Protein 4KH7 (pdb70)

Sequence (417 aa):
SMITLWGRNNSTNVKKVLWTLEELELPYDQILAGGKFGVNQDADYLAMNPNGLVPLLKDDETDLLLWESNAIVRYLAAQYGQNRLWVDNPARRAEGEKWMDWANQTLSPAHRVILMGLVRTRDQAAIEAGIEKCDSSLFALLDDALAHQPWFSGDNFGTGDIAIAPFVYNLLNVGLKWTPRPNLQRWYQQQLTERPAFRRKVVMIPVTYFQSMITLWGRNNSTNVKKVLWTLEELELPYDQILAGGKFGVNQDADYLAMNPNGLVPLLKDDETDLLLWESNAIVRYLAAQYGQNRRLWVDNPARRAEGEKWMDWANQTLSPAHRVIILMGLVRTPPEKRDQAAIEAGIEKCDSLFALLDDALAHQPWFSGDNFGTGDIAIAPFVYNLLNVGLKWTPRPNLQRWYQQQLTERPAFRRKVVMIPVT

Solvent-accessible surface area: 18886 Å² total; per-residue (Å²): 76,112,6,19,0,23,0,52,68,41,13,15,42,0,5,0,0,10,0,0,0,40,34,5,146,28,95,51,64,66,71,82,0,3,57,207,105,30,49,19,153,80,82,122,2,70,91,51,3,59,36,6,113,22,6,0,0,82,0,63,113,23,125,3,64,0,11,27,4,0,0,0,0,10,4,0,0,5,53,54,0,107,151,126,14,38,56,111,69,24,0,89,26,3,56,4,11,23,9,0,0,1,0,15,48,40,0,27,69,8,9,152,60,2,16,71,14,32,42,92,98,184,82,156,69,43,16,106,57,5,42,123,106,0,29,59,9,2,30,24,0,15,107,28,10,48,179,69,62,33,1,17,20,126,106,18,3,18,0,0,0,0,0,0,0,1,0,16,10,1,56,64,29,80,50,201,37,67,116,48,72,30,7,99,143,2,20,87,60,0,24,110,66,95,12,0,112,133,12,0,70,46,105,36,91,229,204,145,33,88,6,20,0,22,0,53,66,40,11,14,39,0,7,0,0,10,0,0,0,38,27,8,142,31,96,52,41,65,70,79,0,2,60,214,105,30,48,20,147,80,82,121,3,68,92,50,3,58,36,6,114,21,6,0,0,85,0,66,115,22,125,3,63,0,11,27,5,1,0,0,0,10,4,0,0,5,56,62,0,99,138,131,13,37,55,96,72,24,1,90,25,3,55,4,12,23,9,0,1,1,0,16,50,38,0,23,73,9,6,139,55,1,16,56,10,41,44,90,34,67,93,136,160,75,86,130,77,42,13,105,56,5,45,127,105,0,29,60,9,2,32,24,0,15,108,28,10,47,178,69,63,31,1,15,20,128,107,15,2,18,0,0,0,0,0,0,0,2,0,16,10,1,56,68,30,74,48,197,38,69,114,49,72,31,7,99,142,2,19,88,58,0,25,109,66,94,13,0,115,132,12,0,72,45,103,35,90

Radius of gyration: 20.96 Å; Cα contacts (8 Å, |Δi|>4): 660; chains: 2; bounding box: 53×49×53 Å

Organism: Salmonella typhi (NCBI:txid90370)

B-factor: mean 23.86, std 11.76, range [7.52, 92.84]

CATH classification: 3.40.30.10 (+1 more: 1.20.1050.10)

Secondary structure (DSSP, 8-state):
--EEEE--TT-HHHHHHHHHHHHTT---EEE--SGGG--TTSHHHHTT-TT--S-EEEETTTTEEEE-HHHHHHHHHHHH-BTTTB--SHHHHHHHHHHHHHIIIIIHHHHHHHIIIII----HHHHHHHHHHHHHHHHHHHHHTSS-SBTTBSS--HHHHHHHHHHHHHTSSS------HHHHHHHHHHHT-HHHHHHTSS---/----SEEEE--TT-HHHHHHHHHHHHTT---EEE--SGGG--TTSHHHHTT-TT--S-EEEETTTTEEEE-HHHHHHHHHHHH-BTTTB--SHHHHHHHHHHHHHIIIIIHHHHHHHIIIIISS-GGG--HHHHHHHHHHHHHHHHHHHHHTSS-SBTTBSS--HHHHHHHHHHHHHTSSS------HHHHHHHHHHHT-HHHHHHTSS---

Foldseek 3Di:
DQKEWEEDQQDLLSLLLLLLCVQLVHDYHYDYDDDPSHPLVDPVNCVLPVVSDDTWMGGNVVRDIDDDSLVSSQVCCVPRNVVHADDPDVVLQCQLSVLLVCLVVPVVVLLCQQCVDQPVDHDVCSNVVSQVSNLVVLVVVLVCQPPALESSGPDHYSSRSNNPLSVLLVVARPDDHDDRVSVVSNNVVLCVDPSCCVRRVDDND/DPAFQKEKEEDQQDLLSLLLLLLCVVLVHDYHYDYDDDPSHPLVDPVNCVLPVVSDDTWMGGNVVRDIDDDSLVSSQVCCVPRNVVHAQDPDVVLQCQLSVLLVCLVVPLVVLLCQQLCQQPVDDPVPHPVVSNVVSQVSNLVVLVVVLVCQPPALESSGPDHYSSRSRNPLSVLLVVQRPDDHDDRVSVVSSNVVLCVDPSCCVRRVDDND

InterPro domains:
  IPR004045 Glutathione S-transferase, N-terminal [PF02798] (2-76)
  IPR004045 Glutathione S-transferase, N-terminal [PS50404] (1-83)
  IPR010987 Glutathione S-transferase, C-terminal-like [PS50405] (88-208)
  IPR036249 Thioredoxin-like superfamily [SSF52833] (1-85)
  IPR036282 Glutathione S-transferase, C-terminal domain superfamily [SSF47616] (74-202)
  IPR040079 Glutathione transferase family [SFLDS00019] (1-205)

Structure (mmCIF, N/CA/C/O backbone):
data_4KH7
#
_entry.id   4KH7
#
_cell.length_a   53.078
_cell.length_b   72.692
_cell.length_c   82.896
_cell.angle_alpha   90.000
_cell.angle_beta   96.150
_cell.angle_gamma   90.000
#
_symmetry.space_group_name_H-M   'P 1 21 1'
#
loop_
_entity.id
_entity.type
_entity.pdbx_description
1 polymer 'Glutathione s-transferase family protein'
2 non-polymer GLUTATHIONE
3 water water
#
loop_
_atom_site.group_PDB
_atom_site.id
_atom_site.type_symbol
_atom_site.label_atom_id
_atom_site.label_alt_id
_atom_site.label_comp_id
_atom_site.label_asym_id
_atom_site.label_entity_id
_atom_site.label_seq_id
_atom_site.pdbx_PDB_ins_code
_atom_site.Cartn_x
_atom_site.Cartn_y
_atom_site.Cartn_z
_atom_site.occupancy
_atom_site.B_iso_or_equiv
_atom_site.auth_seq_id
_atom_site.auth_comp_id
_atom_site.auth_asym_id
_atom_site.auth_atom_id
_atom_site.pdbx_PDB_model_num
ATOM 1 N N . SER A 1 22 ? 27.681 17.800 80.083 1.00 35.44 0 SER A N 1
ATOM 2 C CA . SER A 1 22 ? 27.110 18.893 79.240 1.00 34.74 0 SER A CA 1
ATOM 3 C C . SER A 1 22 ? 27.259 18.557 77.759 1.00 26.07 0 SER A C 1
ATOM 4 O O . SER A 1 22 ? 28.109 17.758 77.387 1.00 35.12 0 SER A O 1
ATOM 12 N N . MET A 1 23 ? 26.423 19.179 76.934 1.00 30.39 1 MET A N 1
ATOM 13 C CA . MET A 1 23 ? 26.484 19.014 75.484 1.00 30.55 1 MET A CA 1
ATOM 14 C C . MET A 1 23 ? 27.727 19.661 74.879 1.00 30.22 1 MET A C 1
ATOM 15 O O . MET A 1 23 ? 28.173 19.254 73.811 1.00 27.61 1 MET A O 1
ATOM 29 N N . ILE A 1 24 ? 28.275 20.665 75.556 1.00 24.69 2 ILE A N 1
ATOM 30 C CA . ILE A 1 24 ? 29.477 21.334 75.067 1.00 21.32 2 ILE A CA 1
ATOM 31 C C . ILE A 1 24 ? 30.682 20.920 75.889 1.00 23.34 2 ILE A C 1
ATOM 32 O O . ILE A 1 24 ? 30.638 20.953 77.110 1.00 20.86 2 ILE A O 1
ATOM 48 N N . THR A 1 25 ? 31.740 20.494 75.207 1.00 17.93 3 THR A N 1
ATOM 49 C CA . THR A 1 25 ? 33.003 20.149 75.833 1.00 17.90 3 THR A CA 1
ATOM 50 C C . THR A 1 25 ? 34.073 21.074 75.294 1.00 17.33 3 THR A C 1
ATOM 51 O O . THR A 1 25 ? 34.188 21.244 74.055 1.00 17.49 3 THR A O 1
ATOM 62 N N . LEU A 1 26 ? 34.873 21.626 76.192 1.00 18.09 4 LEU A N 1
ATOM 63 C CA . LEU A 1 26 ? 35.997 22.491 75.825 1.00 15.69 4 LEU A CA 1
ATOM 64 C C . LEU A 1 26 ? 37.308 21.908 76.328 1.00 19.59 4 LEU A C 1
ATOM 65 O O . LEU A 1 26 ? 37.482 21.677 77.526 1.00 18.59 4 LEU A O 1
ATOM 81 N N . TRP A 1 27 ? 38.235 21.666 75.421 1.00 15.19 5 TRP A N 1
ATOM 82 C CA . TRP A 1 27 ? 39.593 21.310 75.783 1.00 14.96 5 TRP A CA 1
ATOM 83 C C . TRP A 1 27 ? 40.489 22.538 75.854 1.00 17.94 5 TRP A C 1
ATOM 84 O O . TRP A 1 27 ? 40.580 23.316 74.883 1.00 15.00 5 TRP A O 1
ATOM 105 N N . GLY A 1 28 ? 41.187 22.711 76.963 1.00 17.38 6 GLY A N 1
ATOM 106 C CA . GLY A 1 28 ? 42.201 23.741 77.075 1.00 13.20 6 GLY A CA 1
ATOM 107 C C . GLY A 1 28 ? 42.508 24.192 78.486 1.00 17.33 6 GLY A C 1
ATOM 108 O O . GLY A 1 28 ? 41.707 24.014 79.383 1.00 33.21 6 GLY A O 1
ATOM 112 N N . ARG A 1 29 ? 43.709 24.729 78.653 1.00 17.27 7 ARG A N 1
ATOM 113 C CA . ARG A 1 29 ? 44.165 25.285 79.925 1.00 11.76 7 ARG A CA 1
ATOM 114 C C . ARG A 1 29 ? 43.735 26.741 80.099 1.00 17.16 7 ARG A C 1
ATOM 115 O O . ARG A 1 29 ? 43.529 27.487 79.140 1.00 16.57 7 ARG A O 1
ATOM 136 N N . ASN A 1 30 ? 43.632 27.161 81.355 1.00 17.10 8 ASN A N 1
ATOM 137 C CA . ASN A 1 30 ? 43.063 28.459 81.704 1.00 17.36 8 ASN A CA 1
ATOM 138 C C . ASN A 1 30 ? 43.952 29.643 81.413 1.00 13.99 8 ASN A C 1
ATOM 139 O O . ASN A 1 30 ? 43.448 30.770 81.286 1.00 18.14 8 ASN A O 1
ATOM 150 N N . ASN A 1 31 ? 45.262 29.432 81.316 1.00 15.75 9 ASN A N 1
ATOM 151 C CA . ASN A 1 31 ? 46.198 30.531 81.122 1.00 20.23 9 ASN A CA 1
ATOM 152 C C . ASN A 1 31 ? 46.567 30.685 79.652 1.00 17.73 9 ASN A C 1
ATOM 153 O O . ASN A 1 31 ? 47.694 31.080 79.330 1.00 23.05 9 ASN A O 1
ATOM 164 N N . SER A 1 32 ? 45.651 30.282 78.780 1.00 17.86 10 SER A N 1
ATOM 165 C CA . SER A 1 32 ? 45.821 30.467 77.341 1.00 15.93 10 SER A CA 1
ATOM 166 C C . SER A 1 32 ? 44.907 31.571 76.849 1.00 13.19 10 SER A C 1
ATOM 167 O O . SER A 1 32 ? 43.696 31.504 77.054 1.00 15.48 10 SER A O 1
ATOM 175 N N . THR A 1 33 ? 45.475 32.544 76.125 1.00 13.79 11 THR A N 1
ATOM 176 C CA . THR A 1 33 ? 44.691 33.614 75.518 1.00 15.85 11 THR A CA 1
ATOM 177 C C . THR A 1 33 ? 43.553 33.073 74.669 1.00 10.79 11 THR A C 1
ATOM 178 O O . THR A 1 33 ? 42.425 33.529 74.739 1.00 13.59 11 THR A O 1
ATOM 189 N N . ASN A 1 34 ? 43.887 32.105 73.804 1.00 13.35 12 ASN A N 1
ATOM 190 C CA . ASN A 1 34 ? 42.931 31.588 72.846 1.00 15.58 12 ASN A CA 1
ATOM 191 C C . ASN A 1 34 ? 41.834 30.774 73.491 1.00 9.70 12 ASN A C 1
ATOM 192 O O . ASN A 1 34 ? 40.655 30.884 73.122 1.00 13.01 12 ASN A O 1
ATOM 203 N N . VAL A 1 35 ? 42.201 30.020 74.541 1.00 14.73 13 VAL A N 1
ATOM 204 C CA . VAL A 1 35 ? 41.215 29.306 75.332 1.00 15.59 13 VAL A CA 1
ATOM 205 C C . VAL A 1 35 ? 40.342 30.286 76.117 1.00 12.80 13 VAL A C 1
ATOM 206 O O . VAL A 1 35 ? 39.129 30.156 76.131 1.00 12.18 13 VAL A O 1
ATOM 219 N N . LYS A 1 36 ? 40.955 31.316 76.686 1.00 14.80 14 LYS A N 1
ATOM 220 C CA . LYS A 1 36 ? 40.209 32.338 77.410 1.00 14.06 14 LYS A CA 1
ATOM 221 C C . LYS A 1 36 ? 39.104 32.962 76.585 1.00 14.57 14 LYS A C 1
ATOM 222 O O . LYS A 1 36 ? 38.018 33.218 77.071 1.00 14.86 14 LYS A O 1
ATOM 241 N N 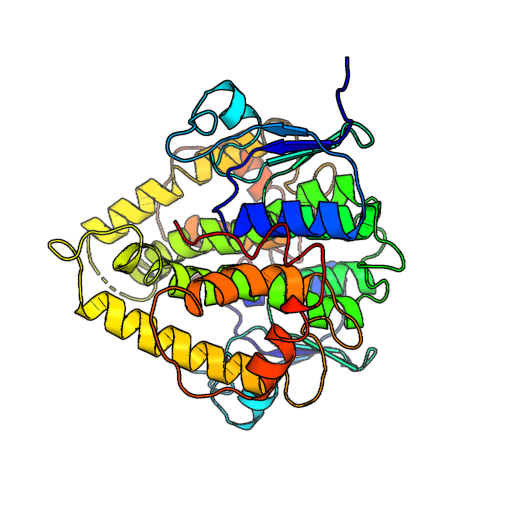. LYS A 1 37 ? 39.361 33.178 75.293 1.00 12.90 15 LYS A N 1
ATOM 242 C CA . LYS A 1 37 ? 38.335 33.730 74.447 1.00 14.35 15 LYS A CA 1
ATOM 243 C C . LYS A 1 37 ? 37.078 32.903 74.500 1.00 14.43 15 LYS A C 1
ATOM 244 O O . LYS A 1 37 ? 35.955 33.433 74.511 1.00 12.98 15 LYS A O 1
ATOM 263 N N . VAL A 1 38 ? 37.260 31.580 74.432 1.00 12.64 16 VAL A N 1
ATOM 264 C CA . VAL A 1 38 ? 36.134 30.664 74.382 1.00 13.61 16 VAL A CA 1
ATOM 265 C C . VAL A 1 38 ? 35.432 30.527 75.743 1.00 12.86 16 VAL A C 1
ATOM 266 O O . VAL A 1 38 ? 34.205 30.592 75.790 1.00 14.37 16 VAL A O 1
ATOM 279 N N . LEU A 1 39 ? 36.211 30.322 76.791 1.00 15.50 17 LEU A N 1
ATOM 280 C CA . LEU A 1 39 ? 35.679 30.276 78.170 1.00 16.23 17 LEU A CA 1
ATOM 281 C C . LEU A 1 39 ? 34.867 31.537 78.422 1.00 18.67 17 LEU A C 1
ATOM 282 O O . LEU A 1 39 ? 33.729 31.484 78.916 1.00 19.10 17 LEU A O 1
ATOM 298 N N . TRP A 1 40 ? 35.421 32.673 78.016 1.00 13.67 18 TRP A N 1
ATOM 299 C CA . TRP A 1 40 ? 34.752 33.956 78.229 1.00 16.29 18 TRP A CA 1
ATOM 300 C C . TRP A 1 40 ? 33.432 34.040 77.470 1.00 18.48 18 TRP A C 1
ATOM 301 O O . TRP A 1 40 ? 32.419 34.469 77.995 1.00 16.76 18 TRP A O 1
ATOM 322 N N . THR A 1 41 ? 33.426 33.621 76.205 1.00 13.27 19 THR A N 1
ATOM 323 C CA . THR A 1 41 ? 32.205 33.643 75.419 1.00 12.44 19 THR A CA 1
ATOM 324 C C . THR A 1 41 ? 31.135 32.732 76.020 1.00 16.82 19 THR A C 1
ATOM 325 O O . THR A 1 41 ? 29.957 33.081 76.049 1.00 17.06 19 THR A O 1
ATOM 336 N N . LEU A 1 42 ? 31.547 31.543 76.438 1.00 18.37 20 LEU A N 1
ATOM 337 C CA . LEU A 1 42 ? 30.630 30.582 77.054 1.00 18.03 20 LEU A CA 1
ATOM 338 C C . LEU A 1 42 ? 29.971 31.203 78.288 1.00 18.61 20 LEU A C 1
ATOM 339 O O . LEU A 1 42 ? 28.757 31.146 78.429 1.00 20.58 20 LEU A O 1
ATOM 355 N N . GLU A 1 43 ? 30.783 31.826 79.131 1.00 17.78 21 GLU A N 1
ATOM 356 C CA . GLU A 1 43 ? 30.296 32.498 80.344 1.00 16.89 21 GLU A CA 1
ATOM 357 C C . GLU A 1 43 ? 29.369 33.668 80.019 1.00 21.74 21 GLU A C 1
ATOM 358 O O . GLU A 1 43 ? 28.311 33.818 80.648 1.00 24.34 21 GLU A O 1
ATOM 370 N N . GLU A 1 44 ? 29.736 34.488 79.030 1.00 18.66 22 GLU A N 1
ATOM 371 C CA . GLU A 1 44 ? 28.899 35.621 78.626 1.00 17.43 22 GLU A CA 1
ATOM 372 C C . GLU A 1 44 ? 27.515 35.169 78.194 1.00 19.66 22 GLU A C 1
ATOM 373 O O . GLU A 1 44 ? 26.516 35.809 78.506 1.00 23.54 22 GLU A O 1
ATOM 385 N N . LEU A 1 45 ? 27.459 34.056 77.467 1.00 19.04 23 LEU A N 1
ATOM 386 C CA . LEU A 1 45 ? 26.205 33.539 76.959 1.00 20.77 23 LEU A CA 1
ATOM 387 C C . LEU A 1 45 ? 25.502 32.621 77.966 1.00 23.15 23 LEU A C 1
ATOM 388 O O . LEU A 1 45 ? 24.411 32.131 77.688 1.00 26.63 23 LEU A O 1
ATOM 404 N N . GLU A 1 46 ? 26.144 32.389 79.104 1.00 23.97 24 GLU A N 1
ATOM 405 C CA . GLU A 1 46 ? 25.578 31.573 80.179 1.00 28.71 24 GLU A CA 1
ATOM 406 C C . GLU A 1 46 ? 25.290 30.151 79.696 1.00 27.06 24 GLU A C 1
ATOM 407 O O . GLU A 1 46 ? 24.258 29.551 80.006 1.00 28.16 24 GLU A O 1
ATOM 419 N N . LEU A 1 47 ? 26.224 29.614 78.920 1.00 23.99 25 LEU A N 1
ATOM 420 C CA . LEU A 1 47 ? 26.133 28.242 78.447 1.00 22.03 25 LEU A CA 1
ATOM 421 C C . LEU A 1 47 ? 26.841 27.301 79.392 1.00 17.77 25 LEU A C 1
ATOM 422 O O . LEU A 1 47 ? 27.949 27.582 79.842 1.00 24.68 25 LEU A O 1
ATOM 438 N N . PRO A 1 48 ? 26.213 26.153 79.697 1.00 23.04 26 PRO A N 1
ATOM 439 C CA . PRO A 1 48 ? 26.895 25.086 80.426 1.00 23.88 26 PRO A CA 1
ATOM 440 C C . PRO A 1 48 ? 27.953 24.425 79.550 1.00 21.03 26 PRO A C 1
ATOM 441 O O . PRO A 1 48 ? 27.775 24.343 78.327 1.00 23.50 26 PRO A O 1
ATOM 452 N N . TYR A 1 49 ? 29.060 24.024 80.160 1.00 21.50 27 TYR A N 1
ATOM 453 C CA . TYR A 1 49 ? 30.121 23.321 79.458 1.00 25.63 27 TYR A CA 1
ATOM 454 C C . TYR A 1 49 ? 30.946 22.490 80.422 1.00 22.36 27 TYR A C 1
ATOM 455 O O . TYR A 1 49 ? 30.984 22.764 81.634 1.00 24.67 27 TYR A O 1
ATOM 473 N N . ASP A 1 50 ? 31.566 21.450 79.878 1.00 20.86 28 ASP A N 1
ATOM 474 C CA . ASP A 1 50 ? 32.568 20.675 80.576 1.00 22.76 28 ASP A CA 1
ATOM 475 C C . ASP A 1 50 ? 33.942 20.966 80.038 1.00 22.60 28 ASP A C 1
ATOM 476 O O . ASP A 1 50 ? 34.201 20.796 78.844 1.00 25.99 28 ASP A O 1
ATOM 485 N N . GLN A 1 51 ? 34.836 21.359 80.915 1.00 19.87 29 GLN A N 1
ATOM 486 C CA . GLN A 1 51 ? 36.219 21.613 80.549 1.00 18.03 29 GLN A CA 1
ATOM 487 C C . GLN A 1 51 ? 37.103 20.397 80.786 1.00 25.19 29 GLN A C 1
ATOM 488 O O . GLN A 1 51 ? 37.016 19.719 81.829 1.00 20.37 29 GLN A O 1
ATOM 502 N N . ILE A 1 52 ? 37.937 20.114 79.793 1.00 19.72 30 ILE A N 1
ATOM 503 C CA . ILE A 1 52 ? 39.005 19.136 79.891 1.00 15.77 30 ILE A CA 1
ATOM 504 C C . ILE A 1 52 ? 40.347 19.857 79.782 1.00 23.52 30 ILE A C 1
ATOM 505 O O . ILE A 1 52 ? 40.692 20.436 78.743 1.00 18.44 30 ILE A O 1
ATOM 521 N N . LEU A 1 53 ? 41.092 19.863 80.872 1.00 18.48 31 LEU A N 1
ATOM 522 C CA . LEU A 1 53 ? 42.412 20.445 80.883 1.00 17.90 31 LEU A CA 1
ATOM 523 C C . LEU A 1 53 ? 43.245 19.771 79.800 1.00 18.69 31 LEU A C 1
ATOM 524 O O . LEU A 1 53 ? 43.237 18.554 79.657 1.00 20.44 31 LEU A O 1
ATOM 540 N N . ALA A 1 54 ? 43.932 20.600 79.014 1.00 19.21 32 ALA A N 1
ATOM 541 C CA . ALA A 1 54 ? 44.771 20.121 77.927 1.00 20.92 32 ALA A CA 1
ATOM 542 C C . ALA A 1 54 ? 45.748 21.217 77.551 1.00 17.63 32 ALA A C 1
ATOM 543 O O . ALA A 1 54 ? 45.440 22.409 77.728 1.00 18.79 32 ALA A O 1
ATOM 550 N N . GLY A 1 55 ? 46.919 20.834 77.056 1.00 19.03 33 GLY A N 1
ATOM 551 C CA . GLY A 1 55 ? 47.967 21.784 76.732 1.00 20.41 33 GLY A CA 1
ATOM 552 C C . GLY A 1 55 ? 49.033 21.861 77.802 1.00 21.90 33 GLY A C 1
ATOM 553 O O . GLY A 1 55 ? 48.759 21.639 79.000 1.00 18.24 33 GLY A O 1
ATOM 557 N N . GLY A 1 56 ? 50.261 22.126 77.384 1.00 21.02 34 GLY A N 1
ATOM 558 C CA . GLY A 1 56 ? 51.377 22.232 78.312 1.00 27.83 34 GLY A CA 1
ATOM 559 C C . GLY A 1 56 ? 51.549 20.973 79.154 1.00 20.43 34 GLY A C 1
ATOM 560 O O . GLY A 1 56 ? 51.497 19.866 78.633 1.00 20.06 34 GLY A O 1
ATOM 564 N N . LYS A 1 57 ? 51.743 21.155 80.458 1.00 20.50 35 LYS A N 1
ATOM 565 C CA . LYS A 1 57 ? 52.051 20.026 81.336 1.00 21.79 35 LYS A CA 1
ATOM 566 C C . LYS A 1 57 ? 50.845 19.137 81.561 1.00 23.45 35 LYS A C 1
ATOM 567 O O . LYS A 1 57 ? 50.986 18.050 82.128 1.00 20.37 35 LYS A O 1
ATOM 586 N N . PHE A 1 58 ? 49.667 19.573 81.118 1.00 17.60 36 PHE A N 1
ATOM 587 C CA . PHE A 1 58 ? 48.462 18.754 81.198 1.00 16.57 36 PHE A CA 1
ATOM 588 C C . PHE A 1 58 ? 48.390 17.640 80.156 1.00 21.35 36 PHE A C 1
ATOM 589 O O . PHE A 1 58 ? 47.573 16.714 80.282 1.00 19.24 36 PHE A O 1
ATOM 606 N N . GLY A 1 59 ? 49.213 17.751 79.115 1.00 18.94 37 GLY A N 1
ATOM 607 C CA . GLY A 1 59 ? 49.137 16.834 77.993 1.00 17.34 37 GLY A CA 1
ATOM 608 C C . GLY A 1 59 ? 47.788 16.868 77.289 1.00 20.09 37 GLY A C 1
ATOM 609 O O . GLY A 1 59 ? 47.154 17.937 77.137 1.00 18.18 37 GLY A O 1
ATOM 613 N N . VAL A 1 60 ? 47.383 15.688 76.825 1.00 19.37 38 VAL A N 1
ATOM 614 C CA . VAL A 1 60 ? 46.168 15.453 76.057 1.00 17.54 38 VAL A CA 1
ATOM 615 C C . VAL A 1 60 ? 46.318 15.896 74.585 1.00 20.46 38 VAL A C 1
ATOM 616 O O . VAL A 1 60 ? 45.981 15.141 73.674 1.00 21.08 38 VAL A O 1
ATOM 629 N N . ASN A 1 61 ? 46.831 17.102 74.358 1.00 18.81 39 ASN A N 1
ATOM 630 C CA . ASN A 1 61 ? 46.771 17.710 73.017 1.00 18.33 39 ASN A CA 1
ATOM 631 C C . ASN A 1 61 ? 47.758 17.142 71.983 1.00 19.19 39 ASN A C 1
ATOM 632 O O . ASN A 1 61 ? 47.680 17.471 70.796 1.00 18.42 39 ASN A O 1
ATOM 643 N N . GLN A 1 62 ? 48.667 16.269 72.397 1.00 20.09 40 GLN A N 1
ATOM 644 C CA . GLN A 1 62 ? 49.572 15.624 71.434 1.00 21.97 40 GLN A CA 1
ATOM 645 C C . GLN A 1 62 ? 49.300 14.120 71.343 1.00 24.27 40 GLN A C 1
ATOM 646 O O . GLN A 1 62 ? 50.047 13.379 70.696 1.00 33.61 40 GLN A O 1
ATOM 660 N N . ASP A 1 63 ? 48.201 13.689 71.952 1.00 22.09 41 ASP A N 1
ATOM 661 C CA . ASP A 1 63 ? 47.813 12.274 71.927 1.00 28.21 41 ASP A CA 1
ATOM 662 C C . ASP A 1 63 ? 47.221 11.971 70.563 1.00 29.28 41 ASP A C 1
ATOM 663 O O . ASP A 1 63 ? 46.637 12.841 69.926 1.00 22.60 41 ASP A O 1
ATOM 672 N N . ALA A 1 64 ? 47.328 10.729 70.118 1.00 25.79 42 ALA A N 1
ATOM 673 C CA . ALA A 1 64 ? 46.822 10.379 68.805 1.00 21.45 42 ALA A CA 1
ATOM 674 C C . ALA A 1 64 ? 45.338 10.652 68.724 1.00 20.63 42 ALA A C 1
ATOM 675 O O . ALA A 1 64 ? 44.843 11.122 67.697 1.00 21.79 42 ALA A O 1
ATOM 682 N N . ASP A 1 65 ? 44.619 10.382 69.807 1.00 21.66 43 ASP A N 1
ATOM 683 C CA . ASP A 1 65 ? 43.170 10.548 69.807 1.00 19.91 43 ASP A CA 1
ATOM 684 C C . ASP A 1 65 ? 42.786 12.032 69.652 1.00 20.90 43 ASP A C 1
ATOM 685 O O . ASP A 1 65 ? 41.755 12.347 69.068 1.00 22.31 43 ASP A O 1
ATOM 694 N N . TYR A 1 66 ? 43.608 12.924 70.196 1.00 21.71 44 TYR A N 1
ATOM 695 C CA . TYR A 1 66 ? 43.306 14.356 70.125 1.00 15.99 44 TYR A CA 1
ATOM 696 C C . TYR A 1 66 ? 43.636 14.860 68.731 1.00 19.53 44 TYR A C 1
ATOM 697 O O . TYR A 1 66 ? 42.887 15.660 68.159 1.00 17.36 44 TYR A O 1
ATOM 715 N N . LEU A 1 67 ? 44.758 14.387 68.199 1.00 17.35 45 LEU A N 1
ATOM 716 C CA . LEU A 1 67 ? 45.200 14.794 66.855 1.00 17.29 45 LEU A CA 1
ATOM 717 C C . LEU A 1 67 ? 44.205 14.385 65.777 1.00 20.45 45 LEU A C 1
ATOM 718 O O . LEU A 1 67 ? 44.102 15.021 64.709 1.00 18.84 45 LEU A O 1
ATOM 734 N N . ALA A 1 68 ? 43.462 13.317 66.026 1.00 20.65 46 ALA A N 1
ATOM 735 C CA . ALA A 1 68 ? 42.405 12.950 65.116 1.00 16.85 46 ALA A CA 1
ATOM 736 C C . ALA A 1 68 ? 41.255 13.959 65.108 1.00 22.64 46 ALA A C 1
ATOM 737 O O . ALA A 1 68 ? 40.511 14.032 64.136 1.00 21.38 46 ALA A O 1
ATOM 744 N N . MET A 1 69 ? 41.118 14.742 66.192 1.00 15.46 47 MET A N 1
ATOM 745 C CA . MET A 1 69 ? 40.097 15.777 66.290 1.00 18.23 47 MET A CA 1
ATOM 746 C C . MET A 1 69 ? 40.658 17.121 65.836 1.00 13.31 47 MET A C 1
ATOM 747 O O . MET A 1 69 ? 39.964 17.869 65.199 1.00 16.69 47 MET A O 1
ATOM 761 N N . ASN A 1 70 ? 41.921 17.365 66.165 1.00 15.47 48 ASN A N 1
ATOM 762 C CA . ASN A 1 70 ? 42.608 18.592 65.754 1.00 15.02 48 ASN A CA 1
ATOM 763 C C . ASN A 1 70 ? 44.023 18.281 65.350 1.00 12.74 48 ASN A C 1
ATOM 764 O O . ASN A 1 70 ? 44.889 18.118 66.188 1.00 13.98 48 ASN A O 1
ATOM 775 N N . PRO A 1 71 ? 44.278 18.191 64.028 1.00 13.57 49 PRO A N 1
ATOM 776 C CA . PRO A 1 71 ? 45.599 17.766 63.584 1.00 14.38 49 PRO A CA 1
ATOM 777 C C . PRO A 1 71 ? 46.712 18.734 63.945 1.00 13.00 49 PRO A C 1
ATOM 778 O O . PRO A 1 71 ? 47.894 18.371 63.871 1.00 14.74 49 PRO A O 1
ATOM 789 N N . ASN A 1 72 ? 46.362 19.963 64.332 1.00 13.92 50 ASN A N 1
ATOM 790 C CA . ASN A 1 72 ? 47.367 20.918 64.782 1.00 13.24 50 ASN A CA 1
ATOM 791 C C . ASN A 1 72 ? 47.861 20.662 66.204 1.00 15.69 50 ASN A C 1
ATOM 792 O O . ASN A 1 72 ? 48.905 21.167 66.587 1.00 15.60 50 ASN A O 1
ATOM 803 N N . GLY A 1 73 ? 47.100 19.877 66.953 1.00 15.10 51 GLY A N 1
ATOM 804 C CA . GLY A 1 73 ? 47.467 19.544 68.322 1.00 16.17 51 GLY A CA 1
ATOM 805 C C . GLY A 1 73 ? 47.539 20.743 69.254 1.00 19.21 51 GLY A C 1
ATOM 806 O O . GLY A 1 73 ? 48.430 20.848 70.101 1.00 15.18 51 GLY A O 1
ATOM 810 N N . LEU A 1 74 ? 46.623 21.675 69.047 1.00 14.28 52 LEU A N 1
ATOM 811 C CA . LEU A 1 74 ? 46.553 22.894 69.853 1.00 13.21 52 LEU A CA 1
ATOM 812 C C . LEU A 1 74 ? 45.214 22.998 70.544 1.00 10.78 52 LEU A C 1
ATOM 813 O O . LEU A 1 74 ? 44.255 22.332 70.190 1.00 13.77 52 LEU A O 1
ATOM 829 N N . VAL A 1 75 ? 45.146 23.899 71.536 1.00 14.14 53 VAL A N 1
ATOM 830 C CA . VAL A 1 75 ? 43.915 24.204 72.238 1.00 12.32 53 VAL A CA 1
ATOM 831 C C . VAL A 1 75 ? 43.612 25.679 71.939 1.00 12.02 53 VAL A C 1
ATOM 832 O O . VAL A 1 75 ? 44.526 26.451 71.757 1.00 15.43 53 VAL A O 1
ATOM 845 N N . PRO A 1 76 ? 42.337 26.051 71.900 1.00 11.93 54 PRO A N 1
ATOM 846 C CA . PRO A 1 76 ? 41.151 25.262 72.246 1.00 13.87 54 PRO A CA 1
ATOM 847 C C . PRO A 1 76 ? 40.597 24.345 71.159 1.00 16.04 54 PRO A C 1
ATOM 848 O O . PRO A 1 76 ? 40.839 24.545 69.961 1.00 14.19 54 PRO A O 1
ATOM 859 N N . LEU A 1 77 ? 39.851 23.335 71.611 1.00 12.64 55 LEU A N 1
ATOM 860 C CA . LEU A 1 77 ? 38.991 22.493 70.804 1.00 14.98 55 LEU A CA 1
ATOM 861 C C . LEU A 1 77 ? 37.641 22.499 71.478 1.00 17.45 55 LEU A C 1
ATOM 862 O O . LEU A 1 77 ? 37.572 22.398 72.710 1.00 15.69 55 LEU A O 1
ATOM 878 N N . LEU A 1 78 ? 36.574 22.606 70.715 1.00 12.80 56 LEU A N 1
ATOM 879 C CA . LEU A 1 78 ? 35.216 22.610 71.232 1.00 15.97 56 LEU A CA 1
ATOM 880 C C . LEU A 1 78 ? 34.350 21.573 70.529 1.00 19.39 56 LEU A C 1
ATOM 881 O O . LEU A 1 78 ? 34.323 21.502 69.294 1.00 17.40 56 LEU A O 1
ATOM 897 N N . LYS A 1 79 ? 33.672 20.740 71.321 1.00 18.33 57 LYS A N 1
ATOM 898 C CA . LYS A 1 79 ? 32.717 19.801 70.774 1.00 18.72 57 LYS A CA 1
ATOM 899 C C . LYS A 1 79 ? 31.329 20.270 71.164 1.00 15.60 57 LYS A C 1
ATOM 900 O O . LYS A 1 79 ? 31.103 20.647 72.330 1.00 18.20 57 LYS A O 1
ATOM 919 N N . ASP A 1 80 ? 30.408 20.320 70.210 1.00 18.41 58 ASP A N 1
ATOM 920 C CA . ASP A 1 80 ? 29.014 20.632 70.518 1.00 19.01 58 ASP A CA 1
ATOM 921 C C . ASP A 1 80 ? 28.124 19.483 70.052 1.00 25.86 58 ASP A C 1
ATOM 922 O O . ASP A 1 80 ? 27.848 19.325 68.865 1.00 21.39 58 ASP A O 1
ATOM 931 N N . ASP A 1 81 ? 27.666 18.677 71.007 1.00 26.15 59 ASP A N 1
ATOM 932 C CA . ASP A 1 81 ? 26.881 17.499 70.664 1.00 26.64 59 ASP A CA 1
ATOM 933 C C . ASP A 1 81 ? 25.524 17.861 70.082 1.00 23.20 59 ASP A C 1
ATOM 934 O O . ASP A 1 81 ? 24.908 17.047 69.408 1.00 31.86 59 ASP A O 1
ATOM 943 N N . GLU A 1 82 ? 25.059 19.077 70.337 1.00 23.53 60 GLU A N 1
ATOM 944 C CA . GLU A 1 82 ? 23.763 19.505 69.828 1.00 27.13 60 GLU A CA 1
ATOM 945 C C . GLU A 1 82 ? 23.772 19.639 68.304 1.00 34.75 60 GLU A C 1
ATOM 946 O O . GLU A 1 82 ? 22.775 19.375 67.636 1.00 30.03 60 GLU A O 1
ATOM 958 N N . THR A 1 83 ? 24.909 20.056 67.763 1.00 25.10 61 THR A N 1
ATOM 959 C CA . THR A 1 83 ? 25.028 20.317 66.336 1.00 22.03 61 THR A CA 1
ATOM 960 C C . THR A 1 83 ? 26.039 19.408 65.642 1.00 24.60 61 THR A C 1
ATOM 961 O O . THR A 1 83 ? 26.400 19.655 64.490 1.00 26.17 61 THR A O 1
ATOM 972 N N . ASP A 1 84 ? 26.500 18.365 66.332 1.00 24.26 62 ASP A N 1
ATOM 973 C CA . ASP A 1 84 ? 27.446 17.422 65.747 1.00 22.84 62 ASP A CA 1
ATOM 974 C C . ASP A 1 84 ? 28.693 18.139 65.236 1.00 25.35 62 ASP A C 1
ATOM 975 O O . ASP A 1 84 ? 29.178 17.881 64.136 1.00 23.81 62 ASP A O 1
ATOM 984 N N . LEU A 1 85 ? 29.211 19.027 66.077 1.00 24.41 63 LEU A N 1
ATOM 985 C CA . LEU A 1 85 ? 30.330 19.888 65.718 1.00 22.87 63 LEU A CA 1
ATOM 986 C C . LEU A 1 85 ? 31.557 19.579 66.550 1.00 16.87 63 LEU A C 1
ATOM 987 O O . LEU A 1 85 ? 31.475 19.445 67.779 1.00 18.20 63 LEU A O 1
ATOM 1003 N N . LEU A 1 86 ? 32.701 19.510 65.886 1.00 17.30 64 LEU A N 1
ATOM 1004 C CA . LEU A 1 86 ? 33.996 19.404 66.532 1.00 15.22 64 LEU A CA 1
ATOM 1005 C C . LEU A 1 86 ? 34.879 20.463 65.862 1.00 19.13 64 LEU A C 1
ATOM 1006 O O . LEU A 1 86 ? 35.180 20.351 64.686 1.00 22.22 64 LEU A O 1
ATOM 1022 N N . LEU A 1 87 ? 35.262 21.500 66.602 1.00 15.85 65 LEU A N 1
ATOM 1023 C CA . LEU A 1 87 ? 35.752 22.744 65.982 1.00 12.55 65 LEU A CA 1
ATOM 1024 C C . LEU A 1 87 ? 37.022 23.220 66.661 1.00 15.28 65 LEU A C 1
ATOM 1025 O O . LEU A 1 87 ? 37.086 23.269 67.892 1.00 13.84 65 LEU A O 1
ATOM 1041 N N . TRP A 1 88 ? 38.050 23.532 65.880 1.00 13.07 66 TRP A N 1
ATOM 1042 C CA . TRP A 1 88 ? 39.253 24.190 66.386 1.00 12.27 66 TRP A CA 1
ATOM 1043 C C . TRP A 1 88 ? 39.376 25.550 65.636 1.00 12.66 66 TRP A C 1
ATOM 1044 O O . TRP A 1 88 ? 38.586 25.822 64.732 1.00 13.10 66 TRP A O 1
ATOM 1065 N N . GLU A 1 89 ? 40.343 26.360 66.065 1.00 11.38 67 GLU A N 1
ATOM 1066 C CA . GLU A 1 89 ? 40.472 27.814 65.785 1.00 11.77 67 GLU A CA 1
ATOM 1067 C C . GLU A 1 89 ? 39.580 28.635 66.721 1.00 8.96 67 GLU A C 1
ATOM 1068 O O . GLU A 1 89 ? 38.337 28.727 66.534 1.00 10.64 67 GLU A O 1
ATOM 1080 N N . SER A 1 90 ? 40.225 29.216 67.726 1.00 12.12 68 SER A N 1
ATOM 1081 C CA . SER A 1 90 ? 39.529 29.992 68.749 1.00 13.65 68 SER A CA 1
ATOM 1082 C C . SER A 1 90 ? 38.556 31.032 68.181 1.00 12.74 68 SER A C 1
ATOM 1083 O O . SER A 1 90 ? 37.401 31.124 68.616 1.00 12.54 68 SER A O 1
ATOM 1091 N N . ASN A 1 91 ? 38.958 31.767 67.148 1.00 10.73 69 ASN A N 1
ATOM 1092 C CA . ASN A 1 91 ? 38.068 32.790 66.634 1.00 11.67 69 ASN A CA 1
ATOM 1093 C C . ASN A 1 91 ? 36.846 32.222 65.943 1.00 10.75 69 ASN A C 1
ATOM 1094 O O . ASN A 1 91 ? 35.765 32.788 65.996 1.00 11.82 69 ASN A O 1
ATOM 1105 N N . ALA A 1 92 ? 37.014 31.110 65.214 1.00 9.75 70 ALA A N 1
ATOM 1106 C CA . ALA A 1 92 ? 35.881 30.403 64.632 1.00 10.88 70 ALA A CA 1
ATOM 1107 C C . ALA A 1 92 ? 34.932 29.867 65.688 1.00 11.38 70 ALA A C 1
ATOM 1108 O O . ALA A 1 92 ? 33.701 29.900 65.506 1.00 12.61 70 ALA A O 1
ATOM 1115 N N . ILE A 1 93 ? 35.497 29.371 66.775 1.00 13.92 71 ILE A N 1
ATOM 1116 C CA . ILE A 1 93 ? 34.692 28.892 67.893 1.00 14.54 71 ILE A CA 1
ATOM 1117 C C . ILE A 1 93 ? 33.849 30.037 68.473 1.00 13.32 71 ILE A C 1
ATOM 1118 O O . ILE A 1 93 ? 32.638 29.889 68.635 1.00 16.17 71 ILE A O 1
ATOM 1134 N N . VAL A 1 94 ? 34.471 31.186 68.729 1.00 13.16 72 VAL A N 1
ATOM 1135 C CA . VAL A 1 94 ? 33.753 32.348 69.258 1.00 14.22 72 VAL A CA 1
ATOM 1136 C C . VAL A 1 94 ? 32.631 32.785 68.314 1.00 14.03 72 VAL A C 1
ATOM 1137 O O . VAL A 1 94 ? 31.486 32.994 68.729 1.00 15.44 72 VAL A O 1
ATOM 1150 N N . ARG A 1 95 ? 32.930 32.899 67.014 1.00 12.34 73 ARG A N 1
ATOM 1151 C CA . ARG A 1 95 ? 31.898 33.292 66.081 1.00 12.35 73 ARG A CA 1
ATOM 1152 C C . ARG A 1 95 ? 30.773 32.271 65.961 1.00 12.15 73 ARG A C 1
ATOM 1153 O O . ARG A 1 95 ? 29.643 32.658 65.729 1.00 15.46 73 ARG A O 1
ATOM 1174 N N . TYR A 1 96 ? 31.091 30.983 66.077 1.00 16.41 74 TYR A N 1
ATOM 1175 C CA . TYR A 1 96 ? 30.076 29.925 66.081 1.00 16.60 74 TYR A CA 1
ATOM 1176 C C . TYR A 1 96 ? 29.143 30.079 67.295 1.00 15.75 74 TYR A C 1
ATOM 1177 O O . TYR A 1 96 ? 27.905 30.074 67.150 1.00 16.11 74 TYR A O 1
ATOM 1195 N N . LEU A 1 97 ? 29.737 30.227 68.466 1.00 15.73 75 LEU A N 1
ATOM 1196 C CA . LEU A 1 97 ? 28.951 30.326 69.693 1.00 17.62 75 LEU A CA 1
ATOM 1197 C C . LEU A 1 97 ? 28.062 31.560 69.612 1.00 19.55 75 LEU A C 1
ATOM 1198 O O . LEU A 1 97 ? 26.874 31.512 69.958 1.00 20.51 75 LEU A O 1
ATOM 1214 N N . ALA A 1 98 ? 28.608 32.664 69.106 1.00 14.21 76 ALA A N 1
ATOM 1215 C CA . ALA A 1 98 ? 27.807 33.867 68.932 1.00 16.33 76 ALA A CA 1
ATOM 1216 C C . ALA A 1 98 ? 26.619 33.669 67.983 1.00 21.45 76 ALA A C 1
ATOM 1217 O O . ALA A 1 98 ? 25.502 34.079 68.287 1.00 18.96 76 ALA A O 1
ATOM 1224 N N . ALA A 1 99 ? 26.849 33.068 66.815 1.00 16.99 77 ALA A N 1
ATOM 1225 C CA . ALA A 1 99 ? 25.775 32.895 65.852 1.00 17.06 77 ALA A CA 1
ATOM 1226 C C . ALA A 1 99 ? 24.731 31.884 66.303 1.00 18.40 77 ALA A C 1
ATOM 1227 O O . ALA A 1 99 ? 23.553 32.040 65.999 1.00 23.22 77 ALA A O 1
ATOM 1234 N N . GLN A 1 100 ? 25.176 30.844 66.999 1.00 19.95 78 GLN A N 1
ATOM 1235 C CA . GLN A 1 100 ? 24.293 29.730 67.367 1.00 19.35 78 GLN A CA 1
ATOM 1236 C C . GLN A 1 100 ? 23.512 30.037 68.644 1.00 23.81 78 GLN A C 1
ATOM 1237 O O . GLN A 1 100 ? 22.314 29.770 68.718 1.00 27.40 78 GLN A O 1
ATOM 1251 N N . TYR A 1 101 ? 24.190 30.620 69.622 1.00 20.26 79 TYR A N 1
ATOM 1252 C CA . TYR A 1 101 ? 23.639 30.796 70.977 1.00 22.38 79 TYR A CA 1
ATOM 1253 C C . TYR A 1 101 ? 23.551 32.255 71.420 1.00 27.16 79 TYR A C 1
ATOM 1254 O O . TYR A 1 101 ? 23.008 32.544 72.483 1.00 26.60 79 TYR A O 1
ATOM 1272 N N . GLY A 1 102 ? 24.079 33.170 70.612 1.00 23.00 80 GLY A N 1
ATOM 1273 C CA . GLY A 1 102 ? 24.196 34.562 71.003 1.00 22.67 80 GLY A CA 1
ATOM 1274 C C . GLY A 1 102 ? 23.434 35.525 70.119 1.00 23.82 80 GLY A C 1
ATOM 1275 O O . GLY A 1 102 ? 23.781 36.703 70.022 1.00 24.19 80 GLY A O 1
ATOM 1279 N N . GLN A 1 103 ? 22.387 35.040 69.464 1.00 25.71 81 GLN A N 1
ATOM 1280 C CA . GLN A 1 103 ? 21.572 35.921 68.642 1.00 24.30 81 GLN A CA 1
ATOM 1281 C C . GLN A 1 103 ? 21.014 37.041 69.511 1.00 30.99 81 GLN A C 1
ATOM 1282 O O . GLN A 1 103 ? 20.609 36.804 70.640 1.00 31.47 81 GLN A O 1
ATOM 1296 N N . ASN A 1 104 ? 21.045 38.259 68.986 1.00 29.74 82 ASN A N 1
ATOM 1297 C CA . ASN A 1 104 ? 20.639 39.453 69.728 1.00 42.75 82 ASN A CA 1
ATOM 1298 C C . ASN A 1 104 ? 21.400 39.693 71.030 1.00 42.94 82 ASN A C 1
ATOM 1299 O O . ASN A 1 104 ? 20.938 40.443 71.894 1.00 42.14 82 ASN A O 1
ATOM 1310 N N . ARG A 1 105 ? 22.569 39.076 71.170 1.00 35.46 83 ARG A N 1
ATOM 1311 C CA . ARG A 1 105 ? 23.444 39.363 72.302 1.00 33.98 83 ARG A CA 1
ATOM 1312 C C . ARG A 1 105 ? 24.863 39.653 71.824 1.00 36.37 83 ARG A C 1
ATOM 1313 O O . ARG A 1 105 ? 25.387 40.745 72.049 1.00 36.47 83 ARG A O 1
ATOM 1334 N N . LEU A 1 106 ? 25.481 38.677 71.162 1.00 24.24 84 LEU A N 1
ATOM 1335 C CA . LEU A 1 106 ? 26.851 38.821 70.692 1.00 23.43 84 LEU A CA 1
ATOM 1336 C C . LEU A 1 106 ? 26.956 38.730 69.177 1.00 27.89 84 LEU A C 1
ATOM 1337 O O . LEU A 1 106 ? 28.025 38.955 68.616 1.00 31.20 84 LEU A O 1
ATOM 1353 N N . TRP A 1 107 ? 25.876 38.346 68.513 1.00 21.13 85 TRP A N 1
ATOM 1354 C CA . TRP A 1 107 ? 25.910 38.218 67.053 1.00 21.62 85 TRP A CA 1
ATOM 1355 C C . TRP A 1 107 ? 25.262 39.426 66.414 1.00 24.63 85 TRP A C 1
ATOM 1356 O O . TRP A 1 107 ? 24.125 39.798 66.748 1.00 24.83 85 TRP A O 1
ATOM 1377 N N . VAL A 1 108 ? 26.000 40.051 65.499 1.00 20.98 86 VAL A N 1
ATOM 1378 C CA . VAL A 1 108 ? 25.506 41.179 64.731 1.00 21.20 86 VAL A CA 1
ATOM 1379 C C . VAL A 1 108 ? 25.014 40.641 63.404 1.00 21.55 86 VAL A C 1
ATOM 1380 O O . VAL A 1 108 ? 25.778 40.062 62.635 1.00 20.66 86 VAL A O 1
ATOM 1393 N N . ASP A 1 109 ? 23.724 40.819 63.140 1.00 24.77 87 ASP A N 1
ATOM 1394 C CA . ASP A 1 109 ? 23.088 40.204 61.985 1.00 23.96 87 ASP A CA 1
ATOM 1395 C C . ASP A 1 109 ? 23.492 40.833 60.667 1.00 19.46 87 ASP A C 1
ATOM 1396 O O . ASP A 1 109 ? 23.652 40.137 59.675 1.00 21.05 87 ASP A O 1
ATOM 1405 N N . ASN A 1 110 ? 23.604 42.155 60.652 1.00 20.83 88 ASN A N 1
ATOM 1406 C CA . ASN A 1 110 ? 23.942 42.887 59.433 1.00 23.66 88 ASN A CA 1
ATOM 1407 C C . ASN A 1 110 ? 25.370 42.587 59.003 1.00 17.36 88 ASN A C 1
ATOM 1408 O O . ASN A 1 110 ? 26.286 42.829 59.769 1.00 18.77 88 ASN A O 1
ATOM 1419 N N . PRO A 1 111 ? 25.555 42.096 57.763 1.00 17.62 89 PRO A N 1
ATOM 1420 C CA . PRO A 1 111 ? 26.930 41.727 57.379 1.00 15.22 89 PRO A CA 1
ATOM 1421 C C . PRO A 1 111 ? 27.970 42.839 57.464 1.00 15.62 89 PRO A C 1
ATOM 1422 O O . PRO A 1 111 ? 29.107 42.592 57.903 1.00 15.46 89 PRO A O 1
ATOM 1433 N N . ALA A 1 112 ? 27.635 44.043 57.010 1.00 18.07 90 ALA A N 1
ATOM 1434 C CA . ALA A 1 112 ? 28.596 45.141 57.025 1.00 16.43 90 ALA A CA 1
ATOM 1435 C C . ALA A 1 112 ? 28.957 45.548 58.454 1.00 16.87 90 ALA A C 1
ATOM 1436 O O . ALA A 1 112 ? 30.130 45.702 58.800 1.00 15.97 90 ALA A O 1
ATOM 1443 N N . ARG A 1 113 ? 27.956 45.704 59.305 1.00 18.37 91 ARG A N 1
ATOM 1444 C CA . ARG A 1 113 ? 28.246 46.115 60.670 1.00 18.52 91 ARG A CA 1
ATOM 1445 C C . ARG A 1 113 ? 28.975 44.979 61.398 1.00 17.19 91 ARG A C 1
ATOM 1446 O O . ARG A 1 113 ? 29.821 45.235 62.259 1.00 17.50 91 ARG A O 1
ATOM 1467 N N . ARG A 1 114 ? 28.675 43.732 61.030 1.00 17.48 92 ARG A N 1
ATOM 1468 C CA . ARG A 1 114 ? 29.369 42.590 61.628 1.00 15.41 92 ARG A CA 1
ATOM 1469 C C . ARG A 1 114 ? 30.856 42.606 61.232 1.00 15.07 92 ARG A C 1
ATOM 1470 O O . ARG A 1 114 ? 31.726 42.398 62.079 1.00 14.41 92 ARG A O 1
ATOM 1491 N N . ALA A 1 115 ? 31.120 42.861 59.946 1.00 14.13 93 ALA A N 1
ATOM 1492 C CA . ALA A 1 115 ? 32.485 42.887 59.417 1.00 15.32 93 ALA A CA 1
ATOM 1493 C C . ALA A 1 115 ? 33.369 43.904 60.114 1.00 11.52 93 ALA A C 1
ATOM 1494 O O . ALA A 1 115 ? 34.559 43.670 60.345 1.00 12.54 93 ALA A O 1
ATOM 1501 N N . GLU A 1 116 ? 32.791 45.052 60.436 1.00 15.76 94 GLU A N 1
ATOM 1502 C CA . GLU A 1 116 ? 33.537 46.137 61.045 1.00 18.83 94 GLU A CA 1
ATOM 1503 C C . GLU A 1 116 ? 34.111 45.691 62.394 1.00 15.35 94 GLU A C 1
ATOM 1504 O O . GLU A 1 116 ? 35.235 46.068 62.771 1.00 14.93 94 GLU A O 1
ATOM 1516 N N . GLY A 1 117 ? 33.371 44.840 63.095 1.00 16.70 95 GLY A N 1
ATOM 1517 C CA . GLY A 1 117 ? 33.869 44.256 64.328 1.00 16.68 95 GLY A CA 1
ATOM 1518 C C . GLY A 1 117 ? 34.747 43.029 64.139 1.00 15.03 95 GLY A C 1
ATOM 1519 O O . GLY A 1 117 ? 35.790 42.853 64.790 1.00 15.30 95 GLY A O 1
ATOM 1523 N N . GLU A 1 118 ? 34.357 42.185 63.194 1.00 14.94 96 GLU A N 1
ATOM 1524 C CA . GLU A 1 118 ? 35.031 40.919 62.963 1.00 15.04 96 GLU A CA 1
ATOM 1525 C C . GLU A 1 118 ? 36.464 41.077 62.449 1.00 13.96 96 GLU A C 1
ATOM 1526 O O . GLU A 1 118 ? 37.320 40.228 62.687 1.00 13.80 96 GLU A O 1
ATOM 1538 N N . LYS A 1 119 ? 36.735 42.163 61.722 1.00 13.07 97 LYS A N 1
ATOM 1539 C CA . LYS A 1 119 ? 38.105 42.415 61.298 1.00 10.02 97 LYS A CA 1
ATOM 1540 C C . LYS A 1 119 ? 39.101 42.399 62.452 1.00 13.28 97 LYS A C 1
ATOM 1541 O O . LYS A 1 119 ? 40.258 41.985 62.317 1.00 11.77 97 LYS A O 1
ATOM 1560 N N . TRP A 1 120 ? 38.652 42.827 63.634 1.00 12.31 98 TRP A N 1
ATOM 1561 C CA . TRP A 1 120 ? 39.530 42.868 64.786 1.00 12.09 98 TRP A CA 1
ATOM 1562 C C . TRP A 1 120 ? 39.862 41.484 65.342 1.00 11.32 98 TRP A C 1
ATOM 1563 O O . TRP A 1 120 ? 40.891 41.306 65.990 1.00 11.08 98 TRP A O 1
ATOM 1584 N N . MET A 1 121 ? 39.039 40.481 65.025 1.00 11.18 99 MET A N 1
ATOM 1585 C CA . MET A 1 121 ? 39.360 39.111 65.376 1.00 14.50 99 MET A CA 1
ATOM 1586 C C . MET A 1 121 ? 40.567 38.603 64.577 1.00 10.77 99 MET A C 1
ATOM 1587 O O . MET A 1 121 ? 41.520 38.054 65.122 1.00 11.46 99 MET A O 1
ATOM 1601 N N . ASP A 1 122 ? 40.532 38.838 63.272 1.00 11.23 100 ASP A N 1
ATOM 1602 C CA . ASP A 1 122 ? 41.638 38.441 62.420 1.00 11.74 100 ASP A CA 1
ATOM 1603 C C . ASP A 1 122 ? 42.903 39.179 62.866 1.00 9.44 100 ASP A C 1
ATOM 1604 O O . ASP A 1 122 ? 43.981 38.600 62.984 1.00 11.68 100 ASP A O 1
ATOM 1613 N N . TRP A 1 123 ? 42.756 40.478 63.101 1.00 12.19 101 TRP A N 1
ATOM 1614 C CA . TRP A 1 123 ? 43.875 41.336 63.504 1.00 11.04 101 TRP A CA 1
ATOM 1615 C C . TRP A 1 123 ? 44.465 40.902 64.858 1.00 10.30 101 TRP A C 1
ATOM 1616 O O . TRP A 1 123 ? 45.691 40.906 65.039 1.00 11.14 101 TRP A O 1
ATOM 1637 N N . ALA A 1 124 ? 43.615 40.503 65.784 1.00 12.72 102 ALA A N 1
ATOM 1638 C CA . ALA A 1 124 ? 44.086 40.045 67.092 1.00 12.65 102 ALA A CA 1
ATOM 1639 C C . ALA A 1 124 ? 45.056 38.876 66.940 1.00 11.61 102 ALA A C 1
ATOM 1640 O O . ALA A 1 124 ? 46.142 38.868 67.521 1.00 11.76 102 ALA A O 1
ATOM 1647 N N . ASN A 1 125 ? 44.705 37.915 66.086 1.00 14.15 103 ASN A N 1
ATOM 1648 C CA . ASN A 1 125 ? 45.537 36.731 65.952 1.00 15.67 103 ASN A CA 1
ATOM 1649 C C . ASN A 1 125 ? 46.683 36.879 64.943 1.00 14.73 103 ASN A C 1
ATOM 1650 O O . ASN A 1 125 ? 47.723 36.249 65.105 1.00 14.21 103 ASN A O 1
ATOM 1661 N N . GLN A 1 126 ? 46.510 37.741 63.944 1.00 13.46 104 GLN A N 1
ATOM 1662 C CA . GLN A 1 126 ? 47.527 37.897 62.893 1.00 14.56 104 GLN A CA 1
ATOM 1663 C C . GLN A 1 126 ? 48.556 38.968 63.213 1.00 15.10 104 GLN A C 1
ATOM 1664 O O . GLN A 1 126 ? 49.722 38.827 62.839 1.00 17.25 104 GLN A O 1
ATOM 1678 N N . THR A 1 127 ? 48.141 40.007 63.939 1.00 13.30 105 THR A N 1
ATOM 1679 C CA . THR A 1 127 ? 49.022 41.147 64.238 1.00 13.04 105 THR A CA 1
ATOM 1680 C C . THR A 1 127 ? 49.364 41.241 65.731 1.00 11.24 105 THR A C 1
ATOM 1681 O O . THR A 1 127 ? 50.548 41.306 66.078 1.00 15.34 105 THR A O 1
ATOM 1692 N N . LEU A 1 128 ? 48.363 41.253 66.595 1.00 14.80 106 LEU A N 1
ATOM 1693 C CA . LEU A 1 128 ? 48.649 41.414 68.023 1.00 15.11 106 LEU A CA 1
ATOM 1694 C C . LEU A 1 128 ? 49.320 40.167 68.612 1.00 15.45 106 LEU A C 1
ATOM 1695 O O . LEU A 1 128 ? 50.325 40.271 69.319 1.00 15.45 106 LEU A O 1
ATOM 1711 N N . SER A 1 129 ? 48.826 38.986 68.271 1.00 14.36 107 SER A N 1
ATOM 1712 C CA . SER A 1 129 ? 49.340 37.769 68.915 1.00 13.67 107 SER A CA 1
ATOM 1713 C C . SER A 1 129 ? 50.852 37.607 68.746 1.00 16.52 107 SER A C 1
ATOM 1714 O O . SER A 1 129 ? 51.552 37.348 69.706 1.00 18.42 107 SER A O 1
ATOM 1722 N N . PRO A 1 130 ? 51.369 37.734 67.520 1.00 15.91 108 PRO A N 1
ATOM 1723 C CA . PRO A 1 130 ? 52.821 37.529 67.409 1.00 18.19 108 PRO A CA 1
ATOM 1724 C C . PRO A 1 130 ? 53.653 38.532 68.212 1.00 21.29 108 PRO A C 1
ATOM 1725 O O . PRO A 1 130 ? 54.699 38.150 68.737 1.00 25.20 108 PRO A O 1
ATOM 1736 N N . ALA A 1 131 ? 53.203 39.776 68.320 1.00 19.97 109 ALA A N 1
ATOM 1737 C CA . ALA A 1 131 ? 53.914 40.764 69.132 1.00 17.93 109 ALA A CA 1
ATOM 1738 C C . ALA A 1 131 ? 53.804 40.431 70.625 1.00 21.28 109 ALA A C 1
ATOM 1739 O O . ALA A 1 131 ? 54.766 40.529 71.363 1.00 24.52 109 ALA A O 1
ATOM 1746 N N . HIS A 1 132 ? 52.606 40.065 71.048 1.00 18.14 110 HIS A N 1
ATOM 1747 C CA . HIS A 1 132 ? 52.355 39.584 72.412 1.00 16.84 110 HIS A CA 1
ATOM 1748 C C . HIS A 1 132 ? 53.210 38.355 72.774 1.00 22.70 110 HIS A C 1
ATOM 1749 O O . HIS A 1 132 ? 53.701 38.249 73.902 1.00 24.46 110 HIS A O 1
ATOM 1764 N N . ARG A 1 133 ? 53.386 37.427 71.837 1.00 19.82 111 ARG A N 1
ATOM 1765 C CA . ARG A 1 133 ? 54.144 36.204 72.105 1.00 22.71 111 ARG A CA 1
ATOM 1766 C C . ARG A 1 133 ? 55.577 36.521 72.524 1.00 27.73 111 ARG A C 1
ATOM 1767 O O . ARG A 1 133 ? 56.155 35.847 73.379 1.00 31.31 111 ARG A O 1
ATOM 1788 N N . VAL A 1 134 ? 56.148 37.538 71.899 1.00 28.75 112 VAL A N 1
ATOM 1789 C CA . VAL A 1 134 ? 57.509 37.942 72.202 1.00 32.16 112 VAL A CA 1
ATOM 1790 C C . VAL A 1 134 ? 57.617 38.288 73.688 1.00 34.09 112 VAL A C 1
ATOM 1791 O O . VAL A 1 134 ? 58.562 37.875 74.364 1.00 38.55 112 VAL A O 1
ATOM 1804 N N . ILE A 1 135 ? 56.633 39.026 74.195 1.00 30.99 113 ILE A N 1
ATOM 1805 C CA . ILE A 1 135 ? 56.644 39.468 75.589 1.00 30.78 113 ILE A CA 1
ATOM 1806 C C . ILE A 1 135 ? 56.358 38.319 76.547 1.00 33.63 113 ILE A C 1
ATOM 1807 O O . ILE A 1 135 ? 57.059 38.146 77.546 1.00 33.87 113 ILE A O 1
ATOM 1823 N N . LEU A 1 136 ? 55.327 37.529 76.259 1.00 30.32 114 LEU A N 1
ATOM 1824 C CA . LEU A 1 136 ? 54.964 36.449 77.147 1.00 31.94 114 LEU A CA 1
ATOM 1825 C C . LEU A 1 136 ? 56.077 35.409 77.235 1.00 41.20 114 LEU A C 1
ATOM 1826 O O . LEU A 1 136 ? 56.311 34.834 78.297 1.00 42.05 114 LEU A O 1
ATOM 1842 N N . MET A 1 137 ? 56.754 35.163 76.119 1.00 38.90 115 MET A N 1
ATOM 1843 C CA . MET A 1 137 ? 57.871 34.226 76.107 1.00 40.53 115 MET A CA 1
ATOM 1844 C C . MET A 1 137 ? 59.061 34.823 76.836 1.00 43.36 115 MET A C 1
ATOM 1845 O O . MET A 1 137 ? 59.618 34.213 77.748 1.00 51.59 115 MET A O 1
ATOM 1859 N N . GLY A 1 138 ? 59.444 36.024 76.422 1.00 45.30 116 GLY A N 1
ATOM 1860 C CA . GLY A 1 138 ? 60.648 36.664 76.912 1.00 44.11 116 GLY A CA 1
ATOM 1861 C C . GLY A 1 138 ? 60.629 36.952 78.399 1.00 46.22 116 GLY A C 1
ATOM 1862 O O . GLY A 1 138 ? 61.648 36.799 79.071 1.00 51.07 116 GLY A O 1
ATOM 1866 N N . LEU A 1 139 ? 59.480 37.371 78.918 1.00 39.11 117 LEU A N 1
ATOM 1867 C CA . LEU A 1 139 ? 59.405 37.816 80.307 1.00 46.41 117 LEU A CA 1
ATOM 1868 C C . LEU A 1 139 ? 58.782 36.798 81.240 1.00 44.43 117 LEU A C 1
ATOM 1869 O O . LEU A 1 139 ? 59.279 36.592 82.341 1.00 43.08 117 LEU A O 1
ATOM 1885 N N . VAL A 1 140 ? 57.693 36.168 80.816 1.00 38.32 118 VAL A N 1
ATOM 1886 C CA . VAL A 1 140 ? 56.911 35.346 81.735 1.00 40.68 118 VAL A CA 1
ATOM 1887 C C . VAL A 1 140 ? 57.393 33.907 81.816 1.00 43.02 118 VAL A C 1
ATOM 1888 O O . VAL A 1 140 ? 57.467 33.337 82.901 1.00 48.11 118 VAL A O 1
ATOM 1901 N N . ARG A 1 141 ? 57.707 33.318 80.668 1.00 43.38 119 ARG A N 1
ATOM 1902 C CA . ARG A 1 141 ? 58.010 31.895 80.604 1.00 47.92 119 ARG A CA 1
ATOM 1903 C C . ARG A 1 141 ? 59.501 31.662 80.321 1.00 50.98 119 ARG A C 1
ATOM 1904 O O . ARG A 1 141 ? 59.906 30.590 79.866 1.00 51.27 119 ARG A O 1
ATOM 1925 N N . THR A 1 142 ? 60.312 32.677 80.614 1.00 51.71 120 THR A N 1
ATOM 1926 C CA . THR A 1 142 ? 61.767 32.546 80.574 1.00 55.88 120 THR A CA 1
ATOM 1927 C C . THR A 1 142 ? 62.363 32.953 81.918 1.00 56.09 120 THR A C 1
ATOM 1928 O O . THR A 1 142 ? 62.028 34.009 82.463 1.00 58.28 120 THR A O 1
ATOM 1939 N N . ARG A 1 147 ? 67.181 35.806 79.061 1.00 64.74 125 ARG A N 1
ATOM 1940 C CA . ARG A 1 147 ? 66.399 36.815 78.353 1.00 57.94 125 ARG A CA 1
ATOM 1941 C C . ARG A 1 147 ? 67.278 37.637 77.412 1.00 61.75 125 ARG A C 1
ATOM 1942 O O . ARG A 1 147 ? 68.494 37.717 77.589 1.00 67.17 125 ARG A O 1
ATOM 1962 N N . ASP A 1 148 ? 66.642 38.270 76.431 1.00 63.98 126 ASP A N 1
ATOM 1963 C CA . ASP A 1 148 ? 67.341 38.939 75.339 1.00 56.47 126 ASP A CA 1
ATOM 1964 C C . ASP A 1 148 ? 66.947 40.415 75.274 1.00 60.37 126 ASP A C 1
ATOM 1965 O O . ASP A 1 148 ? 66.089 40.802 74.481 1.00 63.49 126 ASP A O 1
ATOM 1974 N N . GLN A 1 149 ? 67.581 41.232 76.111 1.00 65.15 127 GLN A N 1
ATOM 1975 C CA . GLN A 1 149 ? 67.268 42.659 76.190 1.00 64.39 127 GLN A CA 1
ATOM 1976 C C . GLN A 1 149 ? 66.703 43.192 74.881 1.00 59.46 127 GLN A C 1
ATOM 1977 O O . GLN A 1 149 ? 65.572 43.669 74.839 1.00 65.05 127 GLN A O 1
ATOM 1991 N N . ALA A 1 150 ? 67.490 43.110 73.814 1.00 59.19 128 ALA A N 1
ATOM 1992 C CA . ALA A 1 150 ? 67.042 43.563 72.504 1.00 61.55 128 ALA A CA 1
ATOM 1993 C C . ALA A 1 150 ? 65.643 43.030 72.200 1.00 60.10 128 ALA A C 1
ATOM 1994 O O . ALA A 1 150 ? 64.659 43.762 72.323 1.00 60.34 128 ALA A O 1
ATOM 2001 N N . ALA A 1 151 ? 65.570 41.762 71.800 1.00 60.36 129 ALA A N 1
ATOM 2002 C CA . ALA A 1 151 ? 64.302 41.072 71.544 1.00 60.52 129 ALA A CA 1
ATOM 2003 C C . ALA A 1 151 ? 63.121 41.704 72.280 1.00 57.18 129 ALA A C 1
ATOM 2004 O O . ALA A 1 151 ? 62.228 42.288 71.664 1.00 53.14 129 ALA A O 1
ATOM 2011 N N . ILE A 1 152 ? 63.130 41.577 73.602 1.00 49.76 130 ILE A N 1
ATOM 2012 C CA . ILE A 1 152 ? 62.039 42.053 74.440 1.00 52.34 130 ILE A CA 1
ATOM 2013 C C . ILE A 1 152 ? 61.783 43.548 74.257 1.00 50.36 130 ILE A C 1
ATOM 2014 O O . ILE A 1 152 ? 60.654 43.966 74.018 1.00 51.07 130 ILE A O 1
ATOM 2030 N N . GLU A 1 153 ? 62.835 44.348 74.378 1.00 51.61 131 GLU A N 1
ATOM 2031 C CA . GLU A 1 153 ? 62.728 45.789 74.204 1.00 51.57 131 GLU A CA 1
ATOM 2032 C C . GLU A 1 153 ? 62.123 46.119 72.840 1.00 48.96 131 GLU A C 1
ATOM 2033 O O . GLU A 1 153 ? 61.416 47.118 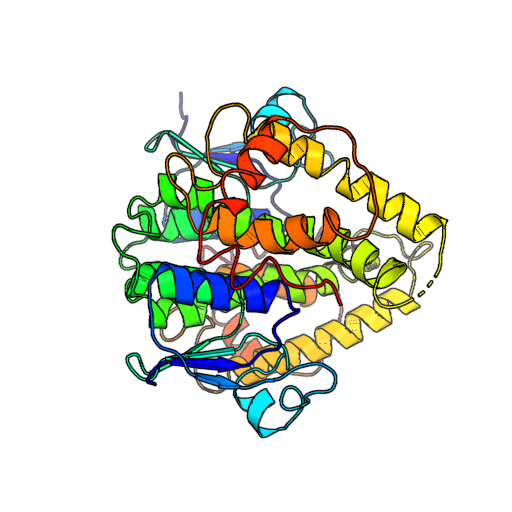72.690 1.00 45.29 131 GLU A O 1
ATOM 2045 N N . ALA A 1 154 ? 62.401 45.273 71.852 1.00 45.10 132 ALA A N 1
ATOM 2046 C CA . ALA A 1 154 ? 61.885 45.470 70.499 1.00 49.47 132 ALA A CA 1
ATOM 2047 C C . ALA A 1 154 ? 60.402 45.117 70.453 1.00 41.70 132 ALA A C 1
ATOM 2048 O O . ALA A 1 154 ? 59.612 45.807 69.807 1.00 36.87 132 ALA A O 1
ATOM 2055 N N . GLY A 1 155 ? 60.047 44.031 71.135 1.00 40.16 133 GLY A N 1
ATOM 2056 C CA . GLY A 1 155 ? 58.663 43.614 71.271 1.00 35.37 133 GLY A CA 1
ATOM 2057 C C . GLY A 1 155 ? 57.848 44.628 72.044 1.00 37.41 133 GLY A C 1
ATOM 2058 O O . GLY A 1 155 ? 56.673 44.849 71.745 1.00 30.68 133 GLY A O 1
ATOM 2062 N N . ILE A 1 156 ? 58.463 45.256 73.042 1.00 34.60 134 ILE A N 1
ATOM 2063 C CA . ILE A 1 156 ? 57.768 46.292 73.797 1.00 36.73 134 ILE A CA 1
ATOM 2064 C C . ILE A 1 156 ? 57.451 47.469 72.885 1.00 26.33 134 ILE A C 1
ATOM 2065 O O . ILE A 1 156 ? 56.338 47.994 72.907 1.00 29.50 134 ILE A O 1
ATOM 2081 N N . GLU A 1 157 ? 58.413 47.877 72.064 1.00 34.46 135 GLU A N 1
ATOM 2082 C CA . GLU A 1 157 ? 58.192 48.993 71.153 1.00 33.19 135 GLU A CA 1
ATOM 2083 C C . GLU A 1 157 ? 57.069 48.665 70.173 1.00 27.54 135 GLU A C 1
ATOM 2084 O O . GLU A 1 157 ? 56.223 49.501 69.873 1.00 27.74 135 GLU A O 1
ATOM 2096 N N . LYS A 1 158 ? 57.073 47.436 69.685 1.00 28.67 136 LYS A N 1
ATOM 2097 C CA . LYS A 1 158 ? 56.062 46.995 68.733 1.00 29.95 136 LYS A CA 1
ATOM 2098 C C . LYS A 1 158 ? 54.687 46.995 69.389 1.00 22.16 136 LYS A C 1
ATOM 2099 O O . LYS A 1 158 ? 53.723 47.521 68.829 1.00 23.23 136 LYS A O 1
ATOM 2118 N N . CYS A 1 159 ? 54.585 46.435 70.595 1.00 23.56 137 CYS A N 1
ATOM 2119 C CA . CYS A 1 159 ? 53.307 46.449 71.293 1.00 21.38 137 CYS A CA 1
ATOM 2120 C C . CYS A 1 159 ? 52.833 47.875 71.625 1.00 20.12 137 CYS A C 1
ATOM 2121 O O . CYS A 1 159 ? 51.629 48.179 71.548 1.00 19.85 137 CYS A O 1
ATOM 2129 N N . ASP A 1 160 ? 53.761 48.756 72.001 1.00 23.26 138 ASP A N 1
ATOM 2130 C CA . ASP A 1 160 ? 53.383 50.130 72.318 1.00 23.18 138 ASP A CA 1
ATOM 2131 C C . ASP A 1 160 ? 52.800 50.807 71.070 1.00 21.21 138 ASP A C 1
ATOM 2132 O O . ASP A 1 160 ? 51.832 51.566 71.156 1.00 23.17 138 ASP A O 1
ATOM 2141 N N A SER A 1 161 ? 53.384 50.506 69.909 0.44 22.90 139 SER A N 1
ATOM 2142 N N B SER A 1 161 ? 53.388 50.517 69.918 0.56 22.88 139 SER A N 1
ATOM 2143 C CA A SER A 1 161 ? 52.896 51.044 68.634 0.44 21.48 139 SER A CA 1
ATOM 2144 C CA B SER A 1 161 ? 52.898 51.036 68.647 0.56 21.47 139 SER A CA 1
ATOM 2145 C C A SER A 1 161 ? 51.543 50.440 68.249 0.44 17.35 139 SER A C 1
ATOM 2146 C C B SER A 1 161 ? 51.526 50.455 68.304 0.56 17.32 139 SER A C 1
ATOM 2147 O O A SER A 1 161 ? 50.692 51.122 67.690 0.44 19.18 139 SER A O 1
ATOM 2148 O O B SER A 1 161 ? 50.647 51.161 67.832 0.56 19.11 139 SER A O 1
ATOM 2163 N N . LEU A 1 162 ? 51.336 49.166 68.564 1.00 17.31 140 LEU A N 1
ATOM 2164 C CA . LEU A 1 162 ? 50.020 48.558 68.342 1.00 15.53 140 LEU A CA 1
ATOM 2165 C C . LEU A 1 162 ? 48.987 49.154 69.299 1.00 15.55 140 LEU A C 1
ATOM 2166 O O . LEU A 1 162 ? 47.816 49.317 68.945 1.00 14.34 140 LEU A O 1
ATOM 2183 N N . PHE A 1 163 ? 49.410 49.488 70.522 1.00 16.68 141 PHE A N 1
ATOM 2184 C CA . PHE A 1 163 ? 48.501 50.135 71.466 1.00 18.12 141 PHE A CA 1
ATOM 2185 C C . PHE A 1 163 ? 48.074 51.538 70.988 1.00 13.23 141 PHE A C 1
ATOM 2186 O O . PHE A 1 163 ? 46.939 51.959 71.216 1.00 14.37 141 PHE A O 1
ATOM 2203 N N . ALA A 1 164 ? 48.966 52.222 70.268 1.00 17.32 142 ALA A N 1
ATOM 2204 C CA . ALA A 1 164 ? 48.635 53.526 69.675 1.00 20.62 142 ALA A CA 1
ATOM 2205 C C . ALA A 1 164 ? 47.540 53.358 68.623 1.00 15.72 142 ALA A C 1
ATOM 2206 O O . ALA A 1 164 ? 46.571 54.111 68.566 1.00 15.93 142 ALA A O 1
ATOM 2213 N N . LEU A 1 165 ? 47.685 52.317 67.797 1.00 16.29 143 LEU A N 1
ATOM 2214 C CA . LEU A 1 165 ? 46.670 52.008 66.801 1.00 17.34 143 LEU A CA 1
ATOM 2215 C C . LEU A 1 165 ? 45.301 51.685 67.403 1.00 12.88 143 LEU A C 1
ATOM 2216 O O . LEU A 1 165 ? 44.271 52.180 66.948 1.00 14.25 143 LEU A O 1
ATOM 2232 N N . LEU A 1 166 ? 45.286 50.865 68.466 1.00 14.21 144 LEU A N 1
ATOM 2233 C CA . LEU A 1 166 ? 44.036 50.499 69.121 1.00 16.31 144 LEU A CA 1
ATOM 2234 C C . LEU A 1 166 ? 43.378 51.701 69.814 1.00 11.68 144 LEU A C 1
ATOM 2235 O O . LEU A 1 166 ? 42.152 51.846 69.785 1.00 14.69 144 LEU A O 1
ATOM 2251 N N . ASP A 1 167 ? 44.213 52.557 70.392 1.00 17.40 145 ASP A N 1
ATOM 2252 C CA . ASP A 1 167 ? 43.743 53.784 71.055 1.00 17.82 145 ASP A CA 1
ATOM 2253 C C . ASP A 1 167 ? 43.024 54.694 70.047 1.00 16.95 145 ASP A C 1
ATOM 2254 O O . ASP A 1 167 ? 41.908 55.184 70.295 1.00 17.44 145 ASP A O 1
ATOM 2263 N N . ASP A 1 168 ? 43.616 54.845 68.861 1.00 17.47 146 ASP A N 1
ATOM 2264 C CA . ASP A 1 168 ? 42.974 55.624 67.801 1.00 18.21 146 ASP A CA 1
ATOM 2265 C C . ASP A 1 168 ? 41.679 54.981 67.324 1.00 16.32 146 ASP A C 1
ATOM 2266 O O . ASP A 1 168 ? 40.682 55.653 67.084 1.00 19.70 146 ASP A O 1
ATOM 2275 N N . ALA A 1 169 ? 41.685 53.646 67.200 1.00 13.68 147 ALA A N 1
ATOM 2276 C CA . ALA A 1 169 ? 40.512 52.926 66.728 1.00 16.58 147 ALA A CA 1
ATOM 2277 C C . ALA A 1 169 ? 39.321 53.123 67.620 1.00 16.92 147 ALA A C 1
ATOM 2278 O O . ALA A 1 169 ? 38.169 53.023 67.181 1.00 18.81 147 ALA A O 1
ATOM 2285 N N . LEU A 1 170 ? 39.590 53.398 68.902 1.00 16.84 148 LEU A N 1
ATOM 2286 C CA . LEU A 1 170 ? 38.531 53.545 69.889 1.00 19.04 148 LEU A CA 1
ATOM 2287 C C . LEU A 1 170 ? 38.189 55.019 70.162 1.00 20.17 148 LEU A C 1
ATOM 2288 O O . LEU A 1 170 ? 37.417 55.314 71.080 1.00 23.43 148 LEU A O 1
ATOM 2304 N N . ALA A 1 171 ? 38.739 55.924 69.362 1.00 18.32 149 ALA A N 1
ATOM 2305 C CA . ALA A 1 171 ? 38.484 57.365 69.560 1.00 20.86 149 ALA A CA 1
ATOM 2306 C C . ALA A 1 171 ? 37.004 57.741 69.402 1.00 25.98 149 ALA A C 1
ATOM 2307 O O . ALA A 1 171 ? 36.518 58.648 70.092 1.00 30.51 149 ALA A O 1
ATOM 2314 N N . HIS A 1 172 ? 36.284 57.059 68.518 1.00 23.01 150 HIS A N 1
ATOM 2315 C CA . HIS A 1 172 ? 34.917 57.441 68.174 1.00 25.01 150 HIS A CA 1
ATOM 2316 C C . HIS A 1 172 ? 33.889 56.323 68.275 1.00 26.88 150 HIS A C 1
ATOM 2317 O O . HIS A 1 172 ? 32.779 56.429 67.738 1.00 29.17 150 HIS A O 1
ATOM 2332 N N . GLN A 1 173 ? 34.242 55.256 68.976 1.00 26.57 151 GLN A N 1
ATOM 2333 C CA . GLN A 1 173 ? 33.287 54.191 69.237 1.00 24.52 151 GLN A CA 1
ATOM 2334 C C . GLN A 1 173 ? 33.657 53.520 70.539 1.00 20.16 151 GLN A C 1
ATOM 2335 O O . GLN A 1 173 ? 34.822 53.520 70.937 1.00 20.97 151 GLN A O 1
ATOM 2349 N N . PRO A 1 174 ? 32.669 52.945 71.217 1.00 20.29 152 PRO A N 1
ATOM 2350 C CA . PRO A 1 174 ? 32.910 52.422 72.557 1.00 22.02 152 PRO A CA 1
ATOM 2351 C C . PRO A 1 174 ? 33.551 51.029 72.568 1.00 19.77 152 PRO A C 1
ATOM 2352 O O . PRO A 1 174 ? 34.214 50.684 73.542 1.00 20.73 152 PRO A O 1
ATOM 2363 N N . TRP A 1 175 ? 33.375 50.273 71.487 1.00 19.47 153 TRP A N 1
ATOM 2364 C CA . TRP A 1 175 ? 33.815 48.879 71.443 1.00 18.28 153 TRP A CA 1
ATOM 2365 C C . TRP A 1 175 ? 34.424 48.598 70.078 1.00 18.43 153 TRP A C 1
ATOM 2366 O O . TRP A 1 175 ? 34.088 49.258 69.097 1.00 17.32 153 TRP A O 1
ATOM 2387 N N . PHE A 1 176 ? 35.317 47.615 70.009 1.00 14.32 154 PHE A N 1
ATOM 2388 C CA . PHE A 1 176 ? 35.809 47.183 68.696 1.00 12.71 154 PHE A CA 1
ATOM 2389 C C . PHE A 1 176 ? 34.691 46.648 67.823 1.00 15.26 154 PHE A C 1
ATOM 2390 O O . PHE A 1 176 ? 34.747 46.784 66.587 1.00 16.41 154 PHE A O 1
ATOM 2407 N N . SER A 1 177 ? 33.675 46.055 68.436 1.00 16.52 155 SER A N 1
ATOM 2408 C CA . SER A 1 177 ? 32.522 45.557 67.701 1.00 16.56 155 SER A CA 1
ATOM 2409 C C . SER A 1 177 ? 31.496 46.623 67.342 1.00 17.17 155 SER A C 1
ATOM 2410 O O . SER A 1 177 ? 30.458 46.309 66.760 1.00 18.74 155 SER A O 1
ATOM 2418 N N . GLY A 1 178 ? 31.785 47.872 67.711 1.00 20.97 156 GLY A N 1
ATOM 2419 C CA . GLY A 1 178 ? 30.940 49.009 67.358 1.00 21.38 156 GLY A CA 1
ATOM 2420 C C . GLY A 1 178 ? 30.153 49.575 68.531 1.00 21.62 156 GLY A C 1
ATOM 2421 O O . GLY A 1 178 ? 30.723 49.914 69.562 1.00 20.52 156 GLY A O 1
ATOM 2425 N N . ASP A 1 179 ? 28.833 49.643 68.362 1.00 26.62 157 ASP A N 1
ATOM 2426 C CA . ASP A 1 179 ? 27.962 50.251 69.359 1.00 27.04 157 ASP A CA 1
ATOM 2427 C C . ASP A 1 179 ? 27.890 49.415 70.631 1.00 27.93 157 ASP A C 1
ATOM 2428 O O . ASP A 1 179 ? 27.636 49.941 71.722 1.00 28.08 157 ASP A O 1
ATOM 2437 N N . ASN A 1 180 ? 28.099 48.110 70.487 1.00 24.45 158 ASN A N 1
ATOM 2438 C CA . ASN A 1 180 ? 27.971 47.170 71.588 1.00 21.05 158 ASN A CA 1
ATOM 2439 C C . ASN A 1 180 ? 29.173 46.246 71.699 1.00 22.02 158 ASN A C 1
ATOM 2440 O O . ASN A 1 180 ? 29.847 45.958 70.700 1.00 18.31 158 ASN A O 1
ATOM 2451 N N . PHE A 1 181 ? 29.407 45.782 72.919 1.00 19.88 159 PHE A N 1
ATOM 2452 C CA . PHE A 1 181 ? 30.410 44.785 73.231 1.00 17.85 159 PHE A CA 1
ATOM 2453 C C . PHE A 1 181 ? 30.188 43.576 72.347 1.00 15.91 159 PHE A C 1
ATOM 2454 O O . PHE A 1 181 ? 29.049 43.158 72.138 1.00 18.14 159 PHE A O 1
ATOM 2471 N N . GLY A 1 182 ? 31.261 43.011 71.812 1.00 17.36 160 GLY A N 1
ATOM 2472 C CA . GLY A 1 182 ? 31.090 41.861 70.944 1.00 15.56 160 GLY A CA 1
ATOM 2473 C C . GLY A 1 182 ? 32.350 41.067 70.710 1.00 16.28 160 GLY A C 1
ATOM 2474 O O . GLY A 1 182 ? 33.338 41.190 71.433 1.00 14.38 160 GLY A O 1
ATOM 2478 N N . THR A 1 183 ? 32.320 40.245 69.658 1.00 13.64 161 THR A N 1
ATOM 2479 C CA . THR A 1 183 ? 33.371 39.269 69.444 1.00 14.30 161 THR A CA 1
ATOM 2480 C C . THR A 1 183 ? 34.725 39.835 69.004 1.00 11.11 161 THR A C 1
ATOM 2481 O O . THR A 1 183 ? 35.751 39.210 69.236 1.00 11.70 161 THR A O 1
ATOM 2492 N N . GLY A 1 184 ? 34.753 41.045 68.432 1.00 13.49 162 GLY A N 1
ATOM 2493 C CA . GLY A 1 184 ? 36.026 41.722 68.218 1.00 13.72 162 GLY A CA 1
ATOM 2494 C C . GLY A 1 184 ? 36.740 42.073 69.516 1.00 11.52 162 GLY A C 1
ATOM 2495 O O . GLY A 1 184 ? 37.969 41.940 69.657 1.00 13.53 162 GLY A O 1
ATOM 2499 N N . ASP A 1 185 ? 35.964 42.520 70.495 1.00 13.44 163 ASP A N 1
ATOM 2500 C CA . ASP A 1 185 ? 36.486 42.808 71.819 1.00 17.19 163 ASP A CA 1
ATOM 2501 C C . ASP A 1 185 ? 36.989 41.551 72.556 1.00 11.26 163 ASP A C 1
ATOM 2502 O O . ASP A 1 185 ? 38.085 41.544 73.131 1.00 12.74 163 ASP A O 1
ATOM 2511 N N . ILE A 1 186 ? 36.234 40.468 72.432 1.00 13.33 164 ILE A N 1
ATOM 2512 C CA . ILE A 1 186 ? 36.619 39.168 72.984 1.00 14.19 164 ILE A CA 1
ATOM 2513 C C . ILE A 1 186 ? 37.950 38.660 72.412 1.00 13.07 164 ILE A C 1
ATOM 2514 O O . ILE A 1 186 ? 38.801 38.123 73.126 1.00 13.27 164 ILE A O 1
ATOM 2530 N N . ALA A 1 187 ? 38.151 38.839 71.098 1.00 12.39 165 ALA A N 1
ATOM 2531 C CA . ALA A 1 187 ? 39.391 38.387 70.517 1.00 11.78 165 ALA A CA 1
ATOM 2532 C C . ALA A 1 187 ? 40.608 39.150 70.985 1.00 10.31 165 ALA A C 1
ATOM 2533 O O . ALA A 1 187 ? 41.670 38.562 71.130 1.00 11.89 165 ALA A O 1
ATOM 2540 N N . ILE A 1 188 ? 40.483 40.483 71.139 1.00 11.57 166 ILE A N 1
ATOM 2541 C CA . ILE A 1 188 ? 41.626 41.331 71.465 1.00 12.51 166 ILE A CA 1
ATOM 2542 C C . ILE A 1 188 ? 42.012 41.301 72.948 1.00 10.62 166 ILE A C 1
ATOM 2543 O O . ILE A 1 188 ? 43.202 41.249 73.289 1.00 12.90 166 ILE A O 1
ATOM 2559 N N . ALA A 1 189 ? 41.023 41.298 73.822 1.00 14.84 167 ALA A N 1
ATOM 2560 C CA . ALA A 1 189 ? 41.269 41.604 75.231 1.00 15.65 167 ALA A CA 1
ATOM 2561 C C . ALA A 1 189 ? 42.193 40.604 75.977 1.00 17.63 167 ALA A C 1
ATOM 2562 O O . ALA A 1 189 ? 42.998 41.024 76.807 1.00 15.54 167 ALA A O 1
ATOM 2569 N N . PRO A 1 190 ? 42.131 39.282 75.675 1.00 15.00 168 PRO A N 1
ATOM 2570 C CA . PRO A 1 190 ? 43.027 38.452 76.488 1.00 14.42 168 PRO A CA 1
ATOM 2571 C C . PRO A 1 190 ? 44.495 38.763 76.292 1.00 14.62 168 PRO A C 1
ATOM 2572 O O . PRO A 1 190 ? 45.288 38.596 77.218 1.00 18.03 168 PRO A O 1
ATOM 2583 N N . PHE A 1 191 ? 44.876 39.206 75.090 1.00 12.59 169 PHE A N 1
ATOM 2584 C CA . PHE A 1 191 ? 46.255 39.569 74.837 1.00 12.07 169 PHE A CA 1
ATOM 2585 C C . PHE A 1 191 ? 46.593 40.847 75.617 1.00 17.55 169 PHE A C 1
ATOM 2586 O O . PHE A 1 191 ? 47.662 40.948 76.205 1.00 17.51 169 PHE A O 1
ATOM 2603 N N . VAL A 1 192 ? 45.682 41.808 75.584 1.00 16.28 170 VAL A N 1
ATOM 2604 C CA . VAL A 1 192 ? 45.888 43.090 76.251 1.00 13.82 170 VAL A CA 1
ATOM 2605 C C . VAL A 1 192 ? 46.002 42.828 77.744 1.00 17.79 170 VAL A C 1
ATOM 2606 O O . VAL A 1 192 ? 46.862 43.398 78.385 1.00 19.20 170 VAL A O 1
ATOM 2619 N N . TYR A 1 193 ? 45.170 41.941 78.265 1.00 16.47 171 TYR A N 1
ATOM 2620 C CA . TYR A 1 193 ? 45.231 41.585 79.697 1.00 16.21 171 TYR A CA 1
ATOM 2621 C C . TYR A 1 193 ? 46.641 41.164 80.099 1.00 20.38 171 TYR A C 1
ATOM 2622 O O . TYR A 1 193 ? 47.195 41.703 81.051 1.00 20.35 171 TYR A O 1
ATOM 2640 N N . ASN A 1 194 ? 47.206 40.177 79.411 1.00 17.35 172 ASN A N 1
ATOM 2641 C CA . ASN A 1 194 ? 48.584 39.762 79.650 1.00 15.34 172 ASN A CA 1
ATOM 2642 C C . ASN A 1 194 ? 49.569 40.928 79.647 1.00 23.48 172 ASN A C 1
ATOM 2643 O O . ASN A 1 194 ? 50.349 41.089 80.582 1.00 22.66 172 ASN A O 1
ATOM 2654 N N . LEU A 1 195 ? 49.499 41.759 78.612 1.00 19.22 173 LEU A N 1
ATOM 2655 C CA . LEU A 1 195 ? 50.452 42.841 78.426 1.00 20.15 173 LEU A CA 1
ATOM 2656 C C . LEU A 1 195 ? 50.361 43.901 79.522 1.00 20.25 173 LEU A C 1
ATOM 2657 O O . LEU A 1 195 ? 51.340 44.578 79.812 1.00 23.47 173 LEU A O 1
ATOM 2673 N N . LEU A 1 196 ? 49.191 44.045 80.114 1.00 18.85 174 LEU A N 1
ATOM 2674 C CA . LEU A 1 196 ? 49.008 45.023 81.190 1.00 18.92 174 LEU A CA 1
ATOM 2675 C C . LEU A 1 196 ? 49.305 44.412 82.559 1.00 29.42 174 LEU A C 1
ATOM 2676 O O . LEU A 1 196 ? 49.170 45.097 83.570 1.00 28.70 174 LEU A O 1
ATOM 2692 N N . ASN A 1 197 ? 49.751 43.158 82.594 1.00 26.15 175 ASN A N 1
ATOM 2693 C CA . ASN A 1 197 ? 49.982 42.467 83.875 1.00 27.23 175 ASN A CA 1
ATOM 2694 C C . ASN A 1 197 ? 51.295 41.681 83.932 1.00 28.63 175 ASN A C 1
ATOM 2695 O O . ASN A 1 197 ? 51.342 40.585 84.509 1.00 31.86 175 ASN A O 1
ATOM 2706 N N . VAL A 1 198 ? 52.350 42.216 83.318 1.00 30.74 176 VAL A N 1
ATOM 2707 C CA . VAL A 1 198 ? 53.677 41.615 83.403 1.00 27.40 176 VAL A CA 1
ATOM 2708 C C . VAL A 1 198 ? 54.702 42.618 83.956 1.00 35.33 176 VAL A C 1
ATOM 2709 O O . VAL A 1 198 ? 55.897 42.519 83.676 1.00 38.04 176 VAL A O 1
ATOM 2722 N N . GLY A 1 199 ? 54.212 43.589 84.722 1.00 34.10 177 GLY A N 1
ATOM 2723 C CA . GLY A 1 199 ? 55.058 44.570 85.383 1.00 35.31 177 GLY A CA 1
ATOM 2724 C C . GLY A 1 199 ? 55.608 45.673 84.502 1.00 41.03 177 GLY A C 1
ATOM 2725 O O . GLY A 1 199 ? 56.552 46.363 84.887 1.00 42.39 177 GLY A O 1
ATOM 2729 N N . LEU A 1 200 ? 55.025 45.857 83.321 1.00 28.63 178 LEU A N 1
ATOM 2730 C CA . LEU A 1 200 ? 55.463 46.914 82.422 1.00 30.12 178 LEU A CA 1
ATOM 2731 C C . LEU A 1 200 ? 54.542 48.113 82.510 1.00 26.75 178 LEU A C 1
ATOM 2732 O O . LEU A 1 200 ? 53.349 47.981 82.778 1.00 30.48 178 LEU A O 1
ATOM 2748 N N . LYS A 1 201 ? 55.096 49.289 82.262 1.00 32.02 179 LYS A N 1
ATOM 2749 C CA . LYS A 1 201 ? 54.276 50.476 82.175 1.00 35.71 179 LYS A CA 1
ATOM 2750 C C . LYS A 1 201 ? 54.362 50.969 80.743 1.00 25.11 179 LYS A C 1
ATOM 2751 O O . LYS A 1 201 ? 55.415 50.949 80.118 1.00 36.33 179 LYS A O 1
ATOM 2770 N N . TRP A 1 202 ? 53.216 51.372 80.227 1.00 23.13 180 TRP A N 1
ATOM 2771 C CA . TRP A 1 202 ? 53.103 51.738 78.828 1.00 22.76 180 TRP A CA 1
ATOM 2772 C C . TRP A 1 202 ? 52.801 53.220 78.693 1.00 24.53 180 TRP A C 1
ATOM 2773 O O . TRP A 1 202 ? 52.347 53.862 79.652 1.00 22.93 180 TRP A O 1
ATOM 2794 N N . THR A 1 203 ? 53.045 53.753 77.498 1.00 25.61 181 THR A N 1
ATOM 2795 C CA . THR A 1 203 ? 52.518 55.059 77.124 1.00 23.90 181 THR A CA 1
ATOM 2796 C C . THR A 1 203 ? 51.027 55.074 77.392 1.00 23.94 181 THR A C 1
ATOM 2797 O O . THR A 1 203 ? 50.306 54.178 76.969 1.00 21.08 181 THR A O 1
ATOM 2808 N N . PRO A 1 204 ? 50.544 56.091 78.118 1.00 17.44 182 PRO A N 1
ATOM 2809 C CA . PRO A 1 204 ? 49.106 56.191 78.343 1.00 16.67 182 PRO A CA 1
ATOM 2810 C C . PRO A 1 204 ? 48.289 56.177 77.058 1.00 18.90 182 PRO A C 1
ATOM 2811 O O . PRO A 1 204 ? 48.657 56.860 76.092 1.00 18.96 182 PRO A O 1
ATOM 2822 N N . ARG A 1 205 ? 47.188 55.429 77.072 1.00 18.52 183 ARG A N 1
ATOM 2823 C CA . ARG A 1 205 ? 46.274 55.323 75.945 1.00 20.18 183 ARG A CA 1
ATOM 2824 C C . ARG A 1 205 ? 44.872 55.467 76.504 1.00 17.03 183 ARG A C 1
ATOM 2825 O O . ARG A 1 205 ? 44.267 54.493 76.955 1.00 16.30 183 ARG A O 1
ATOM 2846 N N . PRO A 1 206 ? 44.346 56.697 76.535 1.00 16.70 184 PRO A N 1
ATOM 2847 C CA . PRO A 1 206 ? 43.111 56.912 77.292 1.00 19.55 184 PRO A CA 1
ATOM 2848 C C . PRO A 1 206 ? 41.868 56.209 76.763 1.00 16.91 184 PRO A C 1
ATOM 2849 O O . PRO A 1 206 ? 41.018 55.803 77.529 1.00 18.60 184 PRO A O 1
ATOM 2860 N N . ASN A 1 207 ? 41.750 56.044 75.441 1.00 16.12 185 ASN A N 1
ATOM 2861 C CA . ASN A 1 207 ? 40.551 55.390 74.921 1.00 15.52 185 ASN A CA 1
ATOM 2862 C C . ASN A 1 207 ? 40.654 53.875 75.178 1.00 15.62 185 ASN A C 1
ATOM 2863 O O . ASN A 1 207 ? 39.661 53.231 75.510 1.00 17.30 185 ASN A O 1
ATOM 2874 N N . LEU A 1 208 ? 41.866 53.348 75.020 1.00 15.69 186 LEU A N 1
ATOM 2875 C CA . LEU A 1 208 ? 42.134 51.943 75.257 1.00 16.66 186 LEU A CA 1
ATOM 2876 C C . LEU A 1 208 ? 41.916 51.649 76.735 1.00 19.02 186 LEU A C 1
ATOM 2877 O O . LEU A 1 208 ? 41.326 50.633 77.083 1.00 15.44 186 LEU A O 1
ATOM 2893 N N . GLN A 1 209 ? 42.369 52.552 77.602 1.00 17.04 187 GLN A N 1
ATOM 2894 C CA . GLN A 1 209 ? 42.210 52.344 79.050 1.00 18.18 187 GLN A CA 1
ATOM 2895 C C . GLN A 1 209 ? 40.757 52.415 79.478 1.00 15.10 187 GLN A C 1
ATOM 2896 O O . GLN A 1 209 ? 40.316 51.601 80.286 1.00 15.43 187 GLN A O 1
ATOM 2910 N N . ARG A 1 210 ? 40.017 53.383 78.962 1.00 15.00 188 ARG A N 1
ATOM 2911 C CA . ARG A 1 210 ? 38.581 53.444 79.180 1.00 15.68 188 ARG A CA 1
ATOM 2912 C C . ARG A 1 210 ? 37.885 52.147 78.765 1.00 19.43 188 ARG A C 1
ATOM 2913 O O . ARG A 1 210 ? 37.034 51.636 79.468 1.00 18.94 188 ARG A O 1
ATOM 2934 N N . TRP A 1 211 ? 38.249 51.617 77.601 1.00 17.54 189 TRP A N 1
ATOM 2935 C CA . TRP A 1 211 ? 37.690 50.357 77.146 1.00 17.16 189 TRP A CA 1
ATOM 2936 C C . TRP A 1 211 ? 38.030 49.205 78.085 1.00 14.19 189 TRP A C 1
ATOM 2937 O O . TRP A 1 211 ? 37.176 48.434 78.444 1.00 15.57 189 TRP A O 1
ATOM 2958 N N . TYR A 1 212 ? 39.292 49.097 78.466 1.00 14.63 190 TYR A N 1
ATOM 2959 C CA . TYR A 1 212 ? 39.717 48.048 79.361 1.00 16.02 190 TYR A CA 1
ATOM 2960 C C . TYR A 1 212 ? 38.939 48.139 80.681 1.00 15.97 190 TYR A C 1
ATOM 2961 O O . TYR A 1 212 ? 38.467 47.145 81.204 1.00 16.55 190 TYR A O 1
ATOM 2979 N N . GLN A 1 213 ? 38.751 49.349 81.206 1.00 17.79 191 GLN A N 1
ATOM 2980 C CA . GLN A 1 213 ? 37.985 49.477 82.437 1.00 17.55 191 GLN A CA 1
ATOM 2981 C C . GLN A 1 213 ? 36.555 48.915 82.277 1.00 15.88 191 GLN A C 1
ATOM 2982 O O . GLN A 1 213 ? 36.036 48.245 83.172 1.00 18.10 191 GLN A O 1
ATOM 2996 N N A GLN A 1 214 ? 35.946 49.181 81.123 0.47 17.45 192 GLN A N 1
ATOM 2997 N N B GLN A 1 214 ? 35.913 49.149 81.141 0.53 17.42 192 GLN A N 1
ATOM 2998 C CA A GLN A 1 214 ? 34.620 48.658 80.797 0.47 17.22 192 GLN A CA 1
ATOM 2999 C CA B GLN A 1 214 ? 34.566 48.622 80.967 0.53 17.12 192 GLN A CA 1
ATOM 3000 C C A GLN A 1 214 ? 34.620 47.135 80.961 0.47 18.49 192 GLN A C 1
ATOM 3001 C C B GLN A 1 214 ? 34.578 47.090 80.948 0.53 18.47 192 GLN A C 1
ATOM 3002 O O A GLN A 1 214 ? 33.726 46.557 81.566 0.47 19.55 192 GLN A O 1
ATOM 3003 O O B GLN A 1 214 ? 33.640 46.458 81.426 0.53 19.60 192 GLN A O 1
ATOM 3030 N N . LEU A 1 215 ? 35.640 46.486 80.415 1.00 17.39 193 LEU A N 1
ATOM 3031 C CA . LEU A 1 215 ? 35.750 45.021 80.487 1.00 16.75 193 LEU A CA 1
ATOM 3032 C C . LEU A 1 215 ? 35.867 44.517 81.943 1.00 19.92 193 LEU A C 1
ATOM 3033 O O . LEU A 1 215 ? 35.301 43.467 82.299 1.00 18.47 193 LEU A O 1
ATOM 3050 N N . THR A 1 216 ? 36.628 45.234 82.767 1.00 18.71 194 THR A N 1
ATOM 3051 C CA . THR A 1 216 ? 36.810 44.809 84.173 1.00 19.75 194 THR A CA 1
ATOM 3052 C C . THR A 1 216 ? 35.509 44.832 84.948 1.00 20.85 194 THR A C 1
ATOM 3053 O O . THR A 1 216 ? 35.406 44.203 86.025 1.00 21.42 194 THR A O 1
ATOM 3064 N N . GLU A 1 217 ? 34.501 45.504 84.408 1.00 20.67 195 GLU A N 1
ATOM 3065 C CA . GLU A 1 217 ? 33.185 45.561 85.034 1.00 21.74 195 GLU A CA 1
ATOM 3066 C C . GLU A 1 217 ? 32.287 44.405 84.627 1.00 26.48 195 GLU A C 1
ATOM 3067 O O . GLU A 1 217 ? 31.160 44.284 85.109 1.00 26.41 195 GLU A O 1
ATOM 3079 N N . ARG A 1 218 ? 32.770 43.554 83.725 1.00 20.22 196 ARG A N 1
ATOM 3080 C CA . ARG A 1 218 ? 31.980 42.416 83.286 1.00 20.57 196 ARG A CA 1
ATOM 3081 C C . ARG A 1 218 ? 32.332 41.182 84.107 1.00 19.15 196 ARG A C 1
ATOM 3082 O O . ARG A 1 218 ? 33.498 40.778 84.174 1.00 19.96 196 ARG A O 1
ATOM 3103 N N . PRO A 1 219 ? 31.330 40.587 84.767 1.00 25.06 197 PRO A N 1
ATOM 3104 C CA . PRO A 1 219 ? 31.611 39.432 85.628 1.00 26.86 197 PRO A CA 1
ATOM 3105 C C . PRO A 1 219 ? 32.297 38.278 84.902 1.00 23.33 197 PRO A C 1
ATOM 3106 O O . PRO A 1 219 ? 33.188 37.659 85.480 1.00 21.59 197 PRO A O 1
ATOM 3117 N N . ALA A 1 220 ? 31.909 38.012 83.655 1.00 23.01 198 ALA A N 1
ATOM 3118 C CA . ALA A 1 220 ? 32.509 36.905 82.904 1.00 22.83 198 ALA A CA 1
ATOM 3119 C C . ALA A 1 220 ? 33.996 37.159 82.630 1.00 15.24 198 ALA A C 1
ATOM 3120 O O . ALA A 1 220 ? 34.815 36.248 82.658 1.00 19.37 198 ALA A O 1
ATOM 3127 N N . PHE A 1 221 ? 34.333 38.417 82.336 1.00 16.78 199 PHE A N 1
ATOM 3128 C CA . PHE A 1 221 ? 35.725 38.816 82.131 1.00 17.30 199 PHE A CA 1
ATOM 3129 C C . PHE A 1 221 ? 36.550 38.669 83.408 1.00 17.33 199 PHE A C 1
ATOM 3130 O O . PHE A 1 221 ? 37.694 38.193 83.392 1.00 17.02 199 PHE A O 1
ATOM 3147 N N A ARG A 1 222 ? 35.989 39.110 84.533 0.50 22.42 200 ARG A N 1
ATOM 3148 N N B ARG A 1 222 ? 35.982 39.109 84.530 0.50 22.42 200 ARG A N 1
ATOM 3149 C CA A ARG A 1 222 ? 36.680 38.985 85.808 0.50 23.00 200 ARG A CA 1
ATOM 3150 C CA B ARG A 1 222 ? 36.659 38.989 85.814 0.50 23.01 200 ARG A CA 1
ATOM 3151 C C A ARG A 1 222 ? 36.921 37.521 86.154 0.50 16.43 200 ARG A C 1
ATOM 3152 C C B ARG A 1 222 ? 36.916 37.526 86.153 0.50 16.43 200 ARG A C 1
ATOM 3153 O O A ARG A 1 222 ? 37.997 37.159 86.622 0.50 20.72 200 ARG A O 1
ATOM 3154 O O B ARG A 1 222 ? 37.998 37.170 86.615 0.50 20.72 200 ARG A O 1
ATOM 3195 N N . LYS A 1 223 ? 35.930 36.681 85.881 1.00 18.93 201 LYS A N 1
ATOM 3196 C CA . LYS A 1 223 ? 36.044 35.246 86.172 1.00 20.97 201 LYS A CA 1
ATOM 3197 C C . LYS A 1 223 ? 37.122 34.526 85.348 1.00 22.83 201 LYS A C 1
ATOM 3198 O O . LYS A 1 223 ? 38.015 33.857 85.896 1.00 22.37 201 LYS A O 1
ATOM 3218 N N . VAL A 1 224 ? 37.040 34.694 84.024 1.00 20.23 202 VAL A N 1
ATOM 3219 C CA . VAL A 1 224 ? 37.838 33.932 83.064 1.00 22.99 202 VAL A CA 1
ATOM 3220 C C . VAL A 1 224 ? 39.194 34.545 82.746 1.00 14.45 202 VAL A C 1
ATOM 3221 O O . VAL A 1 224 ? 40.210 33.866 82.692 1.00 20.45 202 VAL A O 1
ATOM 3234 N N . VAL A 1 225 ? 39.208 35.855 82.511 1.00 18.39 203 VAL A N 1
ATOM 3235 C CA . VAL A 1 225 ? 40.411 36.491 82.004 1.00 19.33 203 VAL A CA 1
ATOM 3236 C C . VAL A 1 225 ? 41.314 37.025 83.114 1.00 14.24 203 VAL A C 1
ATOM 3237 O O . VAL A 1 225 ? 42.548 36.935 83.020 1.00 15.91 203 VAL A O 1
ATOM 3250 N N . MET A 1 226 ? 40.705 37.612 84.146 1.00 22.13 204 MET A N 1
ATOM 3251 C CA . MET A 1 226 ? 41.460 38.260 85.217 1.00 22.69 204 MET A CA 1
ATOM 3252 C C . MET A 1 226 ? 41.947 37.244 86.260 1.00 20.74 204 MET A C 1
ATOM 3253 O O . MET A 1 226 ? 41.505 37.265 87.423 1.00 23.42 204 MET A O 1
ATOM 3267 N N . ILE A 1 227 ? 42.866 36.381 85.829 1.00 22.72 205 ILE A N 1
ATOM 3268 C CA . ILE A 1 227 ? 43.505 35.388 86.686 1.00 19.02 205 ILE A CA 1
ATOM 3269 C C . ILE A 1 227 ? 45.001 35.593 86.578 1.00 23.37 205 ILE A C 1
ATOM 3270 O O . ILE A 1 227 ? 45.469 36.381 85.756 1.00 22.19 205 ILE A O 1
ATOM 3286 N N . PRO A 1 228 ? 45.780 34.910 87.416 1.00 20.21 206 PRO A N 1
ATOM 3287 C CA . PRO A 1 228 ? 47.219 35.151 87.377 1.00 20.64 206 PRO A CA 1
ATOM 3288 C C . PRO A 1 228 ? 47.854 34.858 86.017 1.00 24.48 206 PRO A C 1
ATOM 3289 O O . PRO A 1 228 ? 47.480 33.892 85.344 1.00 22.99 206 PRO A O 1
ATOM 3300 N N . VAL A 1 229 ? 48.827 35.685 85.643 1.00 27.24 207 VAL A N 1
ATOM 3301 C CA . VAL A 1 229 ? 49.628 35.453 84.452 1.00 26.57 207 VAL A CA 1
ATOM 3302 C C . VAL A 1 229 ? 50.731 34.444 84.736 1.00 33.73 207 VAL A C 1
ATOM 3303 O O . VAL A 1 229 ? 51.679 34.728 85.479 1.00 32.71 207 VAL A O 1
ATOM 3316 N N . THR A 1 230 ? 50.609 33.259 84.144 1.00 24.75 208 THR A N 1
ATOM 3317 C CA . THR A 1 230 ? 51.612 32.222 84.320 1.00 29.03 208 THR A CA 1
ATOM 3318 C C . THR A 1 230 ? 51.929 31.532 83.004 1.00 38.14 208 THR A C 1
ATOM 3319 O O . THR A 1 230 ? 51.258 31.764 82.012 1.00 35.13 208 THR A O 1
ATOM 3331 N N . TYR B 1 19 ? 30.093 58.175 34.883 1.00 46.05 -3 TYR B N 1
ATOM 3332 C CA . TYR B 1 19 ? 31.538 58.267 34.515 1.00 41.28 -3 TYR B CA 1
ATOM 3333 C C . TYR B 1 19 ? 32.241 56.919 34.711 1.00 46.96 -3 TYR B C 1
ATOM 3334 O O . TYR B 1 19 ? 33.463 56.861 34.905 1.00 37.93 -3 TYR B O 1
ATOM 3352 N N . PHE B 1 20 ? 31.454 55.846 34.657 1.00 42.04 -2 PHE B N 1
ATOM 3353 C CA . PHE B 1 20 ? 31.983 54.483 34.629 1.00 44.16 -2 PHE B CA 1
ATOM 3354 C C . PHE B 1 20 ? 32.497 54.016 35.994 1.00 38.58 -2 PHE B C 1
ATOM 3355 O O . PHE B 1 20 ? 33.337 53.120 36.065 1.00 48.38 -2 PHE B O 1
ATOM 3372 N N . GLN B 1 21 ? 31.987 54.613 37.068 1.00 37.58 -1 GLN B N 1
ATOM 3373 C CA . GLN B 1 21 ? 32.438 54.285 38.427 1.00 39.98 -1 GLN B CA 1
ATOM 3374 C C . GLN B 1 21 ? 31.487 53.298 39.135 1.00 41.86 -1 GLN B C 1
ATOM 3375 O O . GLN B 1 21 ? 30.270 53.403 39.002 1.00 39.91 -1 GLN B O 1
ATOM 3389 N N . SER B 1 22 ? 32.052 52.357 39.897 1.00 28.30 0 SER B N 1
ATOM 3390 C CA . SER B 1 22 ? 31.280 51.310 40.569 1.00 25.08 0 SER B CA 1
ATOM 3391 C C . SER B 1 22 ? 31.120 51.593 42.058 1.00 30.37 0 SER B C 1
ATOM 3392 O O . SER B 1 22 ? 31.868 52.398 42.626 1.00 28.51 0 SER B O 1
ATOM 3400 N N . MET B 1 23 ? 30.179 50.875 42.675 1.00 26.42 1 MET B N 1
ATOM 3401 C CA . MET B 1 23 ? 29.866 51.001 44.097 1.00 27.86 1 MET B CA 1
ATOM 3402 C C . MET B 1 23 ? 30.894 50.306 44.996 1.00 22.86 1 MET B C 1
ATOM 3403 O O . MET B 1 23 ? 31.043 50.658 46.155 1.00 21.37 1 MET B O 1
ATOM 3417 N N . ILE B 1 24 ? 31.591 49.316 44.455 1.00 18.92 2 ILE B N 1
ATOM 3418 C CA . ILE B 1 24 ? 32.652 48.645 45.215 1.00 17.15 2 ILE B CA 1
ATOM 3419 C C . ILE B 1 24 ? 34.002 49.067 44.657 1.00 15.87 2 ILE B C 1
ATOM 3420 O O . ILE B 1 24 ? 34.217 49.044 43.439 1.00 16.74 2 ILE B O 1
ATOM 3436 N N . THR B 1 25 ? 34.881 49.505 45.555 1.00 13.46 3 THR B N 1
ATOM 3437 C CA . THR B 1 25 ? 36.244 49.869 45.251 1.00 13.28 3 THR B CA 1
ATOM 3438 C C . THR B 1 25 ? 37.149 48.907 46.012 1.00 13.31 3 THR B C 1
ATOM 3439 O O . THR B 1 25 ? 36.944 48.685 47.227 1.00 13.42 3 THR B O 1
ATOM 3450 N N . LEU B 1 26 ? 38.148 48.391 45.318 1.00 13.91 4 LEU B N 1
ATOM 3451 C CA . LEU B 1 26 ? 39.144 47.500 45.896 1.00 12.80 4 LEU B CA 1
ATOM 3452 C C . LEU B 1 26 ? 40.530 48.079 45.685 1.00 12.06 4 LEU B C 1
ATOM 3453 O O . LEU B 1 26 ? 40.936 48.311 44.550 1.00 13.29 4 LEU B O 1
ATOM 3469 N N . TRP B 1 27 ? 41.267 48.288 46.758 1.00 11.37 5 TRP B N 1
ATOM 3470 C CA . TRP B 1 27 ? 42.674 48.663 46.700 1.00 10.16 5 TRP B CA 1
ATOM 3471 C C . TRP B 1 27 ? 43.572 47.447 46.808 1.00 12.59 5 TRP B C 1
ATOM 3472 O O . TRP B 1 27 ? 43.421 46.651 47.749 1.00 11.94 5 TRP B O 1
ATOM 3493 N N . GLY B 1 28 ? 44.524 47.300 45.893 1.00 11.45 6 GLY B N 1
ATOM 3494 C CA . GLY B 1 28 ? 45.528 46.258 45.982 1.00 8.70 6 GLY B CA 1
ATOM 3495 C C . GLY B 1 28 ? 46.058 45.763 44.675 1.00 13.30 6 GLY B C 1
ATOM 3496 O O . GLY B 1 28 ? 45.409 45.842 43.659 1.00 24.73 6 GLY B O 1
ATOM 3500 N N . ARG B 1 29 ? 47.277 45.268 44.744 1.00 12.64 7 ARG B N 1
ATOM 3501 C CA . ARG B 1 29 ? 47.983 44.718 43.598 1.00 9.24 7 ARG B CA 1
ATOM 3502 C C . ARG B 1 29 ? 47.622 43.255 43.345 1.00 11.18 7 ARG B C 1
ATOM 3503 O O . ARG B 1 29 ? 47.238 42.506 44.241 1.00 12.96 7 ARG B O 1
ATOM 3524 N N . ASN B 1 30 ? 47.730 42.859 42.090 1.00 11.01 8 ASN B N 1
ATOM 3525 C CA . ASN B 1 30 ? 47.252 41.560 41.635 1.00 10.51 8 ASN B CA 1
ATOM 3526 C C . ASN B 1 30 ? 48.081 40.370 42.094 1.00 11.16 8 ASN B C 1
ATOM 3527 O O . ASN B 1 30 ? 47.559 39.244 42.108 1.00 13.87 8 ASN B O 1
ATOM 3538 N N . ASN B 1 31 ? 49.359 40.587 42.423 1.00 11.55 9 ASN B N 1
ATOM 3539 C CA . ASN B 1 31 ? 50.233 39.484 42.862 1.00 12.03 9 ASN B CA 1
ATOM 3540 C C . ASN B 1 31 ? 50.325 39.355 44.382 1.00 14.36 9 ASN B C 1
ATOM 3541 O O . ASN B 1 31 ? 51.377 38.963 44.903 1.00 18.40 9 ASN B O 1
ATOM 3552 N N . SER B 1 32 ? 49.258 39.720 45.067 1.00 10.26 10 SER B N 1
ATOM 3553 C CA . SER B 1 32 ? 49.142 39.518 46.496 1.00 10.62 10 SER B CA 1
ATOM 3554 C C . SER B 1 32 ? 48.140 38.409 46.787 1.00 11.29 10 SER B C 1
ATOM 3555 O O . SER B 1 32 ? 46.979 38.459 46.332 1.00 10.77 10 SER B O 1
ATOM 3563 N N . THR B 1 33 ? 48.545 37.454 47.632 1.00 10.54 11 THR B N 1
ATOM 3564 C CA . THR B 1 33 ? 47.654 36.389 48.034 1.00 10.15 11 THR B CA 1
ATOM 3565 C C . THR B 1 33 ? 46.372 36.914 48.655 1.00 8.42 11 THR B C 1
ATOM 3566 O O . THR B 1 33 ? 45.278 36.493 48.316 1.00 9.76 11 THR B O 1
ATOM 3577 N N . ASN B 1 34 ? 46.508 37.882 49.573 1.00 7.98 12 ASN B N 1
ATOM 3578 C CA . ASN B 1 34 ? 45.366 38.411 50.281 1.00 10.71 12 ASN B CA 1
ATOM 3579 C C . ASN B 1 34 ? 44.450 39.230 49.398 1.00 9.70 12 ASN B C 1
ATOM 3580 O O . ASN B 1 34 ? 43.220 39.139 49.559 1.00 9.94 12 ASN B O 1
ATOM 3591 N N . VAL B 1 35 ? 45.012 39.975 48.433 1.00 10.15 13 VAL B N 1
ATOM 3592 C CA . VAL B 1 35 ? 44.195 40.706 47.471 1.00 9.92 13 VAL B CA 1
ATOM 3593 C C . VAL B 1 35 ? 43.495 39.726 46.518 1.00 7.87 13 VAL B C 1
ATOM 3594 O O . VAL B 1 35 ? 42.282 39.875 46.229 1.00 8.10 13 VAL B O 1
ATOM 3607 N N . LYS B 1 36 ? 44.208 38.692 46.080 1.00 9.86 14 LYS B N 1
ATOM 3608 C CA . LYS B 1 36 ? 43.617 37.682 45.219 1.00 9.95 14 LYS B CA 1
ATOM 3609 C C . LYS B 1 36 ? 42.372 37.074 45.807 1.00 10.24 14 LYS B C 1
ATOM 3610 O O . LYS B 1 36 ? 41.437 36.780 45.091 1.00 10.67 14 LYS B O 1
ATOM 3629 N N . LYS B 1 37 ? 42.341 36.849 47.122 1.00 8.54 15 LYS B N 1
ATOM 3630 C CA . LYS B 1 37 ? 41.157 36.262 47.732 1.00 9.92 15 LYS B CA 1
ATOM 3631 C C . LYS B 1 37 ? 39.948 37.099 47.392 1.00 10.25 15 LYS B C 1
ATOM 3632 O O . LYS B 1 37 ? 38.865 36.566 47.115 1.00 10.27 15 LYS B O 1
ATOM 3651 N N . VAL B 1 38 ? 40.106 38.421 47.531 1.00 10.05 16 VAL B N 1
ATOM 3652 C CA . VAL B 1 38 ? 38.999 39.357 47.329 1.00 9.44 16 VAL B CA 1
ATOM 3653 C C . VAL B 1 38 ? 38.632 39.504 45.849 1.00 9.87 16 VAL B C 1
ATOM 3654 O O . VAL B 1 38 ? 37.464 39.409 45.517 1.00 11.45 16 VAL B O 1
ATOM 3667 N N . LEU B 1 39 ? 39.604 39.698 44.980 1.00 10.63 17 LEU B N 1
ATOM 3668 C CA . LEU B 1 39 ? 39.352 39.711 43.540 1.00 10.97 17 LEU B CA 1
ATOM 3669 C C . LEU B 1 39 ? 38.595 38.440 43.119 1.00 11.69 17 LEU B C 1
ATOM 3670 O O . LEU B 1 39 ? 37.602 38.485 42.381 1.00 13.09 17 LEU B O 1
ATOM 3686 N N . TRP B 1 40 ? 39.054 37.304 43.613 1.00 10.28 18 TRP B N 1
ATOM 3687 C CA . TRP B 1 40 ? 38.467 36.028 43.236 1.00 11.97 18 TRP B CA 1
ATOM 3688 C C . TRP B 1 40 ? 37.019 35.955 43.695 1.00 13.28 18 TRP B C 1
ATOM 3689 O O . TRP B 1 40 ? 36.143 35.527 42.963 1.00 12.00 18 TRP B O 1
ATOM 3710 N N . THR B 1 41 ? 36.765 36.361 44.933 1.00 10.64 19 THR B N 1
ATOM 3711 C CA . THR B 1 41 ? 35.404 36.371 45.441 1.00 10.51 19 THR B CA 1
ATOM 3712 C C . THR B 1 41 ? 34.501 37.272 44.620 1.00 12.91 19 THR B C 1
ATOM 3713 O O . THR B 1 41 ? 33.382 36.876 44.309 1.00 13.84 19 THR B O 1
ATOM 3724 N N . LEU B 1 42 ? 34.960 38.480 44.312 1.00 12.29 20 LEU B N 1
ATOM 3725 C CA . LEU B 1 42 ? 34.193 39.432 43.500 1.00 13.31 20 LEU B CA 1
ATOM 3726 C C . LEU B 1 42 ? 33.837 38.817 42.157 1.00 15.63 20 LEU B C 1
ATOM 3727 O O . LEU B 1 42 ? 32.685 38.878 41.733 1.00 15.82 20 LEU B O 1
ATOM 3743 N N . GLU B 1 43 ? 34.804 38.163 41.533 1.00 13.75 21 GLU B N 1
ATOM 3744 C CA . GLU B 1 43 ? 34.575 37.505 40.253 1.00 14.30 21 GLU B CA 1
ATOM 3745 C C . GLU B 1 43 ? 33.609 36.311 40.376 1.00 15.32 21 GLU B C 1
ATOM 3746 O O . GLU B 1 43 ? 32.735 36.116 39.515 1.00 16.22 21 GLU B O 1
ATOM 3758 N N . GLU B 1 44 ? 33.751 35.492 41.410 1.00 13.28 22 GLU B N 1
ATOM 3759 C CA . GLU B 1 44 ? 32.836 34.361 41.600 1.00 13.27 22 GLU B CA 1
ATOM 3760 C C . GLU B 1 44 ? 31.397 34.835 41.723 1.00 17.27 22 GLU B C 1
ATOM 3761 O O . GLU B 1 44 ? 30.482 34.184 41.229 1.00 20.06 22 GLU B O 1
ATOM 3773 N N . LEU B 1 45 ? 31.203 35.965 42.400 1.00 16.35 23 LEU B N 1
ATOM 3774 C CA . LEU B 1 45 ? 29.865 36.492 42.649 1.00 15.66 23 LEU B CA 1
ATOM 3775 C C . LEU B 1 45 ? 29.404 37.417 41.516 1.00 19.52 23 LEU B C 1
ATOM 3776 O O . LEU B 1 45 ? 28.304 37.940 41.553 1.00 20.60 23 LEU B O 1
ATOM 3792 N N . GLU B 1 46 ? 30.244 37.588 40.510 1.00 17.90 24 GLU B N 1
ATOM 3793 C CA . GLU B 1 46 ? 29.937 38.439 39.360 1.00 19.62 24 GLU B CA 1
ATOM 3794 C C . GLU B 1 46 ? 29.569 39.853 39.777 1.00 23.07 24 GLU B C 1
ATOM 3795 O O . GLU B 1 46 ? 28.655 40.472 39.225 1.00 23.80 24 GLU B O 1
ATOM 3807 N N . LEU B 1 47 ? 30.306 40.383 40.743 1.00 18.31 25 LEU B N 1
ATOM 3808 C CA . LEU B 1 47 ? 30.086 41.745 41.210 1.00 18.63 25 LEU B CA 1
ATOM 3809 C C . LEU B 1 47 ? 30.956 42.711 40.433 1.00 19.71 25 LEU B C 1
ATOM 3810 O O . LEU B 1 47 ? 32.120 42.431 40.186 1.00 21.48 25 LEU B O 1
ATOM 3826 N N . PRO B 1 48 ? 30.398 43.866 40.04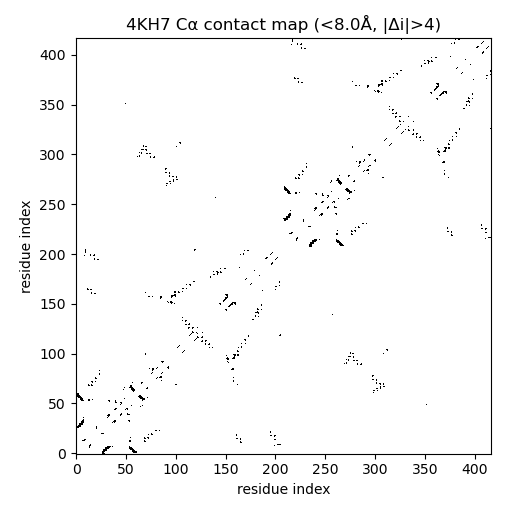0 1.00 17.05 26 PRO B N 1
ATOM 3827 C CA . PRO B 1 48 ? 31.221 44.926 39.459 1.00 19.50 26 PRO B CA 1
ATOM 3828 C C . PRO B 1 48 ? 32.094 45.580 40.529 1.00 17.96 26 PRO B C 1
ATOM 3829 O O . PRO B 1 48 ? 31.686 45.690 41.693 1.00 19.49 26 PRO B O 1
ATOM 3840 N N . TYR B 1 49 ? 33.296 45.986 40.139 1.00 17.33 27 TYR B N 1
ATOM 3841 C CA . TYR B 1 49 ? 34.179 46.694 41.052 1.00 18.48 27 TYR B CA 1
ATOM 3842 C C . TYR B 1 49 ? 35.186 47.526 40.296 1.00 17.02 27 TYR B C 1
ATOM 3843 O O . TYR B 1 49 ? 35.463 47.281 39.114 1.00 17.45 27 TYR B O 1
ATOM 3861 N N . ASP B 1 50 ? 35.685 48.552 40.973 1.00 16.45 28 ASP B N 1
ATOM 3862 C CA . ASP B 1 50 ? 36.798 49.331 40.486 1.00 17.19 28 ASP B CA 1
ATOM 3863 C C . ASP B 1 50 ? 38.029 49.004 41.313 1.00 16.70 28 ASP B C 1
ATOM 3864 O O . ASP B 1 50 ? 38.005 49.101 42.532 1.00 19.29 28 ASP B O 1
ATOM 3873 N N . GLN B 1 51 ? 39.104 48.639 40.661 1.00 14.84 29 GLN B N 1
ATOM 3874 C CA . GLN B 1 51 ? 40.372 48.409 41.328 1.00 12.15 29 GLN B CA 1
ATOM 3875 C C . GLN B 1 51 ? 41.287 49.621 41.278 1.00 13.97 29 GLN B C 1
ATOM 3876 O O . GLN B 1 51 ? 41.445 50.266 40.228 1.00 16.33 29 GLN B O 1
ATOM 3890 N N . ILE B 1 52 ? 41.875 49.936 42.423 1.00 14.07 30 ILE B N 1
ATOM 3891 C CA . ILE B 1 52 ? 42.941 50.912 42.543 1.00 12.07 30 ILE B CA 1
ATOM 3892 C C . ILE B 1 52 ? 44.221 50.180 42.922 1.00 14.90 30 ILE B C 1
ATOM 3893 O O . ILE B 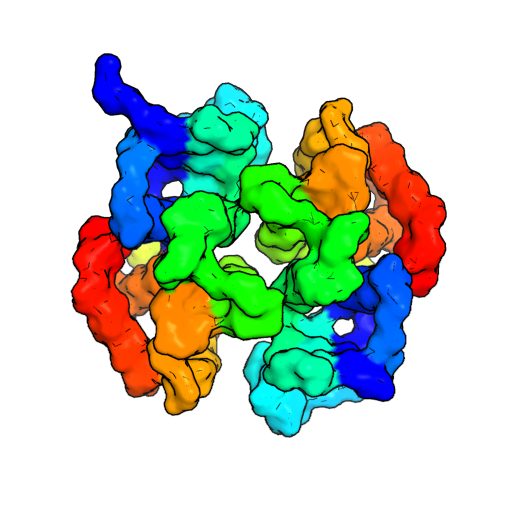1 52 ? 44.300 49.578 44.000 1.00 13.46 30 ILE B O 1
ATOM 3909 N N . LEU B 1 53 ? 45.209 50.178 42.042 1.00 16.45 31 LEU B N 1
ATOM 3910 C CA . LEU B 1 53 ? 46.478 49.555 42.348 1.00 12.96 31 LEU B CA 1
ATOM 3911 C C . LEU B 1 53 ? 47.115 50.213 43.571 1.00 16.02 31 LEU B C 1
ATOM 3912 O O . LEU B 1 53 ? 47.158 51.415 43.700 1.00 15.19 31 LEU B O 1
ATOM 3928 N N . ALA B 1 54 ? 47.621 49.384 44.472 1.00 15.09 32 ALA B N 1
ATOM 3929 C CA . ALA B 1 54 ? 48.200 49.856 45.723 1.00 16.63 32 ALA B CA 1
ATOM 3930 C C . ALA B 1 54 ? 49.075 48.764 46.306 1.00 13.11 32 ALA B C 1
ATOM 3931 O O . ALA B 1 54 ? 48.848 47.572 46.060 1.00 13.84 32 ALA B O 1
ATOM 3938 N N . GLY B 1 55 ? 50.099 49.159 47.051 1.00 14.80 33 GLY B N 1
ATOM 3939 C CA . GLY B 1 55 ? 51.077 48.215 47.565 1.00 15.72 33 GLY B CA 1
ATOM 3940 C C . GLY B 1 55 ? 52.341 48.149 46.739 1.00 13.37 33 GLY B C 1
ATOM 3941 O O . GLY B 1 55 ? 52.340 48.372 45.498 1.00 12.86 33 GLY B O 1
ATOM 3945 N N . GLY B 1 56 ? 53.449 47.828 47.398 1.00 18.73 34 GLY B N 1
ATOM 3946 C CA . GLY B 1 56 ? 54.739 47.772 46.743 1.00 22.37 34 GLY B CA 1
ATOM 3947 C C . GLY B 1 56 ? 55.058 49.052 45.981 1.00 14.55 34 GLY B C 1
ATOM 3948 O O . GLY B 1 56 ? 54.849 50.155 46.477 1.00 17.75 34 GLY B O 1
ATOM 3952 N N . LYS B 1 57 ? 55.525 48.860 44.756 1.00 18.73 35 LYS B N 1
ATOM 3953 C CA . LYS B 1 57 ? 55.993 49.971 43.939 1.00 19.25 35 LYS B CA 1
ATOM 3954 C C . LYS B 1 57 ? 54.860 50.838 43.449 1.00 17.86 35 LYS B C 1
ATOM 3955 O O . LYS B 1 57 ? 55.109 51.891 42.871 1.00 16.28 35 LYS B O 1
ATOM 3974 N N . PHE B 1 58 ? 53.623 50.413 43.646 1.00 13.70 36 PHE B N 1
ATOM 3975 C CA . PHE B 1 58 ? 52.479 51.237 43.290 1.00 11.72 36 PHE B CA 1
ATOM 3976 C C . PHE B 1 58 ? 52.204 52.363 44.282 1.00 14.87 36 PHE B C 1
ATOM 3977 O O . PHE B 1 58 ? 51.478 53.305 43.964 1.00 16.36 36 PHE B O 1
ATOM 3994 N N . GLY B 1 59 ? 52.760 52.237 45.475 1.00 14.34 37 GLY B N 1
ATOM 3995 C CA . GLY B 1 59 ? 52.477 53.156 46.568 1.00 13.59 37 GLY B CA 1
ATOM 3996 C C . GLY B 1 59 ? 51.012 53.148 46.979 1.00 16.00 37 GLY B C 1
ATOM 3997 O O . GLY B 1 59 ? 50.353 52.094 46.935 1.00 15.26 37 GLY B O 1
ATOM 4001 N N . VAL B 1 60 ? 50.519 54.314 47.399 1.00 14.69 38 VAL B N 1
ATOM 4002 C CA . VAL B 1 60 ? 49.153 54.534 47.875 1.00 15.09 38 VAL B CA 1
ATOM 4003 C C . VAL B 1 60 ? 48.988 54.074 49.335 1.00 17.03 38 VAL B C 1
ATOM 4004 O O . VAL B 1 60 ? 48.503 54.821 50.187 1.00 19.17 38 VAL B O 1
ATOM 4017 N N . ASN B 1 61 ? 49.416 52.860 49.644 1.00 14.34 39 ASN B N 1
ATOM 4018 C CA . ASN B 1 61 ? 49.103 52.287 50.949 1.00 14.49 39 ASN B CA 1
ATOM 4019 C C . ASN B 1 61 ? 49.843 52.870 52.142 1.00 16.13 39 ASN B C 1
ATOM 4020 O O . ASN B 1 61 ? 49.530 52.534 53.278 1.00 16.15 39 ASN B O 1
ATOM 4031 N N . GLN B 1 62 ? 50.812 53.759 51.931 1.00 18.55 40 GLN B N 1
ATOM 4032 C CA . GLN B 1 62 ? 51.453 54.398 53.080 1.00 18.33 40 GLN B CA 1
ATOM 4033 C C . GLN B 1 62 ? 51.190 55.891 53.087 1.00 21.52 40 GLN B C 1
ATOM 4034 O O . GLN B 1 62 ? 51.781 56.630 53.886 1.00 30.61 40 GLN B O 1
ATOM 4048 N N . ASP B 1 63 ? 50.270 56.324 52.234 1.00 20.29 41 ASP B N 1
ATOM 4049 C CA . ASP B 1 63 ? 49.875 57.738 52.179 1.00 24.36 41 ASP B CA 1
ATOM 4050 C C . ASP B 1 63 ? 49.021 58.021 53.410 1.00 23.22 41 ASP B C 1
ATOM 4051 O O . ASP B 1 63 ? 48.335 57.134 53.926 1.00 21.14 41 ASP B O 1
ATOM 4060 N N . ALA B 1 64 ? 49.011 59.267 53.865 1.00 23.34 42 ALA B N 1
ATOM 4061 C CA . ALA B 1 64 ? 48.241 59.609 55.042 1.00 19.63 42 ALA B CA 1
ATOM 4062 C C . ALA B 1 64 ? 46.766 59.338 54.831 1.00 17.32 42 ALA B C 1
ATOM 4063 O O . ALA B 1 64 ? 46.083 58.869 55.746 1.00 20.16 42 ALA B O 1
ATOM 4070 N N . ASP B 1 65 ? 46.280 59.619 53.629 1.00 18.30 43 ASP B N 1
ATOM 4071 C CA . ASP B 1 65 ? 44.868 59.454 53.302 1.00 19.11 43 ASP B CA 1
ATOM 4072 C C . ASP B 1 65 ? 44.480 57.975 53.376 1.00 20.81 43 ASP B C 1
ATOM 4073 O O . ASP B 1 65 ? 43.360 57.652 53.757 1.00 19.13 43 ASP B O 1
ATOM 4082 N N . TYR B 1 66 ? 45.406 57.098 53.008 1.00 20.27 44 TYR B N 1
ATOM 4083 C CA . TYR B 1 66 ? 45.121 55.667 53.049 1.00 16.28 44 TYR B CA 1
ATOM 4084 C C . TYR B 1 66 ? 45.188 55.152 54.473 1.00 16.91 44 TYR B C 1
ATOM 4085 O O . TYR B 1 66 ? 44.360 54.339 54.878 1.00 15.92 44 TYR B O 1
ATOM 4103 N N . LEU B 1 67 ? 46.166 55.633 55.236 1.00 15.93 45 LEU B N 1
ATOM 4104 C CA . LEU B 1 67 ? 46.312 55.215 56.632 1.00 16.56 45 LEU B CA 1
ATOM 4105 C C . LEU B 1 67 ? 45.101 55.606 57.473 1.00 17.28 45 LEU B C 1
ATOM 4106 O O . LEU B 1 67 ? 44.784 54.956 58.479 1.00 17.02 45 LEU B O 1
ATOM 4122 N N . ALA B 1 68 ? 44.422 56.681 57.081 1.00 16.87 46 ALA B N 1
ATOM 4123 C CA . ALA B 1 68 ? 43.177 57.056 57.732 1.00 18.45 46 ALA B CA 1
ATOM 4124 C C . ALA B 1 68 ? 42.048 56.052 57.472 1.00 20.39 46 ALA B C 1
ATOM 4125 O O . ALA B 1 68 ? 41.094 55.971 58.247 1.00 20.56 46 ALA B O 1
ATOM 4132 N N . MET B 1 69 ? 42.156 55.275 56.387 1.00 15.71 47 MET B N 1
ATOM 4133 C CA . MET B 1 69 ? 41.175 54.227 56.081 1.00 17.49 47 MET B CA 1
ATOM 4134 C C . MET B 1 69 ? 41.598 52.865 56.651 1.00 14.51 47 MET B C 1
ATOM 4135 O O . MET B 1 69 ? 40.761 52.102 57.108 1.00 16.29 47 MET B O 1
ATOM 4149 N N . ASN B 1 70 ? 42.901 52.609 56.632 1.00 14.14 48 ASN B N 1
ATOM 4150 C CA . ASN B 1 70 ? 43.483 51.374 57.174 1.00 13.20 48 ASN B CA 1
ATOM 4151 C C . ASN B 1 70 ? 44.795 51.710 57.855 1.00 13.42 48 ASN B C 1
ATOM 4152 O O . ASN B 1 70 ? 45.810 51.872 57.206 1.00 13.80 48 ASN B O 1
ATOM 4163 N N . PRO B 1 71 ? 44.771 51.805 59.195 1.00 13.50 49 PRO B N 1
ATOM 4164 C CA . PRO B 1 71 ? 45.985 52.233 59.892 1.00 14.89 49 PRO B CA 1
ATOM 4165 C C . PRO B 1 71 ? 47.138 51.266 59.777 1.00 14.18 49 PRO B C 1
ATOM 4166 O O . PRO B 1 71 ? 48.277 51.627 60.097 1.00 15.60 49 PRO B O 1
ATOM 4177 N N . ASN B 1 72 ? 46.881 50.031 59.326 1.00 13.49 50 ASN B N 1
ATOM 4178 C CA . ASN B 1 72 ? 47.956 49.085 59.100 1.00 14.25 50 ASN B CA 1
ATOM 4179 C C . ASN B 1 72 ? 48.753 49.316 57.814 1.00 14.32 50 ASN B C 1
ATOM 4180 O O . ASN B 1 72 ? 49.849 48.770 57.645 1.00 14.21 50 ASN B O 1
ATOM 4191 N N . GLY B 1 73 ? 48.189 50.128 56.919 1.00 13.52 51 GLY B N 1
ATOM 4192 C CA . GLY B 1 73 ? 48.840 50.464 55.659 1.00 14.78 51 GLY B CA 1
ATOM 4193 C C . GLY B 1 73 ? 49.105 49.242 54.776 1.00 16.25 51 GLY B C 1
ATOM 4194 O O . GLY B 1 73 ? 50.148 49.133 54.152 1.00 14.17 51 GLY B O 1
ATOM 4198 N N . LEU B 1 74 ? 48.172 48.292 54.787 1.00 13.14 52 LEU B N 1
ATOM 4199 C CA . LEU B 1 74 ? 48.282 47.092 53.978 1.00 10.54 52 LEU B CA 1
ATOM 4200 C C . LEU B 1 74 ? 47.125 46.980 52.999 1.00 11.42 52 LEU B C 1
ATOM 4201 O O . LEU B 1 74 ? 46.106 47.638 53.150 1.00 11.99 52 LEU B O 1
ATOM 4217 N N . VAL B 1 75 ? 47.279 46.090 52.011 1.00 11.07 53 VAL B N 1
ATOM 4218 C CA . VAL B 1 75 ? 46.202 45.773 51.083 1.00 10.13 53 VAL B CA 1
ATOM 4219 C C . VAL B 1 75 ? 45.809 44.324 51.293 1.00 9.83 53 VAL B C 1
ATOM 4220 O O . VAL B 1 75 ? 46.645 43.538 51.687 1.00 11.41 53 VAL B O 1
ATOM 4233 N N . PRO B 1 76 ? 44.535 43.965 51.047 1.00 9.20 54 PRO B N 1
ATOM 4234 C CA . PRO B 1 76 ? 43.445 44.736 50.457 1.00 10.75 54 PRO B CA 1
ATOM 4235 C C . PRO B 1 76 ? 42.706 45.658 51.411 1.00 9.45 54 PRO B C 1
ATOM 4236 O O . PRO B 1 76 ? 42.701 45.450 52.631 1.00 11.32 54 PRO B O 1
ATOM 4247 N N . LEU B 1 77 ? 42.065 46.670 50.829 1.00 10.34 55 LEU B N 1
ATOM 4248 C CA . LEU B 1 77 ? 41.061 47.499 51.464 1.00 12.63 55 LEU B CA 1
ATOM 4249 C C . LEU B 1 77 ? 39.879 47.488 50.523 1.00 9.88 55 LEU B C 1
ATOM 4250 O O . LEU B 1 77 ? 40.070 47.569 49.292 1.00 12.41 55 LEU B O 1
ATOM 4266 N N . LEU B 1 78 ? 38.665 47.386 51.034 1.00 10.92 56 LEU B N 1
ATOM 4267 C CA . LEU B 1 78 ? 37.451 47.381 50.223 1.00 12.54 56 LEU B CA 1
ATOM 4268 C C . LEU B 1 78 ? 36.435 48.405 50.738 1.00 13.52 56 LEU B C 1
ATOM 4269 O O . LEU B 1 78 ? 36.190 48.489 51.947 1.00 14.05 56 LEU B O 1
ATOM 4285 N N . LYS B 1 79 ? 35.902 49.209 49.814 1.00 13.27 57 LYS B N 1
ATOM 4286 C CA . LYS B 1 79 ? 34.829 50.156 50.117 1.00 15.60 57 LYS B CA 1
ATOM 4287 C C . LYS B 1 79 ? 33.576 49.674 49.418 1.00 14.26 57 LYS B C 1
ATOM 4288 O O . LYS B 1 79 ? 33.609 49.337 48.221 1.00 15.85 57 LYS B O 1
ATOM 4307 N N . ASP B 1 80 ? 32.473 49.625 50.150 1.00 15.45 58 ASP B N 1
ATOM 4308 C CA . ASP B 1 80 ? 31.170 49.289 49.567 1.00 15.52 58 ASP B CA 1
ATOM 4309 C C . ASP B 1 80 ? 30.206 50.452 49.865 1.00 16.49 58 ASP B C 1
ATOM 4310 O O . ASP B 1 80 ? 29.769 50.664 50.992 1.00 18.68 58 ASP B O 1
ATOM 4319 N N . ASP B 1 81 ? 29.927 51.228 48.837 1.00 20.60 59 ASP B N 1
ATOM 4320 C CA . ASP B 1 81 ? 29.102 52.413 49.005 1.00 23.62 59 ASP B CA 1
ATOM 4321 C C . ASP B 1 81 ? 27.652 52.059 49.273 1.00 25.98 59 ASP B C 1
ATOM 4322 O O . ASP B 1 81 ? 26.914 52.867 49.831 1.00 30.34 59 ASP B O 1
ATOM 4331 N N . GLU B 1 82 ? 27.240 50.862 48.876 1.00 24.55 60 GLU B N 1
ATOM 4332 C CA . GLU B 1 82 ? 25.869 50.415 49.120 1.00 26.23 60 GLU B CA 1
ATOM 4333 C C . GLU B 1 82 ? 25.598 50.283 50.618 1.00 26.41 60 GLU B C 1
ATOM 4334 O O . GLU B 1 82 ? 24.492 50.543 51.082 1.00 28.67 60 GLU B O 1
ATOM 4346 N N . THR B 1 83 ? 26.611 49.892 51.381 1.00 19.52 61 THR B N 1
ATOM 4347 C CA . THR B 1 83 ? 26.416 49.615 52.802 1.00 19.24 61 THR B CA 1
ATOM 4348 C C . THR B 1 83 ? 27.264 50.516 53.722 1.00 20.17 61 THR B C 1
ATOM 4349 O O . THR B 1 83 ? 27.367 50.251 54.920 1.00 23.26 61 THR B O 1
ATOM 4360 N N . ASP B 1 84 ? 27.856 51.572 53.162 1.00 22.45 62 ASP B N 1
ATOM 4361 C CA . ASP B 1 84 ? 28.653 52.534 53.932 1.00 24.65 62 ASP B CA 1
ATOM 4362 C C . ASP B 1 84 ? 29.761 51.829 54.699 1.00 20.47 62 ASP B C 1
ATOM 4363 O O . ASP B 1 84 ? 29.972 52.052 55.885 1.00 20.94 62 ASP B O 1
ATOM 4372 N N . LEU B 1 85 ? 30.466 50.963 53.985 1.00 20.14 63 LEU B N 1
ATOM 4373 C CA . LEU B 1 85 ? 31.475 50.108 54.571 1.00 17.18 63 LEU B CA 1
ATOM 4374 C C . LEU B 1 85 ? 32.850 50.416 54.017 1.00 14.38 63 LEU B C 1
ATOM 4375 O O . LEU B 1 85 ? 33.031 50.562 52.791 1.00 15.47 63 LEU B O 1
ATOM 4391 N N . LEU B 1 86 ? 33.822 50.479 54.918 1.00 16.74 64 LEU B N 1
ATOM 4392 C CA . LEU B 1 86 ? 35.224 50.586 54.552 1.00 14.58 64 LEU B CA 1
ATOM 4393 C C . LEU B 1 86 ? 35.943 49.540 55.393 1.00 16.13 64 LEU B C 1
ATOM 4394 O O . LEU B 1 86 ? 35.949 49.632 56.609 1.00 19.48 64 LEU B O 1
ATOM 4410 N N . LEU B 1 87 ? 36.531 48.540 54.741 1.00 12.67 65 LEU B N 1
ATOM 4411 C CA . LEU B 1 87 ? 36.878 47.283 55.437 1.00 12.19 65 LEU B CA 1
ATOM 4412 C C . LEU B 1 87 ? 38.263 46.795 55.035 1.00 12.50 65 LEU B C 1
ATOM 4413 O O . LEU B 1 87 ? 38.569 46.687 53.849 1.00 11.39 65 LEU B O 1
ATOM 4429 N N . TRP B 1 88 ? 39.092 46.483 56.011 1.00 10.78 66 TRP B N 1
ATOM 4430 C CA . TRP B 1 88 ? 40.358 45.798 55.792 1.00 10.41 66 TRP B CA 1
ATOM 4431 C C . TRP B 1 88 ? 40.309 44.446 56.562 1.00 12.67 66 TRP B C 1
ATOM 4432 O O . TRP B 1 88 ? 39.341 44.172 57.272 1.00 12.46 66 TRP B O 1
ATOM 4453 N N . GLU B 1 89 ? 41.347 43.630 56.362 1.00 10.38 67 GLU B N 1
ATOM 4454 C CA . GLU B 1 89 ? 41.417 42.184 56.665 1.00 10.28 67 GLU B CA 1
ATOM 4455 C C . GLU B 1 89 ? 40.761 41.367 55.553 1.00 9.34 67 GLU B C 1
ATOM 4456 O O . GLU B 1 89 ? 39.518 41.278 55.459 1.00 9.58 67 GLU B O 1
ATOM 4468 N N . SER B 1 90 ? 41.597 40.766 54.716 1.00 9.92 68 SER B N 1
ATOM 4469 C CA . SER B 1 90 ? 41.123 40.005 53.568 1.00 11.38 68 SER B CA 1
ATOM 4470 C C . SER B 1 90 ? 40.063 38.983 53.929 1.00 11.24 68 SER B C 1
ATOM 4471 O O . SER B 1 90 ? 39.074 38.850 53.220 1.00 11.09 68 SER B O 1
ATOM 4479 N N . ASN B 1 91 ? 40.246 38.231 55.020 1.00 9.84 69 ASN B N 1
ATOM 4480 C CA . ASN B 1 91 ? 39.277 37.198 55.317 1.00 11.02 69 ASN B CA 1
ATOM 4481 C C . ASN B 1 91 ? 37.944 37.773 55.733 1.00 10.42 69 ASN B C 1
ATOM 4482 O O . ASN B 1 91 ? 36.905 37.224 55.405 1.00 10.90 69 ASN B O 1
ATOM 4493 N N . ALA B 1 92 ? 37.965 38.890 56.458 1.00 9.40 70 ALA B N 1
ATOM 4494 C CA . ALA B 1 92 ? 36.723 39.581 56.804 1.00 10.49 70 ALA B CA 1
ATOM 4495 C C . ALA B 1 92 ? 36.025 40.126 55.571 1.00 11.17 70 ALA B C 1
ATOM 4496 O O . ALA B 1 92 ? 34.782 40.074 55.477 1.00 11.51 70 ALA B O 1
ATOM 4503 N N . ILE B 1 93 ? 36.798 40.634 54.620 1.00 12.41 71 ILE B N 1
ATOM 4504 C CA . ILE B 1 93 ? 36.237 41.115 53.361 1.00 12.01 71 ILE B CA 1
ATOM 4505 C C . ILE B 1 93 ? 35.545 39.960 52.608 1.00 10.47 71 ILE B C 1
ATOM 4506 O O . ILE B 1 93 ? 34.397 40.091 52.147 1.00 12.03 71 ILE B O 1
ATOM 4522 N N . VAL B 1 94 ? 36.215 38.812 52.520 1.00 11.42 72 VAL B N 1
ATOM 4523 C CA . VAL B 1 94 ? 35.627 37.659 51.855 1.00 11.11 72 VAL B CA 1
ATOM 4524 C C . VAL B 1 94 ? 34.325 37.222 52.540 1.00 11.62 72 VAL B C 1
ATOM 4525 O O . VAL B 1 94 ? 33.322 36.987 51.870 1.00 13.59 72 VAL B O 1
ATOM 4538 N N . ARG B 1 95 ? 34.330 37.113 53.864 1.00 10.02 73 ARG B N 1
ATOM 4539 C CA . ARG B 1 95 ? 33.109 36.711 54.579 1.00 10.21 73 ARG B CA 1
ATOM 4540 C C . ARG B 1 95 ? 31.985 37.722 54.439 1.00 12.39 73 ARG B C 1
ATOM 4541 O O . ARG B 1 95 ? 30.821 37.322 54.372 1.00 13.89 73 ARG B O 1
ATOM 4562 N N . TYR B 1 96 ? 32.330 39.010 54.386 1.00 12.49 74 TYR B N 1
ATOM 4563 C CA . TYR B 1 96 ? 31.356 40.057 54.118 1.00 14.44 74 TYR B CA 1
ATOM 4564 C C . TYR B 1 96 ? 30.722 39.889 52.750 1.00 14.93 74 TYR B C 1
ATOM 4565 O O . TYR B 1 96 ? 29.496 39.862 52.619 1.00 15.61 74 TYR B O 1
ATOM 4583 N N . LEU B 1 97 ? 31.537 39.772 51.720 1.00 14.43 75 LEU B N 1
ATOM 4584 C CA . LEU B 1 97 ? 31.005 39.614 50.377 1.00 15.52 75 LEU B CA 1
ATOM 4585 C C . LEU B 1 97 ? 30.117 38.377 50.268 1.00 15.24 75 LEU B C 1
ATOM 4586 O O . LEU B 1 97 ? 29.026 38.417 49.678 1.00 16.12 75 LEU B O 1
ATOM 4602 N N . ALA B 1 98 ? 30.554 37.278 50.860 1.00 12.39 76 ALA B N 1
ATOM 4603 C CA . ALA B 1 98 ? 29.758 36.051 50.864 1.00 14.17 76 ALA B CA 1
ATOM 4604 C C . ALA B 1 98 ? 28.379 36.236 51.520 1.00 15.82 76 ALA B C 1
ATOM 4605 O O . ALA B 1 98 ? 27.355 35.863 50.938 1.00 17.39 76 ALA B O 1
ATOM 4612 N N . ALA B 1 99 ? 28.350 36.825 52.715 1.00 14.59 77 ALA B N 1
ATOM 4613 C CA . ALA B 1 99 ? 27.090 36.998 53.446 1.00 14.67 77 ALA B CA 1
ATOM 4614 C C . ALA B 1 99 ? 26.176 38.033 52.786 1.00 22.83 77 ALA B C 1
ATOM 4615 O O . ALA B 1 99 ? 24.943 37.888 52.813 1.00 19.51 77 ALA B O 1
ATOM 4622 N N . GLN B 1 100 ? 26.761 39.081 52.215 1.00 16.04 78 GLN B N 1
ATOM 4623 C CA . GLN B 1 100 ? 25.968 40.173 51.660 1.00 16.42 78 GLN B CA 1
ATOM 4624 C C . GLN B 1 100 ? 25.494 39.888 50.237 1.00 21.83 78 GLN B C 1
ATOM 4625 O O . GLN B 1 100 ? 24.363 40.221 49.893 1.00 22.04 78 GLN B O 1
ATOM 4639 N N . TYR B 1 101 ? 26.352 39.288 49.421 1.00 18.12 79 TYR B N 1
ATOM 4640 C CA . TYR B 1 101 ? 26.098 39.144 47.983 1.00 15.34 79 TYR B CA 1
ATOM 4641 C C . TYR B 1 101 ? 26.089 37.704 47.513 1.00 17.21 79 TYR B C 1
ATOM 4642 O O . TYR B 1 101 ? 25.764 37.423 46.349 1.00 21.30 79 TYR B O 1
ATOM 4660 N N . GLY B 1 102 ? 26.480 36.794 48.390 1.00 17.36 80 GLY B N 1
ATOM 4661 C CA . GLY B 1 102 ? 26.602 35.395 48.034 1.00 18.49 80 GLY B CA 1
ATOM 4662 C C . GLY B 1 102 ? 25.720 34.443 48.818 1.00 18.51 80 GLY B C 1
ATOM 4663 O O . GLY B 1 102 ? 26.050 33.270 48.964 1.00 17.93 80 GLY B O 1
ATOM 4667 N N . GLN B 1 103 ? 24.574 34.920 49.294 1.00 21.26 81 GLN B N 1
ATOM 4668 C CA . GLN B 1 103 ? 23.620 34.010 49.909 1.00 21.51 81 GLN B CA 1
ATOM 4669 C C . GLN B 1 103 ? 23.214 32.987 48.869 1.00 19.50 81 GLN B C 1
ATOM 4670 O O . GLN B 1 103 ? 23.018 33.309 47.703 1.00 23.23 81 GLN B O 1
ATOM 4684 N N . ASN B 1 104 ? 23.142 31.743 49.301 1.00 20.89 82 ASN B N 1
ATOM 4685 C CA . ASN B 1 104 ? 22.823 30.622 48.433 1.00 24.29 82 ASN B CA 1
ATOM 4686 C C . ASN B 1 104 ? 23.859 30.346 47.321 1.00 28.46 82 ASN B C 1
ATOM 4687 O O . ASN B 1 104 ? 23.551 29.658 46.351 1.00 34.32 82 ASN B O 1
ATOM 4698 N N A ARG B 1 105 ? 25.068 30.899 47.463 0.68 26.22 83 ARG B N 1
ATOM 4699 N N B ARG B 1 105 ? 25.075 30.872 47.476 0.32 26.24 83 ARG B N 1
ATOM 4700 C CA A ARG B 1 105 ? 26.175 30.616 46.544 0.68 26.06 83 ARG B CA 1
ATOM 4701 C CA B ARG B 1 105 ? 26.188 30.505 46.604 0.32 26.22 83 ARG B CA 1
ATOM 4702 C C A ARG B 1 105 ? 27.482 30.312 47.293 0.68 27.34 83 ARG B C 1
ATOM 4703 C C B ARG B 1 105 ? 27.433 30.226 47.433 0.32 27.40 83 ARG B C 1
ATOM 4704 O O A ARG B 1 105 ? 28.081 29.259 47.101 0.68 27.66 83 ARG B O 1
ATOM 4705 O O B ARG B 1 105 ? 27.936 29.104 47.448 0.32 28.12 83 ARG B O 1
ATOM 4746 N N . LEU B 1 106 ? 27.924 31.247 48.131 1.00 20.54 84 LEU B N 1
ATOM 4747 C CA . LEU B 1 106 ? 29.161 31.102 48.907 1.00 23.98 84 LEU B CA 1
ATOM 4748 C C . LEU B 1 106 ? 28.985 31.206 50.417 1.00 28.77 84 LEU B C 1
ATOM 4749 O O . LEU B 1 106 ? 29.934 30.960 51.169 1.00 29.82 84 LEU B O 1
ATOM 4766 N N . TRP B 1 107 ? 27.815 31.636 50.873 1.00 20.32 85 TRP B N 1
ATOM 4767 C CA . TRP B 1 107 ? 27.583 31.762 52.300 1.00 21.32 85 TRP B CA 1
ATOM 4768 C C . TRP B 1 107 ? 26.862 30.515 52.791 1.00 20.40 85 TRP B C 1
ATOM 4769 O O . TRP B 1 107 ? 25.894 30.067 52.176 1.00 21.56 85 TRP B O 1
ATOM 4790 N N . VAL B 1 108 ? 27.370 29.920 53.858 1.00 18.26 86 VAL B N 1
ATOM 4791 C CA . VAL B 1 108 ? 26.721 28.765 54.481 1.00 19.05 86 VAL B CA 1
ATOM 4792 C C . VAL B 1 108 ? 25.951 29.297 55.676 1.00 22.72 86 VAL B C 1
ATOM 4793 O O . VAL B 1 108 ? 26.544 29.870 56.595 1.00 20.01 86 VAL B O 1
ATOM 4806 N N . ASP B 1 109 ? 24.628 29.124 55.654 1.00 21.39 87 ASP B N 1
ATOM 4807 C CA . ASP B 1 109 ? 23.758 29.727 56.657 1.00 24.61 87 ASP B CA 1
ATOM 4808 C C . ASP B 1 109 ? 23.850 29.077 58.025 1.00 21.19 87 ASP B C 1
ATOM 4809 O O . ASP B 1 109 ? 23.804 29.772 59.045 1.00 21.11 87 ASP B O 1
ATOM 4818 N N . ASN B 1 110 ? 23.964 27.755 58.055 1.00 17.91 88 ASN B N 1
ATOM 4819 C CA . ASN B 1 110 ? 23.996 27.033 59.315 1.00 18.84 88 ASN B CA 1
ATOM 4820 C C . ASN B 1 110 ? 25.290 27.351 60.065 1.00 23.39 88 ASN B C 1
ATOM 4821 O O . ASN B 1 110 ? 26.371 27.124 59.527 1.00 19.79 88 ASN B O 1
ATOM 4832 N N . PRO B 1 111 ? 25.190 27.859 61.308 1.00 20.43 89 PRO B N 1
ATOM 4833 C CA . PRO B 1 111 ? 26.439 28.218 62.006 1.00 17.79 89 PRO B CA 1
ATOM 4834 C C . PRO B 1 111 ? 27.483 27.112 62.147 1.00 16.40 89 PRO B C 1
ATOM 4835 O O . PRO B 1 111 ? 28.694 27.369 61.957 1.00 14.59 89 PRO B O 1
ATOM 4846 N N . ALA B 1 112 ? 27.078 25.886 62.494 1.00 18.33 90 ALA B N 1
ATOM 4847 C CA . ALA B 1 112 ? 28.057 24.814 62.686 1.00 17.05 90 ALA B CA 1
ATOM 4848 C C . ALA B 1 112 ? 28.724 24.420 61.364 1.00 16.03 90 ALA B C 1
ATOM 4849 O O . ALA B 1 112 ? 29.942 24.242 61.306 1.00 15.38 90 ALA B O 1
ATOM 4856 N N . ARG B 1 113 ? 27.927 24.249 60.324 1.00 17.71 91 ARG B N 1
ATOM 4857 C CA . ARG B 1 113 ? 28.479 23.839 59.038 1.00 19.41 91 ARG B CA 1
ATOM 4858 C C . ARG B 1 113 ? 29.335 24.982 58.485 1.00 17.73 91 ARG B C 1
ATOM 4859 O O . ARG B 1 113 ? 30.345 24.732 57.846 1.00 16.34 91 ARG B O 1
ATOM 4880 N N . ARG B 1 114 ? 28.958 26.229 58.774 1.00 16.28 92 ARG B N 1
ATOM 4881 C CA . ARG B 1 114 ? 29.775 27.372 58.349 1.00 14.80 92 ARG B CA 1
ATOM 4882 C C . ARG B 1 114 ? 31.126 27.355 59.070 1.00 14.95 92 ARG B C 1
ATOM 4883 O O . ARG B 1 114 ? 32.167 27.585 58.453 1.00 14.75 92 ARG B O 1
ATOM 4904 N N . ALA B 1 115 ? 31.103 27.087 60.375 1.00 12.20 93 ALA B N 1
ATOM 4905 C CA . ALA B 1 115 ? 32.323 27.096 61.181 1.00 13.12 93 ALA B CA 1
ATOM 4906 C C . ALA B 1 115 ? 33.337 26.074 60.691 1.00 13.69 93 ALA B C 1
ATOM 4907 O O . ALA B 1 115 ? 34.549 26.295 60.741 1.00 13.99 93 ALA B O 1
ATOM 4914 N N . GLU B 1 116 ? 32.857 24.909 60.259 1.00 15.31 94 GLU B N 1
ATOM 4915 C CA . GLU B 1 116 ? 33.740 23.849 59.809 1.00 15.33 94 GLU B CA 1
ATOM 4916 C C . GLU B 1 116 ? 34.571 24.295 58.607 1.00 14.19 94 GLU B C 1
ATOM 4917 O O . GLU B 1 116 ? 35.720 23.906 58.475 1.00 15.61 94 GLU B O 1
ATOM 4929 N N . GLY B 1 117 ? 34.002 25.155 57.780 1.00 15.31 95 GLY B N 1
ATOM 4930 C CA . GLY B 1 117 ? 34.733 25.738 56.672 1.00 16.07 95 GLY B CA 1
ATOM 4931 C C . GLY B 1 117 ? 35.562 26.967 57.049 1.00 14.66 95 GLY B C 1
ATOM 4932 O O . GLY B 1 117 ? 36.711 27.122 56.623 1.00 14.46 95 GLY B O 1
ATOM 4936 N N . GLU B 1 118 ? 34.998 27.815 57.900 1.00 14.72 96 GLU B N 1
ATOM 4937 C CA . GLU B 1 118 ? 35.599 29.089 58.246 1.00 15.06 96 GLU B CA 1
ATOM 4938 C C . GLU B 1 118 ? 36.882 28.932 59.070 1.00 14.67 96 GLU B C 1
ATOM 4939 O O . GLU B 1 118 ? 37.794 29.774 58.990 1.00 12.71 96 GLU B O 1
ATOM 4951 N N . LYS B 1 119 ? 36.978 27.866 59.857 1.00 10.26 97 LYS B N 1
ATOM 4952 C CA . LYS B 1 119 ? 38.230 27.611 60.561 1.00 12.12 97 LYS B CA 1
ATOM 4953 C C . LYS B 1 119 ? 39.435 27.617 59.627 1.00 12.09 97 LYS B C 1
ATOM 4954 O O . LYS B 1 119 ? 40.538 28.033 60.007 1.00 12.08 97 LYS B O 1
ATOM 4973 N N . TRP B 1 120 ? 39.241 27.196 58.374 1.00 10.60 98 TRP B N 1
ATOM 4974 C CA . TRP B 1 120 ? 40.346 27.139 57.432 1.00 11.55 98 TRP B CA 1
ATOM 4975 C C . TRP B 1 120 ? 40.786 28.522 56.958 1.00 9.67 98 TRP B C 1
ATOM 4976 O O . TRP B 1 120 ? 41.930 28.687 56.543 1.00 9.64 98 TRP B O 1
ATOM 4997 N N . MET B 1 121 ? 39.914 29.530 57.101 1.00 10.64 99 MET B N 1
ATOM 4998 C CA . MET B 1 121 ? 40.309 30.919 56.800 1.00 12.19 99 MET B CA 1
ATOM 4999 C C . MET B 1 121 ? 41.307 31.420 57.843 1.00 9.50 99 MET B C 1
ATOM 5000 O O . MET B 1 121 ? 42.372 31.920 57.519 1.00 10.95 99 MET B O 1
ATOM 5014 N N . ASP B 1 122 ? 40.979 31.200 59.114 1.00 11.53 100 ASP B N 1
ATOM 5015 C CA . ASP B 1 122 ? 41.891 31.571 60.180 1.00 11.59 100 ASP B CA 1
ATOM 5016 C C . ASP B 1 122 ? 43.215 30.824 59.992 1.00 9.37 100 ASP B C 1
ATOM 5017 O O . ASP B 1 122 ? 44.310 31.377 60.135 1.00 10.69 100 ASP B O 1
ATOM 5026 N N . TRP B 1 123 ? 43.125 29.513 59.712 1.00 10.29 101 TRP B N 1
ATOM 5027 C CA . TRP B 1 123 ? 44.325 28.691 59.604 1.00 10.93 101 TRP B CA 1
ATOM 5028 C C . TRP B 1 123 ? 45.194 29.142 58.414 1.00 9.40 101 TRP B C 1
ATOM 5029 O O . TRP B 1 123 ? 46.432 29.146 58.491 1.00 9.52 101 TRP B O 1
ATOM 5050 N N . ALA B 1 124 ? 44.560 29.504 57.306 1.00 9.97 102 ALA B N 1
ATOM 5051 C CA . ALA B 1 124 ? 45.302 29.965 56.135 1.00 11.18 102 ALA B CA 1
ATOM 5052 C C . ALA B 1 124 ? 46.230 31.124 56.484 1.00 10.54 102 ALA B 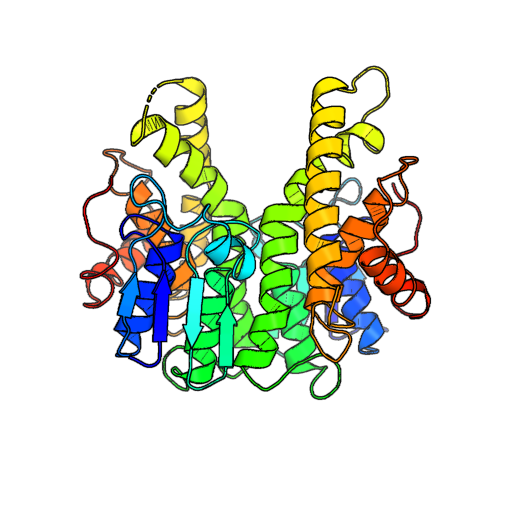C 1
ATOM 5053 O O . ALA B 1 124 ? 47.406 31.145 56.137 1.00 10.27 102 ALA B O 1
ATOM 5060 N N . ASN B 1 125 ? 45.709 32.073 57.232 1.00 11.20 103 ASN B N 1
ATOM 5061 C CA . ASN B 1 125 ? 46.506 33.249 57.509 1.00 12.93 103 ASN B CA 1
ATOM 5062 C C . ASN B 1 125 ? 47.405 33.123 58.751 1.00 12.41 103 ASN B C 1
ATOM 5063 O O . ASN B 1 125 ? 48.446 33.769 58.813 1.00 12.80 103 ASN B O 1
ATOM 5074 N N . GLN B 1 126 ? 47.040 32.260 59.690 1.00 12.52 104 GLN B N 1
ATOM 5075 C CA . GLN B 1 126 ? 47.796 32.116 60.940 1.00 13.74 104 GLN B CA 1
ATOM 5076 C C . GLN B 1 126 ? 48.857 31.030 60.872 1.00 13.60 104 GLN B C 1
ATOM 5077 O O . GLN B 1 126 ? 49.911 31.143 61.499 1.00 15.17 104 GLN B O 1
ATOM 5091 N N . THR B 1 127 ? 48.604 30.000 60.066 1.00 11.80 105 THR B N 1
ATOM 5092 C CA . THR B 1 127 ? 49.515 28.863 59.972 1.00 10.21 105 THR B CA 1
ATOM 5093 C C . THR B 1 127 ? 50.187 28.755 58.594 1.00 9.32 105 THR B C 1
ATOM 5094 O O . THR B 1 127 ? 51.426 28.668 58.505 1.00 11.93 105 THR B O 1
ATOM 5105 N N . LEU B 1 128 ? 49.405 28.748 57.524 1.00 11.18 106 LEU B N 1
ATOM 5106 C CA . LEU B 1 128 ? 49.977 28.566 56.192 1.00 10.16 106 LEU B CA 1
ATOM 5107 C C . LEU B 1 128 ? 50.764 29.802 55.724 1.00 9.93 106 LEU B C 1
ATOM 5108 O O . LEU B 1 128 ? 51.909 29.699 55.283 1.00 12.63 106 LEU B O 1
ATOM 5124 N N . SER B 1 129 ? 50.198 30.982 55.941 1.00 12.14 107 SER B N 1
ATOM 5125 C CA . SER B 1 129 ? 50.817 32.206 55.440 1.00 11.96 107 SER B CA 1
ATOM 5126 C C . SER B 1 129 ? 52.258 32.405 55.940 1.00 12.22 107 SER B C 1
ATOM 5127 O O . SER B 1 129 ? 53.135 32.672 55.151 1.00 11.93 107 SER B O 1
ATOM 5135 N N . PRO B 1 130 ? 52.500 32.263 57.257 1.00 11.61 108 PRO B N 1
ATOM 5136 C CA . PRO B 1 130 ? 53.893 32.486 57.671 1.00 14.32 108 PRO B CA 1
ATOM 5137 C C . PRO B 1 130 ? 54.883 31.526 57.051 1.00 15.51 108 PRO B C 1
ATOM 5138 O O . PRO B 1 130 ? 56.004 31.927 56.770 1.00 18.53 108 PRO B O 1
ATOM 5149 N N . ALA B 1 131 ? 54.495 30.276 56.826 1.00 16.40 109 ALA B N 1
ATOM 5150 C CA . ALA B 1 131 ? 55.386 29.326 56.170 1.00 17.58 109 ALA B CA 1
ATOM 5151 C C . ALA B 1 131 ? 55.594 29.647 54.670 1.00 16.62 109 ALA B C 1
ATOM 5152 O O . ALA B 1 131 ? 56.696 29.597 54.139 1.00 17.49 109 ALA B O 1
ATOM 5159 N N . HIS B 1 132 ? 54.500 29.969 53.997 1.00 14.57 110 HIS B N 1
ATOM 5160 C CA . HIS B 1 132 ? 54.525 30.431 52.607 1.00 11.02 110 HIS B CA 1
ATOM 5161 C C . HIS B 1 132 ? 55.435 31.657 52.444 1.00 13.81 110 HIS B C 1
ATOM 5162 O O . HIS B 1 132 ? 56.141 31.796 51.454 1.00 15.07 110 HIS B O 1
ATOM 5177 N N . ARG B 1 133 ? 55.374 32.562 53.407 1.00 13.45 111 ARG B N 1
ATOM 5178 C CA . ARG B 1 133 ? 56.105 33.824 53.332 1.00 15.07 111 ARG B CA 1
ATOM 5179 C C . ARG B 1 133 ? 57.615 33.562 53.209 1.00 16.12 111 ARG B C 1
ATOM 5180 O O . ARG B 1 133 ? 58.298 34.217 52.432 1.00 20.21 111 ARG B O 1
ATOM 5201 N N . VAL B 1 134 ? 58.116 32.579 53.950 1.00 18.60 112 VAL B N 1
ATOM 5202 C CA . VAL B 1 134 ? 59.538 32.240 53.867 1.00 18.53 112 VAL B CA 1
ATOM 5203 C C . VAL B 1 134 ? 59.948 31.908 52.433 1.00 20.16 112 VAL B C 1
ATOM 5204 O O . VAL B 1 134 ? 60.998 32.332 51.945 1.00 23.55 112 VAL B O 1
ATOM 5217 N N A ILE B 1 135 ? 59.093 31.146 51.762 0.38 18.42 113 ILE B N 1
ATOM 5218 N N B ILE B 1 135 ? 59.107 31.147 51.754 0.62 18.37 113 ILE B N 1
ATOM 5219 C CA A ILE B 1 135 ? 59.377 30.635 50.431 0.38 18.36 113 ILE B CA 1
ATOM 5220 C CA B ILE B 1 135 ? 59.427 30.659 50.428 0.62 18.34 113 ILE B CA 1
ATOM 5221 C C A ILE B 1 135 ? 59.214 31.734 49.384 0.38 20.05 113 ILE B C 1
ATOM 5222 C C B ILE B 1 135 ? 59.233 31.764 49.393 0.62 20.03 113 ILE B C 1
ATOM 5223 O O A ILE B 1 135 ? 60.051 31.893 48.501 0.38 20.39 113 ILE B O 1
ATOM 5224 O O B ILE B 1 135 ? 60.077 31.967 48.530 0.62 20.36 113 ILE B O 1
ATOM 5255 N N . LEU B 1 136 ? 58.130 32.492 49.481 1.00 17.51 114 LEU B N 1
ATOM 5256 C CA . LEU B 1 136 ? 57.884 33.564 48.526 1.00 18.74 114 LEU B CA 1
ATOM 5257 C C . LEU B 1 136 ? 58.987 34.618 48.632 1.00 22.74 114 LEU B C 1
ATOM 5258 O O . LEU B 1 136 ? 59.534 35.052 47.618 1.00 23.70 114 LEU B O 1
ATOM 5275 N N . MET B 1 137 ? 59.298 35.026 49.848 1.00 19.70 115 MET B N 1
ATOM 5276 C CA . MET B 1 137 ? 60.356 36.026 50.055 1.00 26.74 115 MET B CA 1
ATOM 5277 C C . MET B 1 137 ? 61.708 35.498 49.574 1.00 36.50 115 MET B C 1
ATOM 5278 O O . MET B 1 137 ? 62.474 36.214 48.914 1.00 31.83 115 MET B O 1
ATOM 5292 N N . GLY B 1 138 ? 61.978 34.234 49.877 1.00 28.09 116 GLY B N 1
ATOM 5293 C CA . GLY B 1 138 ? 63.277 33.632 49.601 1.00 23.83 116 GLY B CA 1
ATOM 5294 C C . GLY B 1 138 ? 63.583 33.301 48.161 1.00 30.83 116 GLY B C 1
ATOM 5295 O O . GLY B 1 138 ? 64.705 33.520 47.713 1.00 35.98 116 GLY B O 1
ATOM 5299 N N . LEU B 1 139 ? 62.615 32.758 47.433 1.00 22.19 117 LEU B N 1
ATOM 5300 C CA . LEU B 1 139 ? 62.846 32.301 46.068 1.00 23.48 117 LEU B CA 1
ATOM 5301 C C . LEU B 1 139 ? 62.397 33.295 45.033 1.00 28.30 117 LEU B C 1
ATOM 5302 O O . LEU B 1 139 ? 62.935 33.333 43.928 1.00 28.53 117 LEU B O 1
ATOM 5318 N N . VAL B 1 140 ? 61.365 34.061 45.353 1.00 23.19 118 VAL B N 1
ATOM 5319 C CA . VAL B 1 140 ? 60.803 34.946 44.354 1.00 24.73 118 VAL B CA 1
ATOM 5320 C C . VAL B 1 140 ? 61.332 36.358 44.523 1.00 24.25 118 VAL B C 1
ATOM 5321 O O . VAL B 1 140 ? 61.628 37.023 43.543 1.00 31.86 118 VAL B O 1
ATOM 5334 N N . ARG B 1 141 ? 61.457 36.832 45.751 1.00 23.06 119 ARG B N 1
ATOM 5335 C CA . ARG B 1 141 ? 61.751 38.246 45.929 1.00 25.94 119 ARG B CA 1
ATOM 5336 C C . ARG B 1 141 ? 63.167 38.496 46.473 1.00 26.96 119 ARG B C 1
ATOM 5337 O O . ARG B 1 141 ? 63.504 39.613 46.852 1.00 30.64 119 ARG B O 1
ATOM 5358 N N . THR B 1 142 ? 63.992 37.451 46.482 1.00 26.22 120 THR B N 1
ATOM 5359 C CA . THR B 1 142 ? 65.404 37.571 46.868 1.00 27.42 120 THR B CA 1
ATOM 5360 C C . THR B 1 142 ? 66.297 36.949 45.783 1.00 25.82 120 THR B C 1
ATOM 5361 O O . THR B 1 142 ? 66.059 35.824 45.355 1.00 27.73 120 THR B O 1
ATOM 5372 N N . PRO B 1 143 ? 67.331 37.677 45.332 1.00 27.13 121 PRO B N 1
ATOM 5373 C CA . PRO B 1 143 ? 68.203 37.074 44.314 1.00 36.57 121 PRO B CA 1
ATOM 5374 C C . PRO B 1 143 ? 69.057 35.952 44.905 1.00 26.88 121 PRO B C 1
ATOM 5375 O O . PRO B 1 143 ? 69.252 35.921 46.118 1.00 28.28 121 PRO B O 1
ATOM 5386 N N . PRO B 1 144 ? 69.560 35.038 44.065 1.00 29.76 122 PRO B N 1
ATOM 5387 C CA . PRO B 1 144 ? 70.312 33.892 44.592 1.00 33.35 122 PRO B CA 1
ATOM 5388 C C . PRO B 1 144 ? 71.468 34.284 45.526 1.00 30.75 122 PRO B C 1
ATOM 5389 O O . PRO B 1 144 ? 71.735 33.551 46.480 1.00 27.50 122 PRO B O 1
ATOM 5400 N N . GLU B 1 145 ? 72.114 35.419 45.271 1.00 33.24 123 GLU B N 1
ATOM 5401 C CA . GLU B 1 145 ? 73.290 35.836 46.041 1.00 31.74 123 GLU B CA 1
ATOM 5402 C C . GLU B 1 145 ? 72.951 36.295 47.458 1.00 34.50 123 GLU B C 1
ATOM 5403 O O . GLU B 1 145 ? 73.858 36.530 48.257 1.00 29.10 123 GLU B O 1
ATOM 5415 N N . LYS B 1 146 ? 71.665 36.450 47.778 1.00 22.83 124 LYS B N 1
ATOM 5416 C CA . LYS B 1 146 ? 71.281 36.919 49.101 1.00 23.25 124 LYS B CA 1
ATOM 5417 C C . LYS B 1 146 ? 70.346 35.929 49.810 1.00 20.68 124 LYS B C 1
ATOM 5418 O O . LYS B 1 146 ? 69.899 36.184 50.930 1.00 28.81 124 LYS B O 1
ATOM 5437 N N . ARG B 1 147 ? 70.094 34.790 49.180 1.00 25.15 125 ARG B N 1
ATOM 5438 C CA . ARG B 1 147 ? 69.165 33.808 49.752 1.00 26.91 125 ARG B CA 1
ATOM 5439 C C . ARG B 1 147 ? 69.750 33.111 50.965 1.00 27.96 125 ARG B C 1
ATOM 5440 O O . ARG B 1 147 ? 70.919 32.731 50.977 1.00 26.23 125 ARG B O 1
ATOM 5461 N N . ASP B 1 148 ? 68.925 32.958 51.992 1.00 25.07 126 ASP B N 1
ATOM 5462 C CA . ASP B 1 148 ? 69.291 32.167 53.152 1.00 28.85 126 ASP B CA 1
ATOM 5463 C C . ASP B 1 148 ? 68.818 30.740 52.900 1.00 27.91 126 ASP B C 1
ATOM 5464 O O . ASP B 1 148 ? 67.654 30.417 53.131 1.00 28.72 126 ASP B O 1
ATOM 5473 N N . GLN B 1 149 ? 69.704 29.891 52.396 1.00 26.95 127 GLN B N 1
ATOM 5474 C CA . GLN B 1 149 ? 69.303 28.576 51.929 1.00 25.82 127 GLN B CA 1
ATOM 5475 C C . GLN B 1 149 ? 68.782 27.717 53.081 1.00 25.87 127 GLN B C 1
ATOM 5476 O O . GLN B 1 149 ? 67.875 26.907 52.893 1.00 29.98 127 GLN B O 1
ATOM 5490 N N . ALA B 1 150 ? 69.349 27.901 54.264 1.00 28.19 128 ALA B N 1
ATOM 5491 C CA . ALA B 1 150 ? 68.912 27.140 55.435 1.00 30.83 128 ALA B CA 1
ATOM 5492 C C . ALA B 1 150 ? 67.467 27.471 55.778 1.00 27.28 128 ALA B C 1
ATOM 5493 O O . ALA B 1 150 ? 66.654 26.578 56.031 1.00 29.77 128 ALA B O 1
ATOM 5500 N N . ALA B 1 151 ? 67.157 28.755 55.786 1.00 24.40 129 ALA B N 1
ATOM 5501 C CA . ALA B 1 151 ? 65.819 29.204 56.122 1.00 24.89 129 ALA B CA 1
ATOM 5502 C C . ALA B 1 151 ? 64.815 28.681 55.090 1.00 25.38 129 ALA B C 1
ATOM 5503 O O . ALA B 1 151 ? 63.712 28.276 55.441 1.00 21.92 129 ALA B O 1
ATOM 5510 N N . ILE B 1 152 ? 65.191 28.706 53.818 1.00 22.63 130 ILE B N 1
ATOM 5511 C CA . ILE B 1 152 ? 64.292 28.261 52.765 1.00 22.78 130 ILE B CA 1
ATOM 5512 C C . ILE B 1 152 ? 64.026 26.770 52.893 1.00 24.10 130 ILE B C 1
ATOM 5513 O O . ILE B 1 152 ? 62.883 26.316 52.786 1.00 20.19 130 ILE B O 1
ATOM 5529 N N . GLU B 1 153 ? 65.080 25.996 53.119 1.00 22.27 131 GLU B N 1
ATOM 5530 C CA . GLU B 1 153 ? 64.927 24.564 53.288 1.00 22.71 131 GLU B CA 1
ATOM 5531 C C . GLU B 1 153 ? 64.001 24.240 54.464 1.00 22.30 131 GLU B C 1
ATOM 5532 O O . GLU B 1 153 ? 63.173 23.331 54.369 1.00 23.08 131 GLU B O 1
ATOM 5544 N N . ALA B 1 154 ? 64.125 24.987 55.555 1.00 23.35 132 ALA B N 1
ATOM 5545 C CA . ALA B 1 154 ? 63.243 24.805 56.703 1.00 23.83 132 ALA B CA 1
ATOM 5546 C C . ALA B 1 154 ? 61.809 25.182 56.329 1.00 23.29 132 ALA B C 1
ATOM 5547 O O . ALA B 1 154 ? 60.869 24.506 56.742 1.00 22.65 132 ALA B O 1
ATOM 5554 N N . GLY B 1 155 ? 61.645 26.246 55.542 1.00 19.80 133 GLY B N 1
ATOM 5555 C CA . GLY B 1 155 ? 60.323 26.643 55.077 1.00 18.38 133 GLY B CA 1
ATOM 5556 C C . GLY B 1 155 ? 59.710 25.560 54.208 1.00 17.42 133 GLY B C 1
ATOM 5557 O O . GLY B 1 155 ? 58.519 25.263 54.313 1.00 16.75 133 GLY B O 1
ATOM 5561 N N . ILE B 1 156 ? 60.510 24.969 53.327 1.00 18.50 134 ILE B N 1
ATOM 5562 C CA . ILE B 1 156 ? 60.031 23.881 52.484 1.00 18.08 134 ILE B CA 1
ATOM 5563 C C . ILE B 1 156 ? 59.581 22.678 53.333 1.00 18.81 134 ILE B C 1
ATOM 5564 O O . ILE B 1 156 ? 58.495 22.131 53.124 1.00 15.57 134 ILE B O 1
ATOM 5580 N N . GLU B 1 157 ? 60.403 22.277 54.296 1.00 18.58 135 GLU B N 1
ATOM 5581 C CA . GLU B 1 157 ? 60.016 21.201 55.217 1.00 20.53 135 GLU B CA 1
ATOM 5582 C C . GLU B 1 157 ? 58.683 21.501 55.913 1.00 17.73 135 GLU B C 1
ATOM 5583 O O . GLU B 1 157 ? 57.795 20.646 55.986 1.00 18.83 135 GLU B O 1
ATOM 5595 N N . LYS B 1 158 ? 58.537 22.722 56.425 1.00 14.40 136 LYS B N 1
ATOM 5596 C CA . LYS B 1 158 ? 57.329 23.099 57.115 1.00 14.16 136 LYS B CA 1
ATOM 5597 C C . LYS B 1 158 ? 56.137 23.036 56.147 1.00 16.41 136 LYS B C 1
ATOM 5598 O O . LYS B 1 158 ? 55.090 22.478 56.464 1.00 14.29 136 LYS B O 1
ATOM 5617 N N . CYS B 1 159 ? 56.287 23.610 54.954 1.00 14.46 137 CYS B N 1
ATOM 5618 C CA . CYS B 1 159 ? 55.171 23.587 54.016 1.00 11.10 137 CYS B CA 1
ATOM 5619 C C . CYS B 1 159 ? 54.826 22.156 53.594 1.00 13.80 137 CYS B C 1
ATOM 5620 O O . CYS B 1 159 ? 53.646 21.835 53.395 1.00 12.65 137 CYS B O 1
ATOM 5628 N N . ASP B 1 160 ? 55.822 21.294 53.427 1.00 13.89 138 ASP B N 1
ATOM 5629 C CA . ASP B 1 160 ? 55.512 19.919 53.046 1.00 15.73 138 ASP B CA 1
ATOM 5630 C C . ASP B 1 160 ? 54.689 19.243 54.156 1.00 15.61 138 ASP B C 1
ATOM 5631 O O . ASP B 1 160 ? 53.755 18.491 53.859 1.00 16.94 138 ASP B O 1
ATOM 5640 N N . SER B 1 161 ? 54.991 19.537 55.419 1.00 14.71 139 SER B N 1
ATOM 5641 C CA . SER B 1 161 ? 54.216 18.991 56.551 1.00 14.45 139 SER B CA 1
ATOM 5642 C C . SER B 1 161 ? 52.791 19.559 56.601 1.00 12.29 139 SER B C 1
ATOM 5643 O O . SER B 1 161 ? 51.835 18.867 56.901 1.00 15.69 139 SER B O 1
ATOM 5651 N N . LEU B 1 162 ? 52.640 20.838 56.247 1.00 10.81 140 LEU B N 1
ATOM 5652 C CA . LEU B 1 162 ? 51.310 21.418 56.202 1.00 10.35 140 LEU B CA 1
ATOM 5653 C C . LEU B 1 162 ? 50.485 20.846 55.055 1.00 11.62 140 LEU B C 1
ATOM 5654 O O . LEU B 1 162 ? 49.266 20.675 55.186 1.00 11.20 140 LEU B O 1
ATOM 5670 N N . PHE B 1 163 ? 51.140 20.540 53.935 1.00 11.80 141 PHE B N 1
ATOM 5671 C CA . PHE B 1 163 ? 50.471 19.883 52.819 1.00 11.87 141 PHE B CA 1
ATOM 5672 C C . PHE B 1 163 ? 49.969 18.482 53.212 1.00 10.40 141 PHE B C 1
ATOM 5673 O O . PHE B 1 163 ? 48.894 18.060 52.776 1.00 11.68 141 PHE B O 1
ATOM 5690 N N . ALA B 1 164 ? 50.711 17.800 54.083 1.00 13.63 142 ALA B N 1
ATOM 5691 C CA . ALA B 1 164 ? 50.267 16.492 54.601 1.00 13.93 142 ALA B CA 1
ATOM 5692 C C . ALA B 1 164 ? 48.979 16.664 55.414 1.00 12.78 142 ALA B C 1
ATOM 5693 O O . ALA B 1 164 ? 48.021 15.904 55.288 1.00 13.50 142 ALA B O 1
ATOM 5700 N N . LEU B 1 165 ? 48.940 17.707 56.231 1.00 11.50 143 LEU B N 1
ATOM 5701 C CA . LEU B 1 165 ? 47.747 18.009 56.990 1.00 11.69 143 LEU B CA 1
ATOM 5702 C C . LEU B 1 165 ? 46.545 18.329 56.104 1.00 11.62 143 LEU B C 1
ATOM 5703 O O . LEU B 1 165 ? 45.435 17.821 56.316 1.00 12.00 143 LEU B O 1
ATOM 5719 N N . LEU B 1 166 ? 46.748 19.168 55.084 1.00 10.99 144 LEU B N 1
ATOM 5720 C CA . LEU B 1 166 ? 45.658 19.508 54.188 1.00 11.63 144 LEU B CA 1
ATOM 5721 C C . LEU B 1 166 ? 45.172 18.294 53.359 1.00 9.84 144 LEU B C 1
ATOM 5722 O O . LEU B 1 166 ? 43.970 18.154 53.107 1.00 11.65 144 LEU B O 1
ATOM 5738 N N . ASP B 1 167 ? 46.105 17.445 52.951 1.00 12.13 145 ASP B N 1
ATOM 5739 C CA . ASP B 1 167 ? 45.792 16.220 52.214 1.00 11.63 145 ASP B CA 1
ATOM 5740 C C . ASP B 1 167 ? 44.865 15.310 53.039 1.00 15.72 145 ASP B C 1
ATOM 5741 O O . ASP B 1 167 ? 43.818 14.816 52.541 1.00 14.19 145 ASP B O 1
ATOM 5750 N N . ASP B 1 168 ? 45.177 15.172 54.330 1.00 12.99 146 ASP B N 1
ATOM 5751 C CA . ASP B 1 168 ? 44.349 14.361 55.229 1.00 13.36 146 ASP B CA 1
ATOM 5752 C C . ASP B 1 168 ? 42.980 15.000 55.437 1.00 15.04 146 ASP B C 1
ATOM 5753 O O . ASP B 1 168 ? 41.959 14.325 55.475 1.00 15.92 146 ASP B O 1
ATOM 5762 N N . ALA B 1 169 ? 42.954 16.335 55.557 1.00 11.78 147 ALA B N 1
ATOM 5763 C CA . ALA B 1 169 ? 41.702 17.060 55.737 1.00 14.76 147 ALA B CA 1
ATOM 5764 C C . ALA B 1 169 ? 40.735 16.863 54.602 1.00 12.96 147 ALA B C 1
ATOM 5765 O O . ALA B 1 169 ? 39.509 16.985 54.795 1.00 15.08 147 ALA B O 1
ATOM 5772 N N . LEU B 1 170 ? 41.266 16.638 53.388 1.00 11.37 148 LEU B N 1
ATOM 5773 C CA . LEU B 1 170 ? 40.448 16.463 52.193 1.00 11.99 148 LEU B CA 1
ATOM 5774 C C . LEU B 1 170 ? 40.160 14.990 51.862 1.00 14.17 148 LEU B C 1
ATOM 5775 O O . LEU B 1 170 ? 39.623 14.702 50.788 1.00 17.33 148 LEU B O 1
ATOM 5791 N N . ALA B 1 171 ? 40.524 14.083 52.759 1.00 15.81 149 ALA B N 1
ATOM 5792 C CA . ALA B 1 171 ? 40.334 12.631 52.511 1.00 16.63 149 ALA B CA 1
ATOM 5793 C C . ALA B 1 171 ? 38.865 12.261 52.345 1.00 20.72 149 ALA B C 1
ATOM 5794 O O . ALA B 1 171 ? 38.539 11.364 51.554 1.00 24.08 149 ALA B O 1
ATOM 5801 N N . HIS B 1 172 ? 37.990 12.915 53.092 1.00 20.28 150 HIS B N 1
ATOM 5802 C CA . HIS B 1 172 ? 36.583 12.525 53.132 1.00 24.98 150 HIS B CA 1
ATOM 5803 C C . HIS B 1 172 ? 35.618 13.666 52.849 1.00 24.39 150 HIS B C 1
ATOM 5804 O O . HIS B 1 172 ? 34.433 13.579 53.174 1.00 25.51 150 HIS B O 1
ATOM 5819 N N . GLN B 1 173 ? 36.112 14.727 52.213 1.00 21.43 151 GLN B N 1
ATOM 5820 C CA . GLN B 1 173 ? 35.235 15.793 51.757 1.00 20.80 151 GLN B CA 1
ATOM 5821 C C . GLN B 1 173 ? 35.862 16.481 50.565 1.00 16.13 151 GLN B C 1
ATOM 5822 O O . GLN B 1 173 ? 37.090 16.514 50.446 1.00 18.66 151 GLN B O 1
ATOM 5836 N N . PRO B 1 174 ? 35.032 17.026 49.679 1.00 16.84 152 PRO B N 1
ATOM 5837 C CA . PRO B 1 174 ? 35.515 17.583 48.415 1.00 19.20 152 PRO B CA 1
ATOM 5838 C C . PRO B 1 174 ? 36.147 18.966 48.542 1.00 16.05 152 PRO B C 1
ATOM 5839 O O . PRO B 1 174 ? 36.978 19.308 47.712 1.00 18.76 152 PRO B O 1
ATOM 5850 N N . TRP B 1 175 ? 35.766 19.722 49.565 1.00 14.46 153 TRP B N 1
ATOM 5851 C CA . TRP B 1 175 ? 36.193 21.117 49.712 1.00 14.96 153 TRP B CA 1
ATOM 5852 C C . TRP B 1 175 ? 36.482 21.397 51.164 1.00 14.28 153 TRP B C 1
ATOM 5853 O O . TRP B 1 175 ? 35.947 20.741 52.052 1.00 16.40 153 TRP B O 1
ATOM 5874 N N . PHE B 1 176 ? 37.345 22.384 51.420 1.00 13.05 154 PHE B N 1
ATOM 5875 C CA . PHE B 1 176 ? 37.553 22.826 52.792 1.00 11.98 154 PHE B CA 1
ATOM 5876 C C . PHE B 1 176 ? 36.258 23.340 53.391 1.00 13.33 154 PHE B C 1
ATOM 5877 O O . PHE B 1 176 ? 36.044 23.197 54.600 1.00 15.35 154 PHE B O 1
ATOM 5894 N N . SER B 1 177 ? 35.387 23.916 52.571 1.00 12.58 155 SER B N 1
ATOM 5895 C CA . SER B 1 177 ? 34.115 24.435 53.064 1.00 13.96 155 SER B CA 1
ATOM 5896 C C . SER B 1 177 ? 33.037 23.366 53.188 1.00 16.44 155 SER B C 1
ATOM 5897 O O . SER B 1 177 ? 31.909 23.682 53.565 1.00 18.30 155 SER B O 1
ATOM 5905 N N . GLY B 1 178 ? 33.401 22.125 52.877 1.00 16.69 156 GLY B N 1
ATOM 5906 C CA . GLY B 1 178 ? 32.518 20.980 53.072 1.00 20.32 156 GLY B CA 1
ATOM 5907 C C . GLY B 1 178 ? 31.962 20.414 51.787 1.00 15.94 156 GLY B C 1
ATOM 5908 O O . GLY B 1 178 ? 32.699 20.052 50.882 1.00 18.21 156 GLY B O 1
ATOM 5912 N N . ASP B 1 179 ? 30.636 20.377 51.691 1.00 22.74 157 ASP B N 1
ATOM 5913 C CA . ASP B 1 179 ? 29.976 19.804 50.527 1.00 19.85 157 ASP B CA 1
ATOM 5914 C C . ASP B 1 179 ? 30.184 20.604 49.244 1.00 20.67 157 ASP B C 1
ATOM 5915 O O . ASP B 1 179 ? 30.179 20.052 48.140 1.00 23.53 157 ASP B O 1
ATOM 5924 N N . ASN B 1 180 ? 30.378 21.912 49.388 1.00 18.32 158 ASN B N 1
ATOM 5925 C CA . ASN B 1 180 ? 30.481 22.817 48.263 1.00 18.55 158 ASN B CA 1
ATOM 5926 C C . ASN B 1 180 ? 31.694 23.740 48.406 1.00 15.63 158 ASN B C 1
ATOM 5927 O O . ASN B 1 180 ? 32.157 24.010 49.519 1.00 15.59 158 ASN B O 1
ATOM 5938 N N . PHE B 1 181 ? 32.180 24.198 47.268 1.00 15.51 159 PHE B N 1
ATOM 5939 C CA . PHE B 1 181 ? 33.233 25.208 47.205 1.00 13.68 159 PHE B CA 1
ATOM 5940 C C . PHE B 1 181 ? 32.825 26.406 48.047 1.00 14.87 159 PHE B C 1
ATOM 5941 O O . PHE B 1 181 ? 31.681 26.856 47.982 1.00 15.00 159 PHE B O 1
ATOM 5958 N N . GLY B 1 182 ? 33.746 26.950 48.826 1.00 13.58 160 GLY B 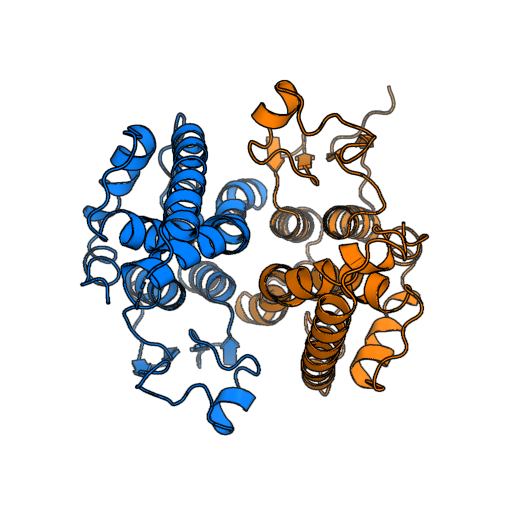N 1
ATOM 5959 C CA . GLY B 1 182 ? 33.403 28.079 49.664 1.00 13.82 160 GLY B CA 1
ATOM 5960 C C . GLY B 1 182 ? 34.574 28.911 50.126 1.00 12.24 160 GLY B C 1
ATOM 5961 O O . GLY B 1 182 ? 35.684 28.837 49.587 1.00 12.06 160 GLY B O 1
ATOM 5965 N N . THR B 1 183 ? 34.314 29.725 51.143 1.00 12.78 161 THR B N 1
ATOM 5966 C CA . THR B 1 183 ? 35.286 30.731 51.558 1.00 10.84 161 THR B CA 1
ATOM 5967 C C . THR B 1 183 ? 36.505 30.163 52.268 1.00 9.97 161 THR B C 1
ATOM 5968 O O . THR B 1 183 ? 37.540 30.810 52.291 1.00 9.84 161 THR B O 1
ATOM 5979 N N . GLY B 1 184 ? 36.425 28.952 52.847 1.00 10.70 162 GLY B N 1
ATOM 5980 C CA . GLY B 1 184 ? 37.636 28.292 53.326 1.00 10.67 162 GLY B CA 1
ATOM 5981 C C . GLY B 1 184 ? 38.582 27.928 52.194 1.00 10.86 162 GLY B C 1
ATOM 5982 O O . GLY B 1 184 ? 39.823 28.052 52.301 1.00 10.92 162 GLY B O 1
ATOM 5986 N N . ASP B 1 185 ? 38.023 27.460 51.089 1.00 10.70 163 ASP B N 1
ATOM 5987 C CA . ASP B 1 185 ? 38.815 27.207 49.890 1.00 11.10 163 ASP B CA 1
ATOM 5988 C C . ASP B 1 185 ? 39.471 28.466 49.300 1.00 10.46 163 ASP B C 1
ATOM 5989 O O . ASP B 1 185 ? 40.652 28.452 48.910 1.00 9.88 163 ASP B O 1
ATOM 5998 N N . ILE B 1 186 ? 38.706 29.552 49.267 1.00 9.81 164 ILE B N 1
ATOM 5999 C CA . ILE B 1 186 ? 39.177 30.847 48.791 1.00 10.22 164 ILE B CA 1
ATOM 6000 C C . ILE B 1 186 ? 40.364 31.341 49.628 1.00 9.23 164 ILE B C 1
ATOM 6001 O O . ILE B 1 186 ? 41.343 31.872 49.103 1.00 10.80 164 ILE B O 1
ATOM 6017 N N . ALA B 1 187 ? 40.296 31.142 50.954 1.00 8.83 165 ALA B N 1
ATOM 6018 C CA . ALA B 1 187 ? 41.395 31.598 51.783 1.00 9.45 165 ALA B CA 1
ATOM 6019 C C . ALA B 1 187 ? 42.684 30.834 51.600 1.00 9.57 165 ALA B C 1
ATOM 6020 O O . ALA B 1 187 ? 43.756 31.416 51.664 1.00 9.99 165 ALA B O 1
ATOM 6027 N N . ILE B 1 188 ? 42.595 29.513 51.401 1.00 10.18 166 ILE B N 1
ATOM 6028 C CA . ILE B 1 188 ? 43.790 28.672 51.343 1.00 10.88 166 ILE B CA 1
ATOM 6029 C C . ILE B 1 188 ? 44.475 28.729 49.967 1.00 10.12 166 ILE B C 1
ATOM 6030 O O . ILE B 1 188 ? 45.722 28.767 49.858 1.00 10.10 166 ILE B O 1
ATOM 6046 N N . ALA B 1 189 ? 43.676 28.744 48.912 1.00 10.04 167 ALA B N 1
ATOM 6047 C CA . ALA B 1 189 ? 44.197 28.456 47.576 1.00 10.39 167 ALA B CA 1
ATOM 6048 C C . ALA B 1 189 ? 45.280 29.419 47.030 1.00 9.63 167 ALA B C 1
ATOM 6049 O O . ALA B 1 189 ? 46.202 28.969 46.344 1.00 10.18 167 ALA B O 1
ATOM 6056 N N . PRO B 1 190 ? 45.184 30.739 47.294 1.00 9.83 168 PRO B N 1
ATOM 6057 C CA . PRO B 1 190 ? 46.196 31.596 46.656 1.00 10.42 168 PRO B CA 1
ATOM 6058 C C . PRO B 1 190 ? 47.593 31.261 47.171 1.00 10.61 168 PRO B C 1
ATOM 6059 O O . PRO B 1 190 ? 48.588 31.432 46.473 1.00 11.57 168 PRO B O 1
ATOM 6070 N N . PHE B 1 191 ? 47.674 30.812 48.421 1.00 8.16 169 PHE B N 1
ATOM 6071 C CA . PHE B 1 191 ? 48.981 30.422 48.980 1.00 7.52 169 PHE B CA 1
ATOM 6072 C C . PHE B 1 191 ? 49.486 29.143 48.313 1.00 11.58 169 PHE B C 1
ATOM 6073 O O . PHE B 1 191 ? 50.660 29.040 47.951 1.00 10.14 169 PHE B O 1
ATOM 6090 N N . VAL B 1 192 ? 48.597 28.179 48.173 1.00 11.14 170 VAL B N 1
ATOM 6091 C CA . VAL B 1 192 ? 48.951 26.926 47.543 1.00 10.78 170 VAL B CA 1
ATOM 6092 C C . VAL B 1 192 ? 49.369 27.189 46.107 1.00 11.82 170 VAL B C 1
ATOM 6093 O O . VAL B 1 192 ? 50.350 26.613 45.644 1.00 12.35 170 VAL B O 1
ATOM 6106 N N . TYR B 1 193 ? 48.680 28.095 45.410 1.00 10.81 171 TYR B N 1
ATOM 6107 C CA . TYR B 1 193 ? 49.050 28.421 44.028 1.00 12.37 171 TYR B CA 1
ATOM 6108 C C . TYR B 1 193 ? 50.526 28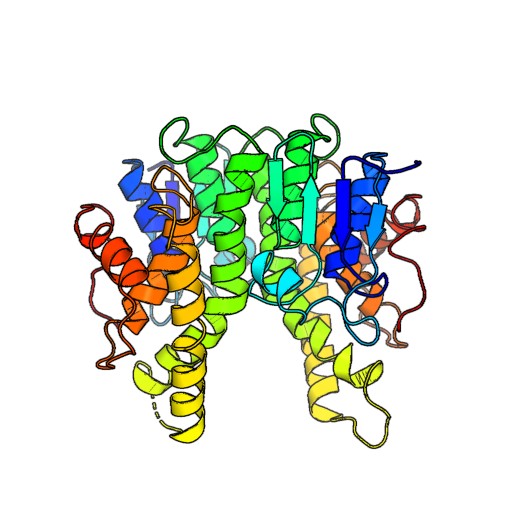.855 43.934 1.00 10.44 171 TYR B C 1
ATOM 6109 O O . TYR B 1 193 ? 51.260 28.352 43.095 1.00 11.55 171 TYR B O 1
ATOM 6127 N N . ASN B 1 194 ? 50.945 29.812 44.752 1.00 10.87 172 ASN B N 1
ATOM 6128 C CA . ASN B 1 194 ? 52.344 30.248 44.759 1.00 10.13 172 ASN B CA 1
ATOM 6129 C C . ASN B 1 194 ? 53.286 29.082 44.993 1.00 13.12 172 ASN B C 1
ATOM 6130 O O . ASN B 1 194 ? 54.258 28.903 44.257 1.00 14.53 172 ASN B O 1
ATOM 6141 N N . LEU B 1 195 ? 52.972 28.256 45.996 1.00 12.59 173 LEU B N 1
ATOM 6142 C CA . LEU B 1 195 ? 53.871 27.166 46.378 1.00 13.15 173 LEU B CA 1
ATOM 6143 C C . LEU B 1 195 ? 54.028 26.111 45.292 1.00 13.29 173 LEU B C 1
ATOM 6144 O O . LEU B 1 195 ? 55.069 25.441 45.216 1.00 13.56 173 LEU B O 1
ATOM 6160 N N . LEU B 1 196 ? 53.015 25.970 44.453 1.00 11.76 174 LEU B N 1
ATOM 6161 C CA . LEU B 1 196 ? 53.056 25.010 43.351 1.00 13.19 174 LEU B CA 1
ATOM 6162 C C . LEU B 1 196 ? 53.664 25.617 42.078 1.00 15.17 174 LEU B C 1
ATOM 6163 O O . LEU B 1 196 ? 53.821 24.895 41.102 1.00 18.43 174 LEU B O 1
ATOM 6179 N N . ASN B 1 197 ? 54.056 26.892 42.110 1.00 15.96 175 ASN B N 1
ATOM 6180 C CA . ASN B 1 197 ? 54.536 27.584 40.908 1.00 18.96 175 ASN B CA 1
ATOM 6181 C C . ASN B 1 197 ? 55.839 28.373 41.099 1.00 20.44 175 ASN B C 1
ATOM 6182 O O . ASN B 1 197 ? 56.024 29.458 40.521 1.00 24.06 175 ASN B O 1
ATOM 6193 N N . VAL B 1 198 ? 56.746 27.827 41.910 1.00 18.36 176 VAL B N 1
ATOM 6194 C CA . VAL B 1 198 ? 58.047 28.432 42.158 1.00 18.21 176 VAL B CA 1
ATOM 6195 C C . VAL B 1 198 ? 59.203 27.476 41.835 1.00 24.43 176 VAL B C 1
ATOM 6196 O O . VAL B 1 198 ? 60.334 27.699 42.263 1.00 26.98 176 VAL B O 1
ATOM 6209 N N . GLY B 1 199 ? 58.912 26.420 41.089 1.00 20.88 177 GLY B N 1
ATOM 6210 C CA . GLY B 1 199 ? 59.952 25.501 40.644 1.00 23.93 177 GLY B CA 1
ATOM 6211 C C . GLY B 1 199 ? 60.277 24.370 41.603 1.00 27.32 177 GLY B C 1
ATOM 6212 O O . GLY B 1 199 ? 61.260 23.656 41.412 1.00 28.43 177 GLY B O 1
ATOM 6216 N N . LEU B 1 200 ? 59.463 24.192 42.635 1.00 18.69 178 LEU B N 1
ATOM 6217 C CA . LEU B 1 200 ? 59.677 23.122 43.597 1.00 20.85 178 LEU B CA 1
ATOM 6218 C C . LEU B 1 200 ? 58.805 21.910 43.276 1.00 20.73 178 LEU B C 1
ATOM 6219 O O . LEU B 1 200 ? 57.699 22.023 42.753 1.00 25.41 178 LEU B O 1
ATOM 6235 N N . LYS B 1 201 ? 59.318 20.741 43.610 1.00 29.91 179 LYS B N 1
ATOM 6236 C CA . LYS B 1 201 ? 58.512 19.545 43.578 1.00 27.15 179 LYS B CA 1
ATOM 6237 C C . LYS B 1 201 ? 58.292 19.117 45.019 1.00 23.85 179 LYS B C 1
ATOM 6238 O O . LYS B 1 201 ? 59.158 19.289 45.886 1.00 28.31 179 LYS B O 1
ATOM 6257 N N . TRP B 1 202 ? 57.078 18.656 45.279 1.00 17.25 180 TRP B N 1
ATOM 6258 C CA . TRP B 1 202 ? 56.651 18.327 46.625 1.00 16.55 180 TRP B CA 1
ATOM 6259 C C . TRP B 1 202 ? 56.361 16.839 46.694 1.00 14.99 180 TRP B C 1
ATOM 6260 O O . TRP B 1 202 ? 56.150 16.209 45.652 1.00 16.48 180 TRP B O 1
ATOM 6281 N N . THR B 1 203 ? 56.332 16.311 47.904 1.00 17.22 181 THR B N 1
ATOM 6282 C CA . THR B 1 203 ? 55.768 14.974 48.137 1.00 17.22 181 THR B CA 1
ATOM 6283 C C . THR B 1 203 ? 54.352 14.950 47.561 1.00 15.81 181 THR B C 1
ATOM 6284 O O . THR B 1 203 ? 53.563 15.848 47.813 1.00 14.33 181 THR B O 1
ATOM 6295 N N . PRO B 1 204 ? 54.016 13.924 46.762 1.00 13.49 182 PRO B N 1
ATOM 6296 C CA . PRO B 1 204 ? 52.648 13.854 46.252 1.00 11.70 182 PRO B CA 1
ATOM 6297 C C . PRO B 1 204 ? 51.574 13.849 47.334 1.00 13.28 182 PRO B C 1
ATOM 6298 O O . PRO B 1 204 ? 51.708 13.162 48.365 1.00 13.55 182 PRO B O 1
ATOM 6309 N N . ARG B 1 205 ? 50.496 14.587 47.064 1.00 13.80 183 ARG B N 1
ATOM 6310 C CA . ARG B 1 205 ? 49.356 14.704 47.965 1.00 13.39 183 ARG B CA 1
ATOM 6311 C C . ARG B 1 205 ? 48.092 14.546 47.140 1.00 13.99 183 ARG B C 1
ATOM 6312 O O . ARG B 1 205 ? 47.556 15.514 46.598 1.00 12.93 183 ARG B O 1
ATOM 6333 N N . PRO B 1 206 ? 47.603 13.305 47.002 1.00 12.52 184 PRO B N 1
ATOM 6334 C CA . PRO B 1 206 ? 46.540 13.089 46.017 1.00 14.31 184 PRO B CA 1
ATOM 6335 C C . PRO B 1 206 ? 45.208 13.799 46.263 1.00 12.31 184 PRO B C 1
ATOM 6336 O O . PRO B 1 206 ? 44.564 14.237 45.316 1.00 14.28 184 PRO B O 1
ATOM 6347 N N . ASN B 1 207 ? 44.802 13.955 47.528 1.00 11.90 185 ASN B N 1
ATOM 6348 C CA . ASN B 1 207 ? 43.519 14.610 47.783 1.00 11.14 185 ASN B CA 1
ATOM 6349 C C . ASN B 1 207 ? 43.688 16.133 47.529 1.00 11.15 185 ASN B C 1
ATOM 6350 O O . ASN B 1 207 ? 42.825 16.789 46.938 1.00 12.09 185 ASN B O 1
ATOM 6361 N N . LEU B 1 208 ? 44.828 16.664 47.965 1.00 11.28 186 LEU B N 1
ATOM 6362 C CA . LEU B 1 208 ? 45.144 18.077 47.766 1.00 12.01 186 LEU B CA 1
ATOM 6363 C C . LEU B 1 208 ? 45.225 18.362 46.271 1.00 11.90 186 LEU B C 1
ATOM 6364 O O . LEU B 1 208 ? 44.768 19.401 45.802 1.00 12.30 186 LEU B O 1
ATOM 6380 N N . GLN B 1 209 ? 45.838 17.456 45.515 1.00 11.51 187 GLN B N 1
ATOM 6381 C CA . GLN B 1 209 ? 45.991 17.670 44.082 1.00 13.38 187 GLN B CA 1
ATOM 6382 C C . GLN B 1 209 ? 44.646 17.620 43.349 1.00 11.93 187 GLN B C 1
ATOM 6383 O O . GLN B 1 209 ? 44.412 18.423 42.452 1.00 12.79 187 GLN B O 1
ATOM 6397 N N . ARG B 1 210 ? 43.795 16.669 43.704 1.00 11.11 188 ARG B N 1
ATOM 6398 C CA . ARG B 1 210 ? 42.448 16.593 43.165 1.00 12.65 188 ARG B CA 1
ATOM 6399 C C . ARG B 1 210 ? 41.647 17.866 43.407 1.00 14.34 188 ARG B C 1
ATOM 6400 O O . ARG B 1 210 ? 41.005 18.395 42.495 1.00 14.09 188 ARG B O 1
ATOM 6421 N N . TRP B 1 211 ? 41.733 18.385 44.633 1.00 13.34 189 TRP B N 1
ATOM 6422 C CA . TRP B 1 211 ? 41.113 19.666 44.965 1.00 12.06 189 TRP B CA 1
ATOM 6423 C C . TRP B 1 211 ? 41.663 20.802 44.117 1.00 11.50 189 TRP B C 1
ATOM 6424 O O . TRP B 1 211 ? 40.930 21.589 43.578 1.00 11.52 189 TRP B O 1
ATOM 6445 N N . TYR B 1 212 ? 42.976 20.901 44.004 1.00 10.95 190 TYR B N 1
ATOM 6446 C CA . TYR B 1 212 ? 43.582 21.961 43.228 1.00 11.70 190 TYR B CA 1
ATOM 6447 C C . TYR B 1 212 ? 43.125 21.890 41.781 1.00 11.86 190 TYR B C 1
ATOM 6448 O O . TYR B 1 212 ? 42.838 22.902 41.157 1.00 12.75 190 TYR B O 1
ATOM 6466 N N . GLN B 1 213 ? 43.076 20.686 41.216 1.00 13.50 191 GLN B N 1
ATOM 6467 C CA . GLN B 1 213 ? 42.599 20.553 39.845 1.00 13.68 191 GLN B CA 1
ATOM 6468 C C . GLN B 1 213 ? 41.163 21.097 39.689 1.00 13.31 191 GLN B C 1
ATOM 6469 O O . GLN B 1 213 ? 40.848 21.763 38.709 1.00 14.25 191 GLN B O 1
ATOM 6483 N N A GLN B 1 214 ? 40.316 20.805 40.671 0.55 13.33 192 GLN B N 1
ATOM 6484 N N B GLN B 1 214 ? 40.297 20.846 40.646 0.45 13.33 192 GLN B N 1
ATOM 6485 C CA A GLN B 1 214 ? 38.941 21.331 40.741 0.55 12.89 192 GLN B CA 1
ATOM 6486 C CA B GLN B 1 214 ? 38.948 21.377 40.528 0.45 12.91 192 GLN B CA 1
ATOM 6487 C C A GLN B 1 214 ? 38.958 22.857 40.590 0.55 15.28 192 GLN B C 1
ATOM 6488 C C B GLN B 1 214 ? 38.953 22.906 40.552 0.45 15.28 192 GLN B C 1
ATOM 6489 O O A GLN B 1 214 ? 38.149 23.440 39.867 0.55 14.73 192 GLN B O 1
ATOM 6490 O O B GLN B 1 214 ? 38.129 23.544 39.889 0.45 14.59 192 GLN B O 1
ATOM 6517 N N . LEU B 1 215 ? 39.875 23.508 41.302 1.00 13.56 193 LEU B N 1
ATOM 6518 C CA . LEU B 1 215 ? 39.984 24.970 41.273 1.00 11.97 193 LEU B CA 1
ATOM 6519 C C . LEU B 1 215 ? 40.352 25.478 39.893 1.00 12.28 193 LEU B C 1
ATOM 6520 O O . LEU B 1 215 ? 39.855 26.531 39.438 1.00 12.98 193 LEU B O 1
ATOM 6537 N N . THR B 1 216 ? 41.258 24.764 39.224 1.00 12.28 194 THR B N 1
ATOM 6538 C CA . THR B 1 216 ? 41.734 25.197 37.912 1.00 14.97 194 THR B CA 1
ATOM 6539 C C . THR B 1 216 ? 40.639 25.152 36.868 1.00 14.21 194 THR B C 1
ATOM 6540 O O . THR B 1 216 ? 40.790 25.776 35.806 1.00 17.05 194 THR B O 1
ATOM 6551 N N . GLU B 1 217 ? 39.532 24.481 37.167 1.00 14.09 195 GLU B N 1
ATOM 6552 C CA . GLU B 1 217 ? 38.377 24.413 36.261 1.00 18.37 195 GLU B CA 1
ATOM 6553 C C . GLU B 1 217 ? 37.411 25.577 36.461 1.00 19.98 195 GLU B C 1
ATOM 6554 O O . GLU B 1 217 ? 36.441 25.728 35.723 1.00 21.14 195 GLU B O 1
ATOM 6566 N N . ARG B 1 218 ? 37.678 26.419 37.458 1.00 14.58 196 ARG B N 1
ATOM 6567 C CA . ARG B 1 218 ? 36.809 27.559 37.735 1.00 16.42 196 ARG B CA 1
ATOM 6568 C C . ARG B 1 218 ? 37.295 28.808 37.016 1.00 15.65 196 ARG B C 1
ATOM 6569 O O . ARG B 1 218 ? 38.426 29.261 37.213 1.00 14.15 196 ARG B O 1
ATOM 6590 N N . PRO B 1 219 ? 36.457 29.385 36.141 1.00 16.78 197 PRO B N 1
ATOM 6591 C CA . PRO B 1 219 ? 36.948 30.531 35.364 1.00 18.66 197 PRO B CA 1
ATOM 6592 C C . PRO B 1 219 ? 37.486 31.700 36.214 1.00 14.39 197 PRO B C 1
ATOM 6593 O O . PRO B 1 219 ? 38.474 32.343 35.829 1.00 16.16 197 PRO B O 1
ATOM 6604 N N . ALA B 1 220 ? 36.859 31.951 37.362 1.00 15.89 198 ALA B N 1
ATOM 6605 C CA . ALA B 1 220 ? 37.266 33.074 38.222 1.00 16.06 198 ALA B CA 1
ATOM 6606 C C . ALA B 1 220 ? 38.658 32.831 38.814 1.00 14.14 198 ALA B C 1
ATOM 6607 O O . ALA B 1 220 ? 39.460 33.745 38.929 1.00 12.81 198 ALA B O 1
ATOM 6614 N N . PHE B 1 221 ? 38.933 31.580 39.185 1.00 12.96 199 PHE B N 1
ATOM 6615 C CA . PHE B 1 221 ? 40.277 31.192 39.659 1.00 10.91 199 PHE B CA 1
ATOM 6616 C C . PHE B 1 221 ? 41.338 31.330 38.563 1.00 12.59 199 PHE B C 1
ATOM 6617 O O . PHE B 1 221 ? 42.440 31.843 38.789 1.00 10.98 199 PHE B O 1
ATOM 6634 N N A ARG B 1 222 ? 41.026 30.853 37.363 0.50 14.85 200 ARG B N 1
ATOM 6635 N N B ARG B 1 222 ? 41.017 30.855 37.364 0.50 14.86 200 ARG B N 1
ATOM 6636 C CA A ARG B 1 222 ? 41.949 30.999 36.247 0.50 15.50 200 ARG B CA 1
ATOM 6637 C CA B ARG B 1 222 ? 41.928 30.994 36.239 0.50 15.50 200 ARG B CA 1
ATOM 6638 C C A ARG B 1 222 ? 42.247 32.471 35.949 0.50 13.31 200 ARG B C 1
ATOM 6639 C C B ARG B 1 222 ? 42.243 32.466 35.952 0.50 13.31 200 ARG B C 1
ATOM 6640 O O A ARG B 1 222 ? 43.389 32.837 35.693 0.50 14.72 200 ARG B O 1
ATOM 6641 O O B ARG B 1 222 ? 43.390 32.824 35.704 0.50 14.72 200 ARG B O 1
ATOM 6682 N N . LYS B 1 223 ? 41.218 33.307 35.991 1.00 13.83 201 LYS B N 1
ATOM 6683 C CA . LYS B 1 223 ? 41.370 34.740 35.737 1.00 13.61 201 LYS B CA 1
ATOM 6684 C C . LYS B 1 223 ? 42.243 35.463 36.758 1.00 14.17 201 LYS B C 1
ATOM 6685 O O . LYS B 1 223 ? 43.177 36.176 36.399 1.00 14.80 201 LYS B O 1
ATOM 6705 N N . VAL B 1 224 ? 41.930 35.270 38.043 1.00 11.54 202 VAL B N 1
ATOM 6706 C CA . VAL B 1 224 ? 42.522 36.056 39.130 1.00 14.61 202 VAL B CA 1
ATOM 6707 C C . VAL B 1 224 ? 43.770 35.432 39.753 1.00 10.06 202 VAL B C 1
ATOM 6708 O O . VAL B 1 224 ? 44.771 36.110 40.022 1.00 14.88 202 VAL B O 1
ATOM 6721 N N . VAL B 1 225 ? 43.708 34.139 39.993 1.00 11.46 203 VAL B N 1
ATOM 6722 C CA . VAL B 1 225 ? 44.771 33.512 40.758 1.00 12.32 203 VAL B CA 1
ATOM 6723 C C . VAL B 1 225 ? 45.887 32.991 39.868 1.00 12.01 203 VAL B C 1
ATOM 6724 O O . VAL B 1 225 ? 47.072 33.116 40.183 1.00 12.45 203 VAL B O 1
ATOM 6737 N N . MET B 1 226 ? 45.512 32.436 38.722 1.00 12.94 204 MET B N 1
ATOM 6738 C CA . MET B 1 226 ? 46.480 31.794 37.846 1.00 13.32 204 MET B CA 1
ATOM 6739 C C . MET B 1 226 ? 47.177 32.785 36.912 1.00 12.65 204 MET B C 1
ATOM 6740 O O . MET B 1 226 ? 47.024 32.728 35.677 1.00 16.49 204 MET B O 1
ATOM 6754 N N . ILE B 1 227 ? 47.982 33.652 37.509 1.00 13.41 205 ILE B N 1
ATOM 6755 C CA . ILE B 1 227 ? 48.761 34.654 36.802 1.00 12.81 205 ILE B CA 1
ATOM 6756 C C . ILE B 1 227 ? 50.212 34.461 37.224 1.00 13.59 205 ILE B C 1
ATOM 6757 O O . ILE B 1 227 ? 50.497 33.670 38.147 1.00 14.70 205 ILE B O 1
ATOM 6773 N N . PRO B 1 228 ? 51.147 35.160 36.576 1.00 15.23 206 PRO B N 1
ATOM 6774 C CA . PRO B 1 228 ? 52.545 34.867 36.898 1.00 15.30 206 PRO B CA 1
ATOM 6775 C C . PRO B 1 228 ? 52.883 35.147 38.357 1.00 15.51 206 PRO B C 1
ATOM 6776 O O . PRO B 1 228 ? 52.416 36.118 38.956 1.00 16.99 206 PRO B O 1
ATOM 6787 N N . VAL B 1 229 ? 53.734 34.293 38.907 1.00 19.06 207 VAL B N 1
ATOM 6788 C CA . VAL B 1 229 ? 54.247 34.511 40.244 1.00 18.12 207 VAL B CA 1
ATOM 6789 C C . VA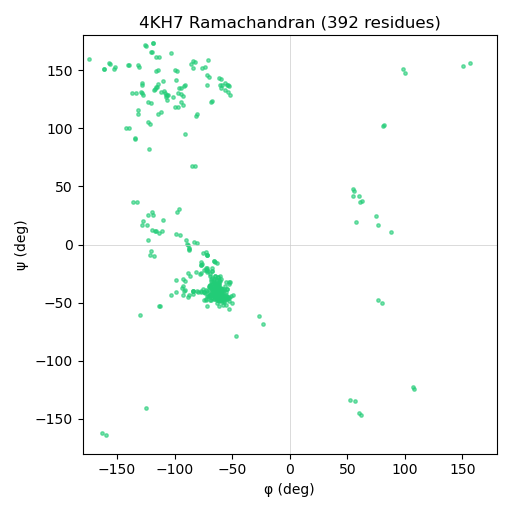L B 1 229 ? 55.380 35.528 40.179 1.00 24.18 207 VAL B C 1
ATOM 6790 O O . VAL B 1 229 ? 56.436 35.265 39.599 1.00 24.30 207 VAL B O 1
ATOM 6803 N N . THR B 1 230 ? 55.139 36.705 40.741 1.00 20.79 208 THR B N 1
ATOM 6804 C CA . THR B 1 230 ? 56.143 37.759 40.792 1.00 22.32 208 THR B CA 1
ATOM 6805 C C . THR B 1 230 ? 56.096 38.390 42.180 1.00 35.53 208 THR B C 1
ATOM 6806 O O . THR B 1 230 ? 55.239 38.048 43.000 1.00 28.84 208 THR B O 1
#

Nearest PDB structures (foldseek):
  4kh7-assembly2_A  TM=1.005E+00  e=7.188E-35  Salmonella enterica subsp. enterica serovar Typhi
  4kh7-assembly3_B  TM=1.004E+00  e=3.607E-34  Salmonella enterica subsp. enterica serovar Typhi
  6t2t-assembly1_A-2  TM=9.023E-01  e=6.070E-11  Drosophila melanogaster
  3m3m-assembly1_A  TM=8.530E-01  e=6.384E-11  Pseudomonas protegens Pf-5
  4hz2-assembly1_A  TM=8.372E-01  e=1.249E-09  Xanthobacter autotrophicus Py2